Protein AF-A0A7Z9UAU2-F1 (afdb_monomer)

Secondary structure (DSSP, 8-state):
-HHHHHHHHHHHHHHHHHHS-HHHHHHHHHHHIIIIIIIHHHHHHHHSHHHHHHHHHHHIIIIIS-PPPGGG--HHHHHHHHHHHHHHHHTSS---SS-----------HHHHHHHHHHHHH-THHHHHHHHHHHHHHHHHHHHHHHHHHTT----HHHHHHHHHHHHHHHHHTT--S-----TTHHHHHHTT--HHHHHHHHHHHHHHHHTTHHHHHHHHS-HHHHHHHHHHHHHHHHHHHHHSS-GGGHHHHHHHTHHHHHHHHHHHHHHHHHHHT---SHHHHHHHHHTT--HHHHHHHHTTHHHHHHHHHHHHHHHHTT-HHHHHHHHHHHHHHHHTTSSSSSSSS----HHHHHHHHHHHHHHHTTTPPPSS----

Sequence (381 aa):
MGGAIECLGSILGPSLKKITPRAGMLGTLAGIALAYIATVPLAAIMEHPLVGLPALGVVLAGLVAGLRLPGGLPAGLVAIVIGCVVGLITGVGEVDTTWRPALYAPLPVFSDLMEGFKLLMSRPAILAVVLPIEIYNFIETMNNVESAEAAGDKYPVGICQVADGAGTMIGALFGSTFPTTVYIGHPAYKKLGSRLGYAAAVGVVLFLVAVTGLHAFFYKLIPTAAVAPLLVFVGTVIVAQAFAESPKNHGVAVAFAMLCHMSNLLVTKVGGVLKVGGIANDDELTGQLATQGIHWAGHQIMAQGAIVSGLIWGAIVAYLIDNKVKLAAAFCFAGAILTFFGVVHGPTLGFYPNEIAGGYALLGLVCLGFSGSESIYKTHD

pLDDT: mean 93.26, std 6.2, range [40.53, 98.56]

Mean predicted aligned error: 4.86 Å

Foldseek 3Di:
DLLVLLLVLLVCLLVVLVLFALLLLLLLLLLQLVLPLAPVLVVLCVVVVQLQVVLLVLCCCCQVVVHADPPRDRSLVVLQVSSLVSCPVVVVFDQPPPDDFDFPDQAFPVVVVVVVVVVCVVCVQVCQQVVLVSVLQSSNQSSLQSLLVLLPDHDSSSVQSNVQSVVQVVCVRSPDPDGGHRDNLNSSVVSVVDDPVNVVVVVVVVVVCVRRVVVVRCPRSGRSSSNSSVSNSSSVSSNVSSCVSGDVLLNVLSNQLSVLSVLLSVCVVVVVVCVVVVNDPDPVVCVVCVVVVRNNLVSLLSNFSSSLSSSLSSRLSVCVSVVVLLSSLVSLQVQLVCVQQQSGSHNTGDGDPDVVSVVSNVVSVVSVVCVPPDDPDDPPD

Radius of gyration: 22.79 Å; Cα contacts (8 Å, |Δi|>4): 597; chains: 1; bounding box: 64×56×61 Å

Structure (mmCIF, N/CA/C/O backbone):
data_AF-A0A7Z9UAU2-F1
#
_entry.id   AF-A0A7Z9UAU2-F1
#
loop_
_atom_site.group_PDB
_atom_site.id
_atom_site.type_symbol
_atom_site.label_atom_id
_atom_site.label_alt_id
_atom_site.label_comp_id
_atom_site.label_asym_id
_atom_site.label_entity_id
_atom_site.label_seq_id
_atom_site.pdbx_PDB_ins_code
_atom_site.Cartn_x
_atom_site.Cartn_y
_atom_site.Cartn_z
_atom_site.occupancy
_atom_site.B_iso_or_equiv
_atom_site.auth_seq_id
_atom_site.auth_comp_id
_atom_site.auth_asym_id
_atom_site.auth_atom_id
_atom_site.pdbx_PDB_model_num
ATOM 1 N N . MET A 1 1 ? 16.978 -6.053 9.794 1.00 87.38 1 MET A N 1
ATOM 2 C CA . MET A 1 1 ? 16.294 -5.402 10.935 1.00 87.38 1 MET A CA 1
ATOM 3 C C . MET A 1 1 ? 14.794 -5.430 10.781 1.00 87.38 1 MET A C 1
ATOM 5 O O . MET A 1 1 ? 14.156 -5.929 11.693 1.00 87.38 1 MET A O 1
ATOM 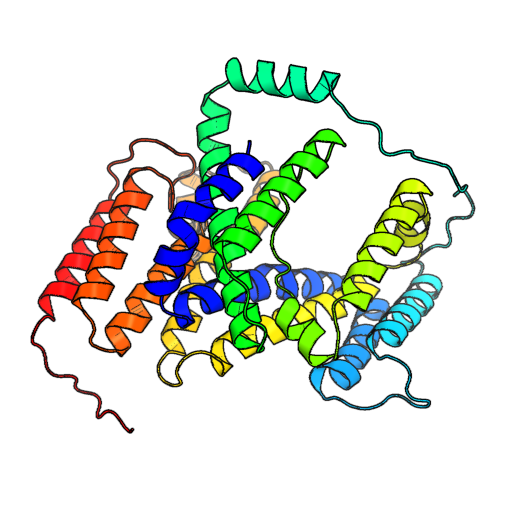9 N N . GLY A 1 2 ? 14.260 -4.975 9.644 1.00 89.25 2 GLY A N 1
ATOM 10 C CA . GLY A 1 2 ? 12.832 -5.064 9.342 1.00 89.25 2 GLY A CA 1
ATOM 11 C C . GLY A 1 2 ? 12.214 -6.421 9.630 1.00 89.25 2 GLY A C 1
ATOM 12 O O . GLY A 1 2 ? 11.377 -6.539 10.512 1.00 89.25 2 GLY A O 1
ATOM 13 N N . GLY A 1 3 ? 12.795 -7.48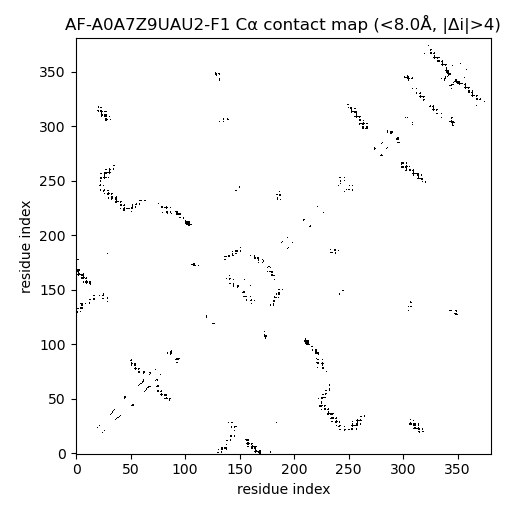4 9.070 1.00 92.81 3 GLY A N 1
ATOM 14 C CA . GLY A 1 3 ? 12.328 -8.840 9.363 1.00 92.81 3 GLY A CA 1
ATOM 15 C C . GLY A 1 3 ? 12.386 -9.264 10.841 1.00 92.81 3 GLY A C 1
ATOM 16 O O . GLY A 1 3 ? 11.594 -10.093 11.269 1.00 92.81 3 GLY A O 1
ATOM 17 N N . ALA A 1 4 ? 13.261 -8.679 11.666 1.00 93.44 4 ALA A N 1
ATOM 18 C CA . ALA A 1 4 ? 13.241 -8.931 13.109 1.00 93.44 4 ALA A CA 1
ATOM 19 C C . ALA A 1 4 ? 12.083 -8.188 13.800 1.00 93.44 4 ALA A C 1
ATOM 21 O O . ALA A 1 4 ? 11.458 -8.741 14.701 1.00 93.44 4 ALA A O 1
ATOM 22 N N . ILE A 1 5 ? 11.783 -6.961 13.365 1.00 92.06 5 ILE A N 1
ATOM 23 C CA . ILE A 1 5 ? 10.633 -6.174 13.833 1.00 92.06 5 ILE A CA 1
ATOM 24 C C . ILE A 1 5 ? 9.324 -6.870 13.434 1.00 92.06 5 ILE A C 1
ATOM 26 O O . ILE A 1 5 ? 8.452 -7.038 14.281 1.00 92.06 5 ILE A O 1
ATOM 30 N N .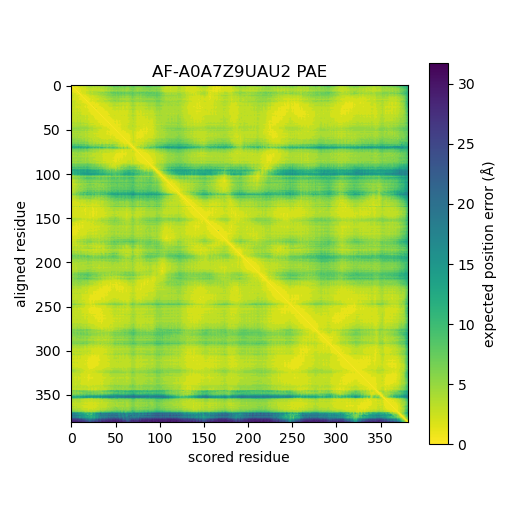 GLU A 1 6 ? 9.233 -7.364 12.199 1.00 94.12 6 GLU A N 1
ATOM 31 C CA . GLU A 1 6 ? 8.122 -8.186 11.705 1.00 94.12 6 GLU A CA 1
ATOM 32 C C . GLU A 1 6 ? 7.912 -9.429 12.589 1.00 94.12 6 GLU A C 1
ATOM 34 O O . GLU A 1 6 ? 6.819 -9.659 13.110 1.00 94.12 6 GLU A O 1
ATOM 39 N N . CYS A 1 7 ? 8.984 -10.182 12.871 1.00 95.25 7 CYS A N 1
ATOM 40 C CA . CYS A 1 7 ? 8.930 -11.327 13.783 1.00 95.25 7 CYS A CA 1
ATOM 41 C C . CYS A 1 7 ? 8.467 -10.936 15.195 1.00 95.25 7 CYS A C 1
ATOM 43 O O . CYS A 1 7 ? 7.680 -11.667 15.795 1.00 95.25 7 CYS A O 1
ATOM 45 N N . LEU A 1 8 ? 8.916 -9.800 15.743 1.00 93.81 8 LEU A N 1
ATOM 46 C CA . LEU A 1 8 ? 8.436 -9.292 17.038 1.00 93.81 8 LEU A CA 1
ATOM 47 C C . LEU A 1 8 ? 6.948 -8.917 16.987 1.00 93.81 8 LEU A C 1
ATOM 49 O O . LEU A 1 8 ? 6.228 -9.110 17.971 1.00 93.81 8 LEU A O 1
ATOM 53 N N . GLY A 1 9 ? 6.474 -8.469 15.824 1.00 90.12 9 GLY A N 1
ATOM 54 C CA . GLY A 1 9 ? 5.064 -8.255 15.524 1.00 90.12 9 GLY A CA 1
ATOM 55 C C . GLY A 1 9 ? 4.195 -9.478 15.825 1.00 90.12 9 GLY A C 1
ATOM 56 O O . GLY A 1 9 ? 3.066 -9.293 16.269 1.00 90.12 9 GLY A O 1
ATOM 57 N N . SER A 1 10 ? 4.728 -10.705 15.725 1.00 93.06 10 SER A N 1
ATOM 58 C CA . SER A 1 10 ? 4.001 -11.953 16.038 1.00 93.06 10 SER A CA 1
ATOM 59 C C . SER A 1 10 ? 3.455 -12.045 17.466 1.00 93.06 10 SER A C 1
ATOM 61 O O . SER A 1 10 ? 2.488 -12.771 17.707 1.00 93.06 10 SER A O 1
ATOM 63 N N . ILE A 1 11 ? 4.031 -11.285 18.402 1.00 94.19 11 ILE A N 1
ATOM 64 C CA . ILE A 1 11 ? 3.594 -11.230 19.801 1.00 94.19 11 ILE A CA 1
ATOM 65 C C . ILE A 1 11 ? 2.292 -10.424 19.926 1.00 94.19 11 ILE A C 1
ATOM 67 O O . ILE A 1 11 ? 1.385 -10.804 20.669 1.00 94.19 11 ILE A O 1
ATOM 71 N N . LEU A 1 12 ? 2.188 -9.309 19.197 1.00 93.00 12 LEU A N 1
ATOM 72 C CA . LEU A 1 12 ? 1.081 -8.352 19.312 1.00 93.00 12 LEU A CA 1
ATOM 73 C C . LEU A 1 12 ? 0.032 -8.512 18.204 1.00 93.00 12 LEU A C 1
ATOM 75 O O . LEU A 1 12 ? -1.151 -8.278 18.449 1.00 93.00 12 LEU A O 1
ATOM 79 N N . GLY A 1 13 ? 0.442 -8.944 17.011 1.00 93.50 13 GLY A N 1
ATOM 80 C CA . GLY A 1 13 ? -0.379 -9.057 15.807 1.00 93.50 13 GLY A CA 1
ATOM 81 C C . GLY A 1 13 ? -1.668 -9.861 15.999 1.00 93.50 13 GLY A C 1
ATOM 82 O O . GLY A 1 13 ? -2.734 -9.354 15.648 1.00 93.50 13 GLY A O 1
ATOM 83 N N . PRO A 1 14 ? -1.644 -11.060 16.619 1.00 95.06 14 PRO A N 1
ATOM 84 C CA . PRO A 1 14 ? -2.865 -11.825 16.881 1.00 95.06 14 PRO A CA 1
ATOM 85 C C . PRO A 1 14 ? -3.883 -11.071 17.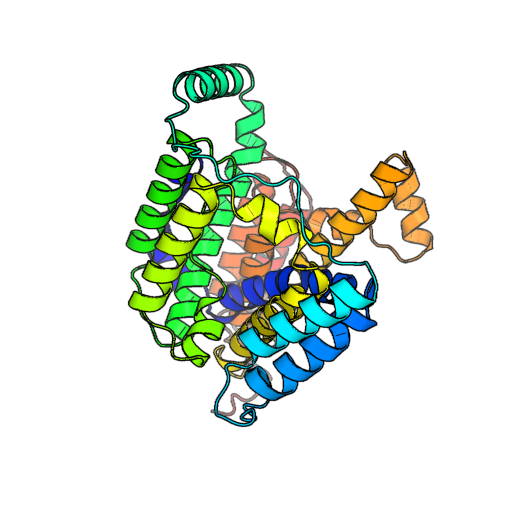749 1.00 95.06 14 PRO A C 1
ATOM 87 O O . PRO A 1 14 ? -5.082 -11.077 17.459 1.00 95.06 14 PRO A O 1
ATOM 90 N N . SER A 1 15 ? -3.412 -10.394 18.798 1.00 95.50 15 SER A N 1
ATOM 91 C CA . SER A 1 15 ? -4.259 -9.590 19.685 1.00 95.50 15 SER A CA 1
ATOM 92 C C . SER A 1 15 ? -4.794 -8.353 18.970 1.00 95.50 15 SER A C 1
ATOM 94 O O . SER A 1 15 ? -5.971 -8.024 19.114 1.00 95.50 15 SER A O 1
ATOM 96 N N . LEU A 1 16 ? -3.956 -7.704 18.157 1.00 95.00 16 LEU A N 1
ATOM 97 C CA . LEU A 1 16 ? -4.322 -6.516 17.397 1.00 95.00 16 LEU A CA 1
ATOM 98 C C . LEU A 1 16 ? -5.384 -6.821 16.331 1.00 95.00 16 LEU A C 1
ATOM 100 O O . LEU A 1 16 ? -6.385 -6.107 16.256 1.00 95.00 16 LEU A O 1
ATOM 104 N N . LYS A 1 17 ? -5.242 -7.927 15.586 1.00 95.44 17 LYS A N 1
ATOM 105 C CA . LYS A 1 17 ? -6.261 -8.394 14.628 1.00 95.44 17 LYS A CA 1
ATOM 106 C C . LYS A 1 17 ? -7.600 -8.633 15.315 1.00 95.44 17 LYS A C 1
ATOM 108 O O . LYS A 1 17 ? -8.640 -8.283 14.775 1.00 95.44 17 LYS A O 1
ATOM 113 N N . LYS A 1 18 ? -7.583 -9.206 16.524 1.00 94.69 18 LYS A N 1
ATOM 114 C CA . LYS A 1 18 ? -8.804 -9.525 17.276 1.00 94.69 18 LYS A CA 1
ATOM 115 C C . LYS A 1 18 ? -9.594 -8.280 17.693 1.00 94.69 18 LYS A C 1
ATOM 117 O O . LYS A 1 18 ? -10.819 -8.341 17.741 1.00 94.69 18 LYS A O 1
ATOM 122 N N . ILE A 1 19 ? -8.913 -7.185 18.035 1.00 95.88 19 ILE A N 1
ATOM 123 C CA . ILE A 1 19 ? -9.561 -5.936 18.473 1.00 95.88 19 ILE A CA 1
ATOM 124 C C . ILE A 1 19 ? -9.836 -4.963 17.327 1.00 95.88 19 ILE A C 1
ATOM 126 O O . ILE A 1 19 ? -10.555 -3.985 17.523 1.00 95.88 19 ILE A O 1
ATOM 130 N N . THR A 1 20 ? -9.256 -5.184 16.151 1.00 97.56 20 THR A N 1
ATOM 131 C CA . THR A 1 20 ? -9.450 -4.310 14.995 1.00 97.56 20 THR A CA 1
ATOM 132 C C . THR A 1 20 ? -10.646 -4.812 14.188 1.00 97.56 20 THR A C 1
ATOM 134 O O . THR A 1 20 ? -10.720 -6.000 13.882 1.00 97.56 20 THR A O 1
ATOM 137 N N . PRO A 1 21 ? -11.614 -3.957 13.829 1.00 97.56 21 PRO A N 1
ATOM 138 C CA . PRO A 1 21 ? -12.729 -4.375 12.997 1.00 97.56 21 PRO A CA 1
ATOM 139 C C . PRO A 1 21 ? -12.259 -4.624 11.561 1.00 97.56 21 PRO A C 1
ATOM 141 O O . PRO A 1 21 ? -11.422 -3.895 11.020 1.00 97.56 21 PRO A O 1
ATOM 144 N N . ARG A 1 22 ? -12.859 -5.630 10.916 1.00 97.56 22 ARG A N 1
ATOM 145 C CA . ARG A 1 22 ? -12.548 -6.031 9.537 1.00 97.56 22 ARG A CA 1
ATOM 146 C C . ARG A 1 22 ? -12.593 -4.865 8.550 1.00 97.56 22 ARG A C 1
ATOM 148 O O . ARG A 1 22 ? -11.700 -4.756 7.720 1.00 97.56 22 ARG A O 1
ATOM 155 N N . ALA A 1 23 ? -13.572 -3.968 8.681 1.00 97.69 23 ALA A N 1
ATOM 156 C CA . ALA A 1 23 ? -13.707 -2.802 7.809 1.00 97.69 23 ALA A CA 1
ATOM 157 C C . ALA A 1 23 ? -12.482 -1.872 7.840 1.00 97.69 23 ALA A C 1
ATOM 159 O O . ALA A 1 23 ? -12.114 -1.323 6.805 1.00 97.69 23 ALA A O 1
ATOM 160 N N . GLY A 1 24 ? -11.810 -1.736 8.990 1.00 97.31 24 GLY A N 1
ATOM 161 C CA . GLY A 1 24 ? -10.564 -0.973 9.096 1.00 97.31 24 GLY A CA 1
ATOM 162 C C . GLY A 1 24 ? -9.391 -1.673 8.407 1.00 97.31 24 GLY A C 1
ATOM 163 O O . GLY A 1 24 ? -8.683 -1.045 7.623 1.00 97.31 24 GLY A O 1
ATOM 164 N N . MET A 1 25 ? -9.226 -2.980 8.643 1.00 97.69 25 MET A N 1
ATOM 165 C CA . MET A 1 25 ? -8.147 -3.784 8.044 1.00 97.69 25 MET A CA 1
ATOM 166 C C . MET A 1 25 ? -8.289 -3.908 6.521 1.00 97.69 25 MET A C 1
ATOM 168 O O . MET A 1 25 ? -7.346 -3.639 5.782 1.00 97.69 25 MET A O 1
ATOM 172 N N . LEU A 1 26 ? -9.476 -4.274 6.030 1.00 98.00 26 LEU A N 1
ATOM 173 C CA . LEU A 1 26 ? -9.719 -4.413 4.593 1.00 98.00 26 LEU A CA 1
ATOM 174 C C . LEU A 1 26 ? -9.846 -3.055 3.898 1.00 98.00 26 LEU A C 1
ATOM 176 O O . LEU A 1 26 ? -9.425 -2.923 2.754 1.00 98.00 26 LEU A O 1
ATOM 180 N N . GLY A 1 27 ? -10.390 -2.036 4.569 1.00 98.00 27 GLY A N 1
ATOM 181 C CA . GLY A 1 27 ? -10.528 -0.696 3.998 1.00 98.00 27 GLY A CA 1
ATOM 182 C C . GLY A 1 27 ? -9.187 -0.015 3.740 1.00 98.00 27 GLY A C 1
ATOM 183 O O . GLY A 1 27 ? -8.999 0.583 2.681 1.00 98.00 27 GLY A O 1
ATOM 184 N N . THR A 1 28 ? -8.209 -0.172 4.638 1.00 97.38 28 THR A N 1
ATOM 185 C CA . THR A 1 28 ? -6.857 0.337 4.369 1.00 97.38 28 THR A CA 1
ATOM 186 C C . THR A 1 28 ? -6.175 -0.425 3.221 1.00 97.38 28 THR A C 1
ATOM 188 O O . THR A 1 28 ? -5.557 0.204 2.361 1.00 97.38 28 THR A O 1
ATOM 191 N N . LEU A 1 29 ? -6.380 -1.749 3.107 1.00 96.88 29 LEU A N 1
ATOM 192 C CA . LEU A 1 29 ? -5.908 -2.529 1.951 1.00 96.88 29 LEU A CA 1
ATOM 193 C C . LEU A 1 29 ? -6.572 -2.096 0.640 1.00 96.88 29 LEU A C 1
ATOM 195 O O . LEU A 1 29 ? -5.905 -1.969 -0.384 1.00 96.88 29 LEU A O 1
ATOM 199 N N . ALA A 1 30 ? -7.877 -1.823 0.663 1.00 98.12 30 ALA A N 1
ATOM 200 C CA . ALA A 1 30 ? -8.589 -1.270 -0.483 1.00 98.12 30 ALA A CA 1
ATOM 201 C C . ALA A 1 30 ? -8.031 0.100 -0.886 1.00 98.12 30 ALA A C 1
ATOM 203 O O . ALA A 1 30 ? -7.935 0.393 -2.075 1.00 98.12 30 ALA A O 1
ATOM 204 N N . GLY A 1 31 ? -7.620 0.919 0.084 1.00 97.94 31 GLY A N 1
ATOM 205 C CA . GLY A 1 31 ? -7.011 2.223 -0.162 1.00 97.94 31 GLY A CA 1
ATOM 206 C C . GLY A 1 31 ? -5.713 2.114 -0.958 1.00 97.94 31 GLY A C 1
ATOM 207 O O . GLY A 1 31 ? -5.608 2.718 -2.027 1.00 97.94 31 GLY A O 1
ATOM 208 N N . ILE A 1 32 ? -4.754 1.310 -0.485 1.00 97.06 32 ILE A N 1
ATOM 209 C CA . ILE A 1 32 ? -3.480 1.097 -1.193 1.00 97.06 32 ILE A CA 1
ATOM 210 C C . ILE A 1 32 ? -3.688 0.382 -2.535 1.00 97.06 32 ILE A C 1
ATOM 212 O O . ILE A 1 32 ? -3.072 0.753 -3.539 1.00 97.06 32 ILE A O 1
ATOM 216 N N . ALA A 1 33 ? -4.615 -0.580 -2.593 1.00 97.62 33 ALA A N 1
ATOM 217 C CA . ALA A 1 33 ? -4.954 -1.291 -3.819 1.00 97.62 33 ALA A CA 1
ATOM 218 C C . ALA A 1 33 ? -5.544 -0.353 -4.881 1.00 97.62 33 ALA A C 1
ATOM 220 O O . ALA A 1 33 ? -5.125 -0.393 -6.038 1.00 97.62 33 ALA A O 1
ATOM 221 N N . LEU A 1 34 ? -6.464 0.536 -4.502 1.00 98.06 34 LEU A N 1
ATOM 222 C CA . LEU A 1 34 ? -7.025 1.521 -5.422 1.00 98.06 34 LEU A CA 1
ATOM 223 C C . LEU A 1 34 ? -5.961 2.532 -5.865 1.00 98.06 34 LEU A C 1
ATOM 225 O O . LEU A 1 34 ? -5.818 2.790 -7.062 1.00 98.06 34 LEU A O 1
ATOM 229 N N . ALA A 1 35 ? -5.202 3.079 -4.912 1.00 97.56 35 ALA A N 1
ATOM 230 C CA . ALA A 1 35 ? -4.219 4.129 -5.155 1.00 97.56 35 ALA A CA 1
ATOM 231 C C . ALA A 1 35 ? -3.071 3.673 -6.066 1.00 97.56 35 ALA A C 1
ATOM 233 O O . ALA A 1 35 ? -2.763 4.329 -7.060 1.00 97.56 35 ALA A O 1
ATOM 234 N N . TYR A 1 36 ? -2.441 2.545 -5.735 1.00 97.06 36 TYR A N 1
ATOM 235 C CA . TYR A 1 36 ? -1.174 2.138 -6.343 1.00 97.06 36 TYR A CA 1
ATOM 236 C C . TYR A 1 36 ? -1.278 0.892 -7.215 1.00 97.06 36 TYR A C 1
ATOM 238 O O . TYR A 1 36 ? -0.581 0.818 -8.221 1.00 97.06 36 TYR A O 1
ATOM 246 N N . ILE A 1 37 ? -2.145 -0.067 -6.879 1.00 96.69 37 ILE A N 1
ATOM 247 C CA . ILE A 1 37 ? -2.260 -1.321 -7.643 1.00 96.69 37 ILE A CA 1
ATOM 248 C C . ILE A 1 37 ? -3.203 -1.151 -8.844 1.00 96.69 37 ILE A C 1
ATOM 250 O O . ILE A 1 37 ? -2.955 -1.720 -9.902 1.00 96.69 37 ILE A O 1
ATOM 254 N N . ALA A 1 38 ? -4.253 -0.336 -8.723 1.00 97.12 38 ALA A N 1
ATOM 255 C CA . ALA A 1 38 ? -5.190 -0.077 -9.813 1.00 97.12 38 ALA A CA 1
ATOM 256 C C . ALA A 1 38 ? -4.876 1.220 -10.571 1.00 97.12 38 ALA A C 1
ATOM 258 O O . ALA A 1 38 ? -4.618 1.181 -11.773 1.00 97.12 38 ALA A O 1
ATOM 259 N N . THR A 1 39 ? -4.880 2.369 -9.888 1.00 98.06 39 THR A N 1
ATOM 260 C CA . THR A 1 39 ? -4.842 3.682 -10.561 1.00 98.06 39 THR A CA 1
ATOM 261 C C . THR A 1 39 ? -3.531 3.925 -11.314 1.00 98.06 39 THR A C 1
ATOM 263 O O . THR A 1 39 ? -3.557 4.392 -12.450 1.00 98.06 39 THR A O 1
ATOM 266 N N . VAL A 1 40 ? -2.379 3.577 -10.727 1.00 96.88 40 VAL A N 1
ATOM 267 C CA . VAL A 1 40 ? -1.071 3.801 -11.371 1.00 96.88 40 VAL A CA 1
ATOM 268 C C . VAL A 1 40 ? -0.880 2.918 -12.618 1.00 96.88 40 VAL A C 1
ATOM 270 O O . VAL A 1 40 ? -0.560 3.467 -13.672 1.00 96.88 40 VAL A O 1
ATOM 273 N N . PRO A 1 41 ? -1.123 1.593 -12.580 1.00 97.12 41 PRO A N 1
ATOM 274 C CA . PRO A 1 41 ? -1.075 0.765 -13.786 1.00 97.12 41 PRO A CA 1
ATOM 275 C C . PRO A 1 41 ? -2.105 1.166 -14.844 1.00 97.12 41 PRO A C 1
ATOM 277 O O . PRO A 1 41 ? -1.817 1.076 -16.036 1.00 97.12 41 PRO A O 1
ATOM 280 N N . LEU A 1 42 ? -3.282 1.653 -14.438 1.00 97.81 42 LEU A N 1
ATOM 281 C CA . LEU A 1 42 ? -4.266 2.172 -15.386 1.00 97.81 42 LEU A CA 1
ATOM 282 C C . LEU A 1 42 ? -3.738 3.399 -16.145 1.00 97.81 42 LEU A C 1
ATOM 284 O O . LEU A 1 42 ? -3.952 3.498 -17.350 1.00 97.81 42 LEU A O 1
ATOM 288 N N . ALA A 1 43 ? -2.997 4.292 -15.486 1.00 97.19 43 ALA A N 1
ATOM 289 C CA . ALA A 1 43 ? -2.320 5.394 -16.170 1.00 97.19 43 ALA A CA 1
ATOM 290 C C . ALA A 1 43 ? -1.270 4.885 -17.179 1.00 97.19 43 ALA A C 1
ATOM 292 O O . ALA A 1 43 ? -1.258 5.344 -18.317 1.00 97.19 43 ALA A O 1
ATOM 293 N N . ALA A 1 44 ? -0.477 3.869 -16.818 1.00 95.12 44 ALA A N 1
ATOM 294 C CA . ALA A 1 44 ? 0.499 3.255 -17.728 1.00 95.12 44 ALA A CA 1
ATOM 295 C C . ALA A 1 44 ? -0.155 2.592 -18.962 1.00 95.12 44 ALA A C 1
ATOM 297 O O . ALA A 1 44 ? 0.407 2.601 -20.056 1.00 95.12 44 ALA A O 1
ATOM 298 N N . ILE A 1 45 ? -1.371 2.045 -18.819 1.00 97.62 45 ILE A N 1
ATOM 299 C CA . ILE A 1 45 ? -2.177 1.580 -19.963 1.00 97.62 45 ILE A CA 1
ATOM 300 C C . ILE A 1 45 ? -2.497 2.747 -20.902 1.00 97.62 45 ILE A C 1
ATOM 302 O O . ILE A 1 45 ? -2.408 2.593 -22.118 1.00 97.62 45 ILE A O 1
ATOM 306 N N . MET A 1 46 ? -2.859 3.905 -20.350 1.00 97.56 46 MET A N 1
ATOM 307 C CA . MET A 1 46 ? -3.235 5.086 -21.131 1.00 97.56 46 MET A CA 1
ATOM 308 C C . MET A 1 46 ? -2.045 5.776 -21.807 1.00 97.56 46 MET A C 1
ATOM 310 O O . MET A 1 46 ? -2.248 6.440 -22.820 1.00 97.56 46 MET A O 1
ATOM 314 N N . GLU A 1 47 ? -0.821 5.590 -21.309 1.00 96.81 47 GLU A N 1
ATOM 315 C CA . GLU A 1 47 ? 0.412 6.025 -21.986 1.00 96.81 47 GLU A CA 1
ATOM 316 C C . GLU A 1 47 ? 0.690 5.204 -23.262 1.00 96.81 47 GLU A C 1
ATOM 318 O O . GLU A 1 47 ? 1.236 5.726 -24.234 1.00 96.81 47 GLU A O 1
ATOM 323 N N . HIS A 1 48 ? 0.243 3.941 -23.307 1.00 96.69 48 HIS A N 1
ATOM 324 C CA . HIS A 1 48 ? 0.372 3.051 -24.469 1.00 96.69 48 HIS A CA 1
ATOM 325 C C . HIS A 1 48 ? -0.959 2.348 -24.805 1.00 96.69 48 HIS A C 1
ATOM 327 O O . HIS A 1 48 ? -1.065 1.117 -24.724 1.00 96.69 48 HIS A O 1
ATOM 333 N N . PRO A 1 49 ? -1.993 3.097 -25.232 1.00 97.19 49 PRO A N 1
ATOM 334 C CA . PRO A 1 49 ? -3.368 2.603 -25.275 1.00 97.19 49 PRO A CA 1
ATOM 335 C C . PRO A 1 49 ? -3.578 1.489 -26.303 1.00 97.19 49 PRO A C 1
ATOM 337 O O . PRO A 1 49 ? -4.373 0.584 -26.060 1.00 97.19 49 PRO A O 1
ATOM 340 N N . LEU A 1 50 ? -2.837 1.500 -27.419 1.00 97.31 50 LEU A N 1
ATOM 341 C CA . LEU A 1 50 ? -2.898 0.427 -28.419 1.00 97.31 50 LEU A CA 1
ATOM 342 C C . LEU A 1 50 ? -2.457 -0.923 -27.843 1.00 97.31 50 LEU A C 1
ATOM 344 O O . LEU A 1 50 ? -2.998 -1.950 -28.232 1.00 97.31 50 LEU A O 1
ATOM 348 N N . VAL A 1 51 ? -1.509 -0.926 -26.904 1.00 97.06 51 VAL A N 1
ATOM 349 C CA . VAL A 1 51 ? -1.028 -2.143 -26.237 1.00 97.06 51 VAL A CA 1
ATOM 350 C C . VAL A 1 51 ? -1.946 -2.511 -25.072 1.00 97.06 51 VAL A C 1
ATOM 352 O O . VAL A 1 51 ? -2.392 -3.653 -24.958 1.00 97.06 51 VAL A O 1
ATOM 355 N N . GLY A 1 52 ? -2.235 -1.539 -24.204 1.00 97.25 52 GLY A N 1
ATOM 356 C CA . GLY A 1 52 ? -2.885 -1.806 -22.928 1.00 97.25 52 GLY A CA 1
ATOM 357 C C . GLY A 1 52 ? -4.405 -1.965 -22.998 1.00 97.25 52 GLY A C 1
ATOM 358 O O . GLY A 1 52 ? -4.939 -2.816 -22.292 1.00 97.25 52 GLY A O 1
ATOM 359 N N . LEU A 1 53 ? -5.126 -1.216 -23.846 1.00 98.06 53 LEU A N 1
ATOM 360 C CA . LEU A 1 53 ? -6.595 -1.304 -23.902 1.00 98.06 53 LEU A CA 1
ATOM 361 C C . LEU A 1 53 ? -7.105 -2.652 -24.437 1.00 98.06 53 LEU A C 1
ATOM 363 O O . LEU A 1 53 ? -8.044 -3.184 -23.840 1.00 98.06 53 LEU A O 1
ATOM 367 N N . PRO A 1 54 ? -6.515 -3.266 -25.486 1.00 97.44 54 PRO A N 1
ATOM 368 C CA . PRO A 1 54 ? -6.910 -4.612 -25.901 1.00 97.44 54 PRO A CA 1
ATOM 369 C C . PRO A 1 54 ? -6.674 -5.654 -24.803 1.00 97.44 54 PRO A C 1
ATOM 371 O O . PRO A 1 54 ? -7.562 -6.457 -24.511 1.00 97.44 54 PRO A O 1
ATOM 374 N N . ALA A 1 55 ? -5.512 -5.605 -24.143 1.00 97.25 55 ALA A N 1
ATOM 375 C CA . ALA A 1 55 ? -5.192 -6.484 -23.020 1.00 97.25 55 ALA A CA 1
ATOM 376 C C . ALA A 1 55 ? -6.164 -6.272 -21.841 1.00 97.25 55 ALA A C 1
ATOM 378 O O . ALA A 1 55 ? -6.648 -7.240 -21.249 1.00 97.25 55 ALA A O 1
ATOM 379 N N . LEU A 1 56 ? -6.530 -5.019 -21.554 1.00 97.69 56 LEU A N 1
ATOM 380 C CA . LEU A 1 56 ? -7.542 -4.667 -20.560 1.00 97.69 56 LEU A CA 1
ATOM 381 C C . LEU A 1 56 ? -8.921 -5.212 -20.919 1.00 97.69 56 LEU A C 1
ATOM 383 O O . LEU A 1 56 ? -9.567 -5.802 -20.058 1.00 97.69 56 LEU A O 1
ATOM 387 N N . GLY A 1 57 ? -9.354 -5.094 -22.175 1.00 97.12 57 GLY A N 1
ATOM 388 C CA . GLY A 1 57 ? -10.617 -5.666 -22.640 1.00 97.12 57 GLY A CA 1
ATOM 389 C C . GLY A 1 57 ? -10.694 -7.175 -22.391 1.00 97.12 57 GLY A C 1
ATOM 390 O O . GLY A 1 57 ? -11.700 -7.664 -21.877 1.00 97.12 57 GLY A O 1
ATOM 391 N N . VAL A 1 58 ? -9.607 -7.905 -22.665 1.00 96.75 58 VAL A N 1
ATOM 392 C CA . VAL A 1 58 ? -9.516 -9.350 -22.392 1.00 96.75 58 VAL A CA 1
ATOM 393 C C . VAL A 1 58 ? -9.572 -9.649 -20.895 1.00 96.75 58 VAL A C 1
ATOM 395 O O . VAL A 1 58 ? -10.284 -10.564 -20.483 1.00 96.75 58 VAL A O 1
ATOM 398 N N . VAL A 1 59 ? -8.858 -8.882 -20.069 1.00 95.62 59 VAL A N 1
ATOM 399 C CA . VAL A 1 59 ? -8.877 -9.053 -18.610 1.00 95.62 59 VAL A CA 1
ATOM 400 C C . VAL A 1 59 ? -10.262 -8.762 -18.027 1.00 95.62 59 VAL A C 1
ATOM 402 O O . VAL A 1 59 ? -10.753 -9.544 -17.213 1.00 95.62 59 VAL A O 1
ATOM 405 N N . LEU A 1 60 ? -10.928 -7.692 -18.462 1.00 95.50 60 LEU A N 1
ATOM 406 C CA . LEU A 1 60 ? -12.277 -7.355 -18.009 1.00 95.50 60 LEU A CA 1
ATOM 407 C C . LEU A 1 60 ? -13.293 -8.421 -18.443 1.00 95.50 60 LEU A C 1
ATOM 409 O O . LEU A 1 60 ? -14.051 -8.922 -17.615 1.00 95.50 60 LEU A O 1
ATOM 413 N N . ALA A 1 61 ? -13.275 -8.832 -19.712 1.00 95.44 61 ALA A N 1
ATOM 414 C CA . ALA A 1 61 ? -14.166 -9.879 -20.204 1.00 95.44 61 ALA A CA 1
A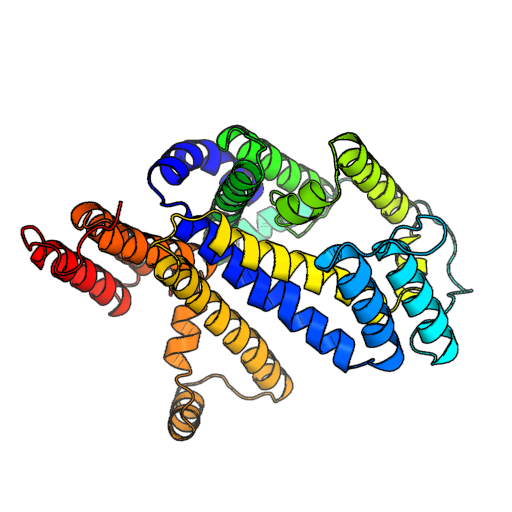TOM 415 C C . ALA A 1 61 ? -13.918 -11.221 -19.493 1.00 95.44 61 ALA A C 1
ATOM 417 O O . ALA A 1 61 ? -14.855 -11.874 -19.036 1.00 95.44 61 ALA A O 1
ATOM 418 N N . GLY A 1 62 ? -12.655 -11.629 -19.372 1.00 94.06 62 GLY A N 1
ATOM 419 C CA . GLY A 1 62 ? -12.298 -12.961 -18.901 1.00 94.06 62 GLY A CA 1
ATOM 420 C C . GLY A 1 62 ? -12.219 -13.113 -17.384 1.00 94.06 62 GLY A C 1
ATOM 421 O O . GLY A 1 62 ? -12.727 -14.093 -16.845 1.00 94.06 62 GLY A O 1
ATOM 422 N N . LEU A 1 63 ? -11.590 -12.168 -16.681 1.00 91.94 63 LEU A N 1
ATOM 423 C CA . LEU A 1 63 ? -11.319 -12.279 -15.240 1.00 91.94 63 LEU A CA 1
ATOM 424 C C . LEU A 1 63 ? -12.357 -11.546 -14.379 1.00 91.94 63 LEU A C 1
ATOM 426 O O . LEU A 1 63 ? -12.677 -12.019 -13.287 1.00 91.94 63 LEU A O 1
ATOM 430 N N . VAL A 1 64 ? -12.911 -10.426 -14.860 1.00 91.00 64 VAL A N 1
ATOM 431 C CA . VAL A 1 64 ? -13.984 -9.709 -14.144 1.00 91.00 64 VAL A CA 1
ATOM 432 C C . VAL A 1 64 ? -15.347 -10.320 -14.460 1.00 91.00 64 VAL A C 1
ATOM 434 O O . VAL A 1 64 ? -16.027 -10.781 -13.544 1.00 91.00 64 VAL A O 1
ATOM 437 N N . ALA A 1 65 ? -15.733 -10.361 -15.739 1.00 92.44 65 ALA A N 1
ATOM 438 C CA . ALA A 1 65 ? -17.044 -10.855 -16.167 1.00 92.44 65 ALA A CA 1
ATOM 439 C C . ALA A 1 65 ? -17.134 -12.391 -16.257 1.00 92.44 65 ALA A C 1
ATOM 441 O O . ALA A 1 65 ? -18.232 -12.934 -16.355 1.00 92.44 65 ALA A O 1
ATOM 442 N N . GLY A 1 66 ? -16.003 -13.104 -16.205 1.00 89.81 66 GLY A N 1
ATOM 443 C CA . GLY A 1 66 ? -15.977 -14.571 -16.228 1.00 89.81 66 GLY A CA 1
ATOM 444 C C . GLY A 1 66 ? -16.298 -15.189 -17.594 1.00 89.81 66 GLY A C 1
ATOM 445 O O . GLY A 1 66 ? -16.669 -16.364 -17.663 1.00 89.81 66 GLY A O 1
ATOM 446 N N . LEU A 1 67 ? -16.179 -14.423 -18.683 1.00 93.50 67 LEU A N 1
ATOM 447 C CA . LEU A 1 67 ? -16.418 -14.916 -20.037 1.00 93.50 67 LEU A CA 1
ATOM 448 C C . LEU A 1 67 ? -15.278 -15.842 -20.473 1.00 93.50 67 LEU A C 1
ATOM 450 O O . LEU A 1 67 ? -14.096 -15.525 -20.341 1.00 93.50 67 LEU A O 1
ATOM 454 N N . ARG A 1 68 ? -15.630 -17.008 -21.017 1.00 90.00 68 ARG A N 1
ATOM 455 C CA . ARG A 1 68 ? -14.642 -17.986 -21.482 1.00 90.00 68 ARG A CA 1
ATOM 456 C C . ARG A 1 68 ? -14.144 -17.618 -22.873 1.00 90.00 68 ARG A C 1
ATOM 458 O O . ARG A 1 68 ? -14.943 -17.403 -23.780 1.00 90.00 68 ARG A O 1
ATOM 465 N N . LEU A 1 69 ? -12.826 -17.614 -23.046 1.00 91.31 69 LEU A N 1
ATOM 466 C CA . LEU A 1 69 ? -12.214 -17.491 -24.365 1.00 91.31 69 LEU A CA 1
ATOM 467 C C . LEU A 1 69 ? -12.369 -18.795 -25.170 1.00 91.31 69 LEU A C 1
ATOM 469 O O . LEU A 1 69 ? -12.450 -19.880 -24.575 1.00 91.31 69 LEU A O 1
ATOM 473 N N . PRO A 1 70 ? -12.376 -18.715 -26.515 1.00 88.44 70 PRO A N 1
ATOM 474 C CA . PRO A 1 70 ? -12.368 -19.893 -27.376 1.00 88.44 70 PRO A CA 1
ATOM 475 C C . PRO A 1 70 ? -11.238 -20.858 -26.997 1.00 88.44 70 PRO A C 1
ATOM 477 O O . PRO A 1 70 ? -10.110 -20.440 -26.739 1.00 88.44 70 PRO A O 1
ATOM 480 N N . GLY A 1 71 ? -11.546 -22.155 -26.924 1.00 88.00 71 GLY A N 1
ATOM 481 C CA . GLY A 1 71 ? -10.570 -23.187 -26.554 1.00 88.00 71 GLY A CA 1
ATOM 482 C C . GLY A 1 71 ? -10.186 -23.232 -25.068 1.00 88.00 71 GLY A C 1
ATOM 483 O O . GLY A 1 71 ? -9.305 -24.003 -24.706 1.00 88.00 71 GLY A O 1
ATOM 484 N N . GLY A 1 72 ? -10.829 -22.442 -24.197 1.00 87.06 72 GLY A N 1
ATOM 485 C CA . GLY A 1 72 ? -10.569 -22.474 -22.751 1.00 87.06 72 GLY A CA 1
ATOM 486 C C . GLY A 1 72 ? -9.244 -21.829 -22.336 1.00 87.06 72 GLY A C 1
ATOM 487 O O . GLY A 1 72 ? -8.725 -22.134 -21.263 1.00 87.06 72 GLY A O 1
ATOM 488 N N . LEU A 1 73 ? -8.687 -20.951 -23.175 1.00 92.62 73 LEU A N 1
ATOM 489 C CA . LEU A 1 73 ? -7.425 -20.270 -22.894 1.00 92.62 73 LEU A CA 1
ATOM 490 C C . LEU A 1 73 ? -7.540 -19.329 -21.675 1.00 92.62 73 LEU A C 1
ATOM 492 O O . LEU A 1 73 ? -8.539 -18.611 -21.551 1.00 92.62 73 LEU A O 1
ATOM 496 N N . PRO A 1 74 ? -6.521 -19.264 -20.793 1.00 91.69 74 PRO A N 1
ATOM 497 C CA . PRO A 1 74 ? -6.518 -18.335 -19.667 1.00 91.69 74 PRO A CA 1
ATOM 498 C C . PRO A 1 74 ? -6.495 -16.877 -20.136 1.00 91.69 74 PRO A C 1
ATOM 500 O O . PRO A 1 74 ? -5.577 -16.461 -20.844 1.00 91.69 74 PRO A O 1
ATOM 503 N N . ALA A 1 75 ? -7.463 -16.076 -19.689 1.00 93.31 75 ALA A N 1
ATOM 504 C CA . ALA A 1 75 ? -7.592 -14.682 -20.114 1.00 93.31 75 ALA A CA 1
ATOM 505 C C . ALA A 1 75 ? -6.348 -13.836 -19.809 1.00 93.31 75 ALA A C 1
ATOM 507 O O . ALA A 1 75 ? -5.928 -13.051 -20.652 1.00 93.31 75 ALA A O 1
ATOM 508 N N . GLY A 1 76 ? -5.707 -14.044 -18.653 1.00 92.56 76 GLY A N 1
ATOM 509 C CA . GLY A 1 76 ? -4.465 -13.343 -18.310 1.00 92.56 76 GLY A CA 1
ATOM 510 C C . GLY A 1 76 ? -3.310 -13.646 -19.270 1.00 92.56 76 GLY A C 1
ATOM 511 O O . GLY A 1 76 ? -2.595 -12.733 -19.669 1.00 92.56 76 GLY A O 1
ATOM 512 N N . LEU A 1 77 ? -3.165 -14.904 -19.705 1.00 93.44 77 LEU A N 1
ATOM 513 C CA . LEU A 1 77 ? -2.148 -15.290 -20.688 1.00 93.44 77 LEU A CA 1
ATOM 514 C C . LEU A 1 77 ? -2.433 -14.643 -22.047 1.00 93.44 77 LEU A C 1
ATOM 516 O O . LEU A 1 77 ? -1.537 -14.073 -22.661 1.00 93.44 77 LEU A O 1
ATOM 520 N N . VAL A 1 78 ? -3.687 -14.704 -22.497 1.00 96.12 78 VAL A N 1
ATOM 521 C CA . VAL A 1 78 ? -4.097 -14.125 -23.782 1.00 96.12 78 VAL A CA 1
ATOM 522 C C . VAL A 1 78 ? -3.926 -12.605 -23.789 1.00 96.12 78 VAL A C 1
ATOM 524 O O . VAL A 1 78 ? -3.447 -12.062 -24.781 1.00 96.12 78 VAL A O 1
ATOM 527 N N . ALA A 1 79 ? -4.235 -11.926 -22.682 1.00 96.25 79 ALA A N 1
ATOM 528 C CA . ALA A 1 79 ? -4.021 -10.489 -22.537 1.00 96.25 79 ALA A CA 1
ATOM 529 C C . ALA A 1 79 ? -2.541 -10.106 -22.702 1.00 96.25 79 ALA A C 1
ATOM 531 O O . ALA A 1 79 ? -2.233 -9.207 -23.484 1.00 96.25 79 ALA A O 1
ATOM 532 N N . ILE A 1 80 ? -1.630 -10.832 -22.040 1.00 95.94 80 ILE A N 1
ATOM 533 C CA . ILE A 1 80 ? -0.183 -10.603 -22.170 1.00 95.94 80 ILE A CA 1
ATOM 534 C C . ILE A 1 80 ? 0.275 -10.865 -23.607 1.00 95.94 80 ILE A C 1
ATOM 536 O O . ILE A 1 80 ? 0.969 -10.033 -24.177 1.00 95.94 80 ILE A O 1
ATOM 540 N N . VAL A 1 81 ? -0.132 -11.984 -24.219 1.00 96.69 81 VAL A N 1
ATOM 541 C CA . VAL A 1 81 ? 0.267 -12.326 -25.596 1.00 96.69 81 VAL A CA 1
ATOM 542 C C . VAL A 1 81 ? -0.195 -11.262 -26.589 1.00 96.69 81 VAL A C 1
ATOM 544 O O . VAL A 1 81 ? 0.606 -10.814 -27.405 1.00 96.69 81 VAL A O 1
ATOM 547 N N . ILE A 1 82 ? -1.453 -10.820 -26.505 1.00 96.56 82 ILE A N 1
ATOM 548 C CA . ILE A 1 82 ? -1.974 -9.745 -27.360 1.00 96.56 82 ILE A CA 1
ATOM 549 C C . ILE A 1 82 ? -1.182 -8.458 -27.132 1.00 96.56 82 ILE A C 1
ATOM 551 O O . ILE A 1 82 ? -0.751 -7.837 -28.101 1.00 96.56 82 ILE A O 1
ATOM 555 N N . GLY A 1 83 ? -0.938 -8.086 -25.873 1.00 96.69 83 GLY A N 1
ATOM 556 C CA . GLY A 1 83 ? -0.147 -6.906 -25.543 1.00 96.69 83 GLY A CA 1
ATOM 557 C C . GLY A 1 83 ? 1.283 -6.977 -26.094 1.00 96.69 83 GLY A C 1
ATOM 558 O O . GLY A 1 83 ? 1.757 -6.004 -26.670 1.00 96.69 83 GLY A O 1
ATOM 559 N N . CYS A 1 84 ? 1.951 -8.129 -26.012 1.00 96.56 84 CYS A N 1
ATOM 560 C CA . CYS A 1 84 ? 3.280 -8.323 -26.597 1.00 96.56 84 CYS A CA 1
ATOM 561 C C . CYS A 1 84 ? 3.256 -8.244 -28.126 1.00 96.56 84 CYS A C 1
ATOM 563 O O . CYS A 1 84 ? 4.098 -7.572 -28.710 1.00 96.56 84 CYS A O 1
ATOM 565 N N . VAL A 1 85 ? 2.290 -8.892 -28.788 1.00 97.31 85 VAL A N 1
ATOM 566 C CA . VAL A 1 85 ? 2.167 -8.853 -30.256 1.00 97.31 85 VAL A CA 1
ATOM 567 C C . VAL A 1 85 ? 1.947 -7.424 -30.736 1.00 97.31 85 VAL A C 1
ATOM 569 O O . VAL A 1 85 ? 2.658 -6.961 -31.625 1.00 97.31 85 VAL A O 1
ATOM 572 N N . VAL A 1 86 ? 1.003 -6.703 -30.126 1.00 96.88 86 VAL A N 1
ATOM 573 C CA . VAL A 1 86 ? 0.764 -5.301 -30.480 1.00 96.88 86 VAL A CA 1
ATOM 574 C C . VAL A 1 86 ? 1.981 -4.448 -30.135 1.00 96.88 86 VAL A C 1
ATOM 576 O O . VAL A 1 86 ? 2.373 -3.623 -30.949 1.00 96.88 86 VAL A O 1
ATOM 579 N N . GLY A 1 87 ? 2.620 -4.687 -28.987 1.00 96.38 87 GLY A N 1
ATOM 580 C CA . GLY A 1 87 ? 3.835 -3.991 -28.568 1.00 96.38 87 GLY A CA 1
ATOM 581 C C . GLY A 1 87 ? 4.993 -4.143 -29.551 1.00 96.38 87 GLY A C 1
ATOM 582 O O . GLY A 1 87 ? 5.670 -3.161 -29.836 1.00 96.38 87 GLY A O 1
ATOM 583 N N . LEU A 1 88 ? 5.187 -5.336 -30.115 1.00 96.19 88 LEU A N 1
ATOM 584 C CA . LEU A 1 88 ? 6.192 -5.587 -31.151 1.00 96.19 88 LEU A CA 1
ATOM 585 C C . LEU A 1 88 ? 5.845 -4.875 -32.466 1.00 96.19 88 LEU A C 1
ATOM 587 O O . LEU A 1 88 ? 6.730 -4.330 -33.117 1.00 96.19 88 LEU A O 1
ATOM 591 N N . ILE A 1 89 ? 4.563 -4.847 -32.850 1.00 96.50 89 ILE A N 1
ATOM 592 C CA . ILE A 1 89 ? 4.103 -4.154 -34.067 1.00 96.50 89 ILE A CA 1
ATOM 593 C C . ILE A 1 89 ? 4.267 -2.634 -33.934 1.00 96.50 89 ILE A C 1
ATOM 595 O O . ILE A 1 89 ? 4.640 -1.969 -34.898 1.00 96.50 89 ILE A O 1
ATOM 599 N N . THR A 1 90 ? 3.983 -2.074 -32.757 1.00 94.75 90 THR A N 1
ATOM 600 C CA . THR A 1 90 ? 4.066 -0.629 -32.502 1.00 94.75 90 THR A CA 1
ATOM 601 C C . THR A 1 90 ? 5.469 -0.156 -32.120 1.00 94.75 90 THR A C 1
ATOM 603 O O . THR A 1 90 ? 5.681 1.050 -32.011 1.00 94.75 90 THR A O 1
ATOM 606 N N . GLY A 1 91 ? 6.418 -1.074 -31.909 1.00 92.81 91 GLY A N 1
ATOM 607 C CA . GLY A 1 91 ? 7.783 -0.768 -31.470 1.00 92.81 91 GLY A CA 1
ATOM 608 C C . GLY A 1 91 ? 7.906 -0.393 -29.988 1.00 92.81 91 GLY A C 1
ATOM 609 O O . GLY A 1 91 ? 8.949 0.098 -29.573 1.00 92.81 91 GLY A O 1
ATOM 610 N N . VAL A 1 92 ? 6.854 -0.601 -29.187 1.00 91.69 92 VAL A N 1
ATOM 611 C CA . VAL A 1 92 ? 6.887 -0.401 -27.725 1.00 91.69 92 VAL A CA 1
ATOM 612 C C . VAL A 1 92 ? 7.613 -1.557 -27.028 1.00 91.69 92 VAL A C 1
ATOM 614 O O . VAL A 1 92 ? 8.256 -1.352 -26.003 1.00 91.69 92 VAL A O 1
ATOM 617 N N . GLY A 1 93 ? 7.490 -2.771 -27.567 1.00 91.44 93 GLY A N 1
ATOM 618 C CA . GLY A 1 93 ? 8.261 -3.939 -27.144 1.00 91.44 93 GLY A CA 1
ATOM 619 C C . GLY A 1 93 ? 9.316 -4.294 -28.185 1.00 91.44 93 GLY A C 1
ATOM 620 O O . GLY A 1 93 ? 9.122 -4.061 -29.379 1.00 91.44 93 GLY A O 1
ATOM 621 N N . GLU A 1 94 ? 10.409 -4.908 -27.743 1.00 92.81 94 GLU A N 1
ATOM 622 C CA . GLU A 1 94 ? 11.483 -5.370 -28.621 1.00 92.81 94 GLU A CA 1
ATOM 623 C C . GLU A 1 94 ? 11.986 -6.762 -28.220 1.00 92.81 94 GLU A C 1
ATOM 625 O O . GLU A 1 94 ? 11.998 -7.142 -27.048 1.00 92.81 94 GLU A O 1
ATOM 630 N N . VAL A 1 95 ? 12.426 -7.542 -29.210 1.00 90.69 95 VAL A N 1
ATOM 631 C CA . VAL A 1 95 ? 13.124 -8.806 -28.952 1.00 90.69 95 VAL A CA 1
ATOM 632 C C . VAL A 1 95 ? 14.601 -8.498 -28.759 1.00 90.69 95 VAL A C 1
ATOM 634 O O . VAL A 1 95 ? 15.293 -8.143 -29.714 1.00 90.69 95 VAL A O 1
ATOM 637 N N . ASP A 1 96 ? 15.099 -8.669 -27.536 1.00 86.19 96 ASP A N 1
ATOM 638 C CA . ASP A 1 96 ? 16.519 -8.473 -27.264 1.00 86.19 96 ASP A CA 1
ATOM 639 C C . ASP A 1 96 ? 17.361 -9.616 -27.849 1.00 86.19 96 ASP A C 1
ATOM 641 O O . ASP A 1 96 ? 17.459 -10.706 -27.283 1.00 86.19 96 ASP A O 1
ATOM 645 N N . THR A 1 97 ? 18.002 -9.353 -28.988 1.00 84.38 97 THR A N 1
ATOM 646 C CA . THR A 1 97 ? 18.920 -10.291 -29.651 1.00 84.38 97 THR A CA 1
ATOM 647 C C . THR A 1 97 ? 20.329 -10.275 -29.052 1.00 84.38 97 THR A C 1
ATOM 649 O O . THR A 1 97 ? 21.155 -11.136 -29.376 1.00 84.38 97 THR A O 1
ATOM 652 N N . THR A 1 98 ? 20.625 -9.328 -28.158 1.00 86.00 98 THR A N 1
ATOM 653 C CA . THR A 1 98 ? 21.914 -9.198 -27.462 1.00 86.00 98 THR A CA 1
ATOM 654 C C . THR A 1 98 ? 21.948 -9.956 -26.140 1.00 86.00 98 THR A C 1
ATOM 656 O O . THR A 1 98 ? 23.031 -10.306 -25.669 1.00 86.00 98 THR A O 1
ATOM 659 N N . TRP A 1 99 ? 20.781 -10.296 -25.586 1.00 85.75 99 TRP A N 1
ATOM 660 C CA . TRP A 1 99 ? 20.676 -11.089 -24.368 1.00 85.75 99 TRP A CA 1
ATOM 661 C C . TRP A 1 99 ? 21.364 -12.453 -24.515 1.00 85.75 99 TRP A C 1
ATOM 663 O O . TRP A 1 99 ? 21.273 -13.123 -25.550 1.00 85.75 99 TRP A O 1
ATOM 673 N N . ARG A 1 100 ? 22.070 -12.874 -23.466 1.00 85.38 100 ARG A N 1
ATOM 674 C CA . ARG A 1 100 ? 22.712 -14.186 -23.372 1.00 85.38 100 ARG A CA 1
ATOM 675 C C . ARG A 1 100 ? 22.334 -14.813 -22.030 1.00 85.38 100 ARG A C 1
ATOM 677 O O . ARG A 1 100 ? 22.443 -14.118 -21.019 1.00 85.38 100 ARG A O 1
ATOM 684 N N . PRO A 1 101 ? 21.925 -16.095 -21.994 1.00 82.94 101 PRO A N 1
ATOM 685 C CA . PRO A 1 101 ? 21.737 -16.795 -20.733 1.00 82.94 101 PRO A CA 1
ATOM 686 C C . PRO A 1 101 ? 23.039 -16.774 -19.930 1.00 82.94 101 PRO A C 1
ATOM 688 O O . PRO A 1 101 ? 24.097 -17.131 -20.451 1.00 82.94 101 PRO A O 1
ATOM 691 N N . ALA A 1 102 ? 22.956 -16.381 -18.665 1.00 87.12 102 ALA A N 1
ATOM 692 C CA . ALA A 1 102 ? 24.079 -16.417 -17.741 1.00 87.12 102 ALA A CA 1
ATOM 693 C C . ALA A 1 102 ? 23.602 -16.908 -16.377 1.00 87.12 102 ALA A C 1
ATOM 695 O O . ALA A 1 102 ? 22.447 -16.713 -16.012 1.00 87.12 102 ALA A O 1
ATOM 696 N N . LEU A 1 103 ? 24.486 -17.576 -15.636 1.00 91.69 103 LEU A N 1
ATOM 697 C CA . LEU A 1 103 ? 24.173 -18.051 -14.294 1.00 91.69 103 LEU A CA 1
ATOM 698 C C . LEU A 1 103 ? 24.567 -16.989 -13.263 1.00 91.69 103 LEU A C 1
ATOM 700 O O . LEU A 1 103 ? 25.739 -16.837 -12.926 1.00 91.69 103 LEU A O 1
ATOM 704 N N . TYR A 1 104 ? 23.569 -16.291 -12.742 1.00 91.00 104 TYR A N 1
ATOM 705 C CA . TYR A 1 104 ? 23.669 -15.369 -11.620 1.00 91.00 104 TYR A CA 1
ATOM 706 C C . TYR A 1 104 ? 23.331 -16.129 -10.337 1.00 91.00 104 TYR A C 1
ATOM 708 O O . TYR A 1 104 ? 22.185 -16.160 -9.890 1.00 91.00 104 TYR A O 1
ATOM 716 N N . ALA A 1 105 ? 24.327 -16.811 -9.770 1.00 90.69 105 ALA A N 1
ATOM 717 C CA . ALA A 1 105 ? 24.139 -17.531 -8.517 1.00 90.69 105 ALA A CA 1
ATOM 718 C C . ALA A 1 105 ? 23.804 -16.543 -7.377 1.00 90.69 105 ALA A C 1
ATOM 720 O O . ALA A 1 105 ? 24.485 -15.523 -7.251 1.00 90.69 105 ALA A O 1
ATOM 721 N N . PRO A 1 106 ? 22.796 -16.829 -6.531 1.00 90.12 106 PRO A N 1
ATOM 722 C CA . PRO A 1 106 ? 22.495 -15.999 -5.372 1.00 90.12 106 PRO A CA 1
ATOM 723 C C . PRO A 1 106 ? 23.604 -16.194 -4.335 1.00 90.12 106 PRO A C 1
ATOM 725 O O . PRO A 1 106 ? 23.660 -17.212 -3.644 1.00 90.12 106 PRO A O 1
ATOM 728 N N . LEU A 1 107 ? 24.521 -15.233 -4.253 1.00 93.44 107 LEU A N 1
ATOM 729 C CA . LEU A 1 107 ? 25.621 -15.256 -3.296 1.00 93.44 107 LEU A CA 1
ATOM 730 C C . LEU A 1 107 ? 25.261 -14.413 -2.067 1.00 93.44 107 LEU A C 1
ATOM 732 O O . LEU A 1 107 ? 24.748 -13.305 -2.228 1.00 93.44 107 LEU A O 1
ATOM 736 N N . PRO A 1 108 ? 25.523 -14.903 -0.843 1.00 95.06 108 PRO A N 1
ATOM 737 C CA . PRO A 1 108 ? 25.329 -14.095 0.349 1.00 95.06 108 PRO A CA 1
ATOM 738 C C . PRO A 1 108 ? 26.228 -12.850 0.365 1.00 95.06 108 PRO A C 1
ATOM 740 O O . PRO A 1 108 ? 27.433 -12.948 0.127 1.00 95.06 108 PRO A O 1
ATOM 743 N N . VAL A 1 109 ? 25.671 -11.694 0.725 1.00 95.31 109 VAL A N 1
ATOM 744 C CA . VAL A 1 109 ? 26.354 -10.385 0.735 1.00 95.31 109 VAL A CA 1
ATOM 745 C C . VAL A 1 109 ? 26.824 -9.990 2.143 1.00 95.31 109 VAL A C 1
ATOM 747 O O . VAL A 1 109 ? 26.504 -8.927 2.675 1.00 95.31 109 VAL A O 1
ATOM 750 N N . PHE A 1 110 ? 27.583 -10.873 2.802 1.00 94.19 110 PHE A N 1
ATOM 751 C CA . PHE A 1 110 ? 27.999 -10.672 4.200 1.00 94.19 110 PHE A CA 1
ATOM 752 C C . PHE A 1 110 ? 28.831 -9.400 4.432 1.00 94.19 110 PHE A C 1
ATOM 754 O O . PHE A 1 110 ? 28.673 -8.756 5.472 1.00 94.19 110 PHE A O 1
ATOM 761 N N . SER A 1 111 ? 29.710 -9.038 3.490 1.00 93.50 111 SER A N 1
ATOM 762 C CA . SER A 1 111 ? 30.517 -7.810 3.567 1.00 93.50 111 SER A CA 1
ATOM 763 C C . SER A 1 111 ? 29.636 -6.568 3.609 1.00 93.50 111 SER A C 1
ATOM 765 O O . SER A 1 111 ? 29.785 -5.731 4.500 1.00 93.50 111 SER A O 1
ATOM 767 N N . ASP A 1 112 ? 28.678 -6.508 2.690 1.00 93.38 112 ASP A N 1
ATOM 768 C CA . ASP A 1 112 ? 27.823 -5.346 2.469 1.00 93.38 112 ASP A CA 1
ATOM 769 C C . ASP A 1 112 ? 26.836 -5.195 3.625 1.00 93.38 112 ASP A C 1
ATOM 771 O O . ASP A 1 112 ? 26.581 -4.090 4.097 1.00 93.38 112 ASP A O 1
ATOM 775 N N . LEU A 1 113 ? 26.347 -6.316 4.169 1.00 92.44 113 LEU A N 1
ATOM 776 C CA . LEU A 1 113 ? 25.545 -6.309 5.391 1.00 92.44 113 LEU A CA 1
ATOM 777 C C . LEU A 1 113 ? 26.326 -5.766 6.584 1.00 92.44 113 LEU A C 1
ATOM 779 O O . LEU A 1 113 ? 25.799 -4.948 7.338 1.00 92.44 113 LEU A O 1
ATOM 783 N N . MET A 1 114 ? 27.576 -6.194 6.768 1.00 92.62 114 MET A N 1
ATOM 784 C CA . MET A 1 114 ? 28.414 -5.699 7.860 1.00 92.62 114 MET A CA 1
ATOM 785 C C . MET A 1 114 ? 28.685 -4.196 7.721 1.00 92.62 114 MET A C 1
ATOM 787 O O . MET A 1 114 ? 28.655 -3.470 8.716 1.00 92.62 114 MET A O 1
ATOM 791 N N . GLU A 1 115 ? 28.916 -3.712 6.502 1.00 92.38 115 GLU A N 1
ATOM 792 C CA . GLU A 1 115 ? 29.040 -2.281 6.226 1.00 92.38 115 GLU A CA 1
ATOM 793 C C . GLU A 1 115 ? 27.727 -1.530 6.491 1.00 92.38 115 GLU A C 1
ATOM 795 O O . GLU A 1 115 ? 27.731 -0.516 7.192 1.00 92.38 115 GLU A O 1
ATOM 800 N N . GLY A 1 116 ? 26.593 -2.079 6.051 1.00 89.62 116 GLY A N 1
ATOM 801 C CA . GLY A 1 116 ? 25.260 -1.556 6.338 1.00 89.62 116 GLY A CA 1
ATOM 802 C C . GLY A 1 116 ? 24.985 -1.430 7.839 1.00 89.62 116 GLY A C 1
ATOM 803 O O . GLY A 1 116 ? 24.489 -0.398 8.292 1.00 89.62 116 GLY A O 1
ATOM 804 N N . PHE A 1 117 ? 25.385 -2.422 8.643 1.00 89.12 117 PHE A N 1
ATOM 805 C CA . PHE A 1 117 ? 25.282 -2.350 10.104 1.00 89.12 117 PHE A CA 1
ATOM 806 C C . PHE A 1 117 ? 26.190 -1.271 10.709 1.00 89.12 117 PHE A C 1
ATOM 808 O O . PHE A 1 117 ? 25.759 -0.559 11.616 1.00 89.12 117 PHE A O 1
ATOM 815 N N . LYS A 1 118 ? 27.418 -1.090 10.207 1.00 91.12 118 LYS A N 1
ATOM 816 C CA . LYS A 1 118 ? 28.298 0.008 10.656 1.00 91.12 118 LYS A CA 1
ATOM 817 C C . LYS A 1 118 ? 27.692 1.375 10.333 1.00 91.12 118 LYS A C 1
ATOM 819 O O . LYS A 1 118 ? 27.691 2.263 11.187 1.00 91.12 118 LYS A O 1
ATOM 824 N N . LEU A 1 119 ? 27.138 1.534 9.131 1.00 89.12 119 LEU A N 1
ATOM 825 C CA . LEU A 1 119 ? 26.450 2.756 8.713 1.00 89.12 119 LEU A CA 1
ATOM 826 C C . LEU A 1 119 ? 25.248 3.046 9.609 1.00 89.12 119 LEU A C 1
ATOM 828 O O . LEU A 1 119 ? 25.113 4.164 10.101 1.00 89.12 119 LEU A O 1
ATOM 832 N N . LEU A 1 120 ? 24.437 2.031 9.896 1.00 87.31 120 LEU A N 1
ATOM 833 C CA . LEU A 1 120 ? 23.298 2.149 10.793 1.00 87.31 120 LEU A CA 1
ATOM 834 C C . LEU A 1 120 ? 23.715 2.588 12.206 1.00 87.31 120 LEU A C 1
ATOM 836 O O . LEU A 1 120 ? 23.128 3.518 12.757 1.00 87.31 120 LEU A O 1
ATOM 840 N N . MET A 1 121 ? 24.750 1.961 12.775 1.00 86.25 121 MET A N 1
ATOM 841 C CA . MET A 1 121 ? 25.257 2.313 14.106 1.00 86.25 121 MET A CA 1
ATOM 842 C C . MET A 1 121 ? 25.851 3.726 14.150 1.00 86.25 121 MET A C 1
ATOM 844 O O . MET A 1 121 ? 25.711 4.418 15.154 1.00 86.25 121 MET A O 1
ATOM 848 N N . SER A 1 122 ? 26.484 4.179 13.063 1.00 90.50 122 SER A N 1
ATOM 849 C CA . SER A 1 122 ? 27.022 5.545 12.965 1.00 90.50 122 SER A CA 1
ATOM 850 C C . SER A 1 122 ? 25.953 6.612 12.695 1.00 90.50 122 SER A C 1
ATOM 852 O O . SER A 1 122 ? 26.188 7.794 12.946 1.00 90.50 122 SER A O 1
ATOM 854 N N . ARG A 1 123 ? 24.773 6.218 12.199 1.00 88.81 123 ARG A N 1
ATOM 855 C CA . ARG A 1 123 ? 23.651 7.111 11.876 1.00 88.81 123 ARG A CA 1
ATOM 856 C C . ARG A 1 123 ? 22.347 6.576 12.472 1.00 88.81 123 ARG A C 1
ATOM 858 O O . ARG A 1 123 ? 21.447 6.181 11.726 1.00 88.81 123 ARG A O 1
ATOM 865 N N . PRO A 1 124 ? 22.188 6.625 13.807 1.00 81.12 124 PRO A N 1
ATOM 866 C CA . PRO A 1 124 ? 21.004 6.090 14.478 1.00 81.12 124 PRO A CA 1
ATOM 867 C C . PRO A 1 124 ? 19.699 6.765 14.030 1.00 81.12 124 PRO A C 1
ATOM 869 O O . PRO A 1 124 ? 18.643 6.152 14.122 1.00 81.12 124 PRO A O 1
ATOM 872 N N . ALA A 1 125 ? 19.753 7.977 13.465 1.00 85.06 125 ALA A N 1
ATOM 873 C CA . ALA A 1 125 ? 18.598 8.643 12.856 1.00 85.06 125 ALA A CA 1
ATOM 874 C C . ALA A 1 125 ? 17.927 7.820 11.735 1.00 85.06 125 ALA A C 1
ATOM 876 O O . ALA A 1 125 ? 16.728 7.958 11.514 1.00 85.06 125 ALA A O 1
ATOM 877 N N . ILE A 1 126 ? 18.659 6.919 11.066 1.00 84.81 126 ILE A N 1
ATOM 878 C CA . ILE A 1 126 ? 18.083 5.995 10.077 1.00 84.81 126 ILE A CA 1
ATOM 879 C C . ILE A 1 126 ? 17.029 5.091 10.734 1.00 84.81 126 ILE A C 1
ATOM 881 O O . ILE A 1 126 ? 16.001 4.808 10.124 1.00 84.81 126 ILE A O 1
ATOM 885 N N . LEU A 1 127 ? 17.222 4.698 11.999 1.00 84.69 127 LEU A N 1
ATOM 886 C CA . LEU A 1 127 ? 16.246 3.888 12.735 1.00 84.69 127 LEU A CA 1
ATOM 887 C C . LEU A 1 127 ? 14.922 4.619 12.943 1.00 84.69 127 LEU A C 1
ATOM 889 O O . LEU A 1 127 ? 13.875 3.980 12.895 1.00 84.69 127 LEU A O 1
ATOM 893 N N . ALA A 1 128 ? 14.951 5.942 13.118 1.00 85.94 128 ALA A N 1
ATOM 894 C CA . ALA A 1 128 ? 13.740 6.742 13.268 1.00 85.94 128 ALA A CA 1
ATOM 895 C C . ALA A 1 128 ? 12.890 6.783 11.984 1.00 85.94 128 ALA A C 1
ATOM 897 O O . ALA A 1 128 ? 11.693 7.044 12.059 1.00 85.94 128 ALA A O 1
ATOM 898 N N . VAL A 1 129 ? 13.489 6.506 10.821 1.00 84.69 129 VAL A N 1
ATOM 899 C CA . VAL A 1 129 ? 12.792 6.410 9.527 1.00 84.69 129 VAL A CA 1
ATOM 900 C C . VAL A 1 129 ? 12.372 4.969 9.233 1.00 84.69 129 VAL A C 1
ATOM 902 O O . VAL A 1 129 ? 11.251 4.724 8.800 1.00 84.69 129 VAL A O 1
ATOM 905 N N . VAL A 1 130 ? 13.264 4.006 9.481 1.00 85.62 130 VAL A N 1
ATOM 906 C CA . VAL A 1 130 ? 13.025 2.590 9.165 1.00 85.62 130 VAL A CA 1
ATOM 907 C C . VAL A 1 130 ? 11.983 1.980 10.099 1.00 85.62 130 VAL A C 1
ATOM 909 O O . VAL A 1 130 ? 11.111 1.255 9.636 1.00 85.62 130 VAL A O 1
ATOM 912 N N . LEU A 1 131 ? 12.020 2.280 11.401 1.00 88.25 131 LEU A N 1
ATOM 913 C CA . LEU A 1 131 ? 11.132 1.634 12.370 1.00 88.25 131 LEU A CA 1
ATOM 914 C C . LEU A 1 131 ? 9.634 1.850 12.060 1.00 88.25 131 LEU A C 1
ATOM 916 O O . LEU A 1 131 ? 8.909 0.857 12.073 1.00 88.25 131 LEU A O 1
ATOM 920 N N . PRO A 1 132 ? 9.148 3.066 11.729 1.00 87.69 132 PRO A N 1
ATOM 921 C CA . PRO A 1 132 ? 7.764 3.253 11.287 1.00 87.69 132 PRO A CA 1
ATOM 922 C C . PRO A 1 132 ? 7.394 2.438 10.042 1.00 87.69 132 PRO A C 1
ATOM 924 O O . PRO A 1 132 ? 6.326 1.837 10.017 1.00 87.69 132 PRO A O 1
ATOM 927 N N . ILE A 1 133 ? 8.279 2.362 9.041 1.00 89.00 133 ILE A N 1
ATOM 928 C CA . ILE A 1 133 ? 8.034 1.594 7.807 1.00 89.00 133 ILE A CA 1
ATOM 929 C C . ILE A 1 133 ? 7.819 0.111 8.133 1.00 89.00 133 ILE A C 1
ATOM 931 O O . ILE A 1 133 ? 6.881 -0.506 7.639 1.00 89.00 133 ILE A O 1
ATOM 935 N N . GLU A 1 134 ? 8.636 -0.445 9.024 1.00 90.81 134 GLU A N 1
ATOM 936 C CA . GLU A 1 134 ? 8.536 -1.849 9.441 1.00 90.81 134 GLU A CA 1
ATOM 937 C C . GLU A 1 134 ? 7.333 -2.099 10.364 1.00 90.81 134 GLU A C 1
ATOM 939 O O . GLU A 1 134 ? 6.731 -3.171 10.334 1.00 90.81 134 GLU A O 1
ATOM 944 N N . ILE A 1 135 ? 6.922 -1.091 11.146 1.00 90.38 135 ILE A N 1
ATOM 945 C CA . ILE A 1 135 ? 5.638 -1.119 11.859 1.00 90.38 135 ILE A CA 1
ATOM 946 C C . ILE A 1 135 ? 4.483 -1.227 10.857 1.00 90.38 135 ILE A C 1
ATOM 948 O O . ILE A 1 135 ? 3.537 -1.980 11.077 1.00 90.38 135 ILE A O 1
ATOM 952 N N . TYR A 1 136 ? 4.550 -0.500 9.742 1.00 91.12 136 TYR A N 1
ATOM 953 C CA . TYR A 1 136 ? 3.518 -0.577 8.711 1.00 91.12 136 TYR A CA 1
ATOM 954 C C . TYR A 1 136 ? 3.511 -1.939 8.021 1.00 91.12 136 TYR A C 1
ATOM 956 O O . TYR A 1 136 ? 2.426 -2.476 7.814 1.00 91.12 136 TYR A O 1
ATOM 964 N N . ASN A 1 137 ? 4.687 -2.516 7.750 1.00 92.00 137 ASN A N 1
ATOM 965 C CA . ASN A 1 137 ? 4.812 -3.831 7.121 1.00 92.00 137 ASN A CA 1
ATOM 966 C C . ASN A 1 137 ? 4.126 -4.934 7.942 1.00 92.00 137 ASN A C 1
ATOM 968 O O . ASN A 1 137 ? 3.326 -5.693 7.395 1.00 92.00 137 ASN A O 1
ATOM 972 N N . PHE A 1 138 ? 4.318 -4.967 9.267 1.00 92.06 138 PHE A N 1
ATOM 973 C CA . PHE A 1 138 ? 3.683 -6.024 10.066 1.00 92.06 138 PHE A CA 1
ATOM 974 C C . PHE A 1 138 ? 2.168 -5.849 10.170 1.00 92.06 138 PHE A C 1
ATOM 976 O O . PHE A 1 138 ? 1.421 -6.833 10.227 1.00 92.06 138 PHE A O 1
ATOM 983 N N . ILE A 1 139 ? 1.698 -4.598 10.215 1.00 94.81 139 ILE A N 1
ATOM 984 C CA . ILE A 1 139 ? 0.267 -4.279 10.177 1.00 94.81 139 ILE A CA 1
ATOM 985 C C . ILE A 1 139 ? -0.315 -4.685 8.822 1.00 94.81 139 ILE A C 1
ATOM 987 O O . ILE A 1 139 ? -1.423 -5.215 8.758 1.00 94.81 139 ILE A O 1
ATOM 991 N N . GLU A 1 140 ? 0.434 -4.484 7.744 1.00 94.56 140 GLU A N 1
ATOM 992 C CA . GLU A 1 140 ? 0.057 -4.913 6.404 1.00 94.56 140 GLU A CA 1
ATOM 993 C C . GLU A 1 140 ? -0.034 -6.441 6.310 1.00 94.56 140 GLU A C 1
ATOM 995 O O . GLU A 1 140 ? -1.059 -6.955 5.859 1.00 94.56 140 GLU A O 1
ATOM 1000 N N . THR A 1 141 ? 0.936 -7.176 6.857 1.00 95.69 141 THR A N 1
ATOM 1001 C CA . THR A 1 141 ? 0.873 -8.640 6.968 1.00 95.69 141 THR A CA 1
ATOM 1002 C C . THR A 1 141 ? -0.370 -9.097 7.737 1.00 95.69 141 THR A C 1
ATOM 1004 O O . THR A 1 141 ? -1.084 -9.995 7.281 1.00 95.69 141 THR A O 1
ATOM 1007 N N . MET A 1 142 ? -0.705 -8.447 8.855 1.00 95.94 142 MET A N 1
ATOM 1008 C CA . MET A 1 142 ? -1.940 -8.721 9.599 1.00 95.94 142 MET A CA 1
ATOM 1009 C C . MET A 1 142 ? -3.199 -8.488 8.747 1.00 95.94 142 MET A C 1
ATOM 1011 O O . MET A 1 142 ? -4.097 -9.336 8.734 1.00 95.94 142 MET A O 1
ATOM 1015 N N . ASN A 1 143 ? -3.264 -7.371 8.019 1.00 96.88 143 ASN A N 1
ATOM 1016 C CA . ASN A 1 143 ? -4.400 -7.050 7.157 1.00 96.88 143 ASN A CA 1
ATOM 1017 C C . ASN A 1 143 ? -4.530 -8.054 6.001 1.00 96.88 143 ASN A C 1
ATOM 1019 O O . ASN A 1 143 ? -5.639 -8.473 5.668 1.00 96.88 143 ASN A O 1
ATOM 1023 N N . ASN A 1 144 ? -3.413 -8.480 5.409 1.00 96.38 144 ASN A N 1
ATOM 1024 C CA . ASN A 1 144 ? -3.402 -9.457 4.320 1.00 96.38 144 ASN A CA 1
ATOM 1025 C C . ASN A 1 144 ? -3.860 -10.840 4.803 1.00 96.38 144 ASN A C 1
ATOM 1027 O O . ASN A 1 144 ? -4.589 -11.532 4.091 1.00 96.38 144 ASN A O 1
ATOM 1031 N N . VAL A 1 145 ? -3.525 -11.217 6.042 1.00 96.56 145 VAL A N 1
ATOM 1032 C CA . VAL A 1 145 ? -4.078 -12.420 6.684 1.00 96.56 145 VAL A CA 1
ATOM 1033 C C . VAL A 1 145 ? -5.590 -12.291 6.904 1.00 96.56 145 VAL A C 1
ATOM 1035 O O . VAL A 1 145 ? -6.315 -13.257 6.673 1.00 96.56 145 VAL A O 1
ATOM 1038 N N . GLU A 1 146 ? -6.097 -11.116 7.295 1.00 96.88 146 GLU A N 1
ATOM 1039 C CA . GLU A 1 146 ? -7.547 -10.872 7.365 1.00 96.88 146 GLU A CA 1
ATOM 1040 C C . GLU A 1 146 ? -8.216 -10.969 5.983 1.00 96.88 146 GLU A C 1
ATOM 1042 O O . GLU A 1 146 ? -9.282 -11.570 5.867 1.00 96.88 146 GLU A O 1
ATOM 1047 N N . SER A 1 147 ? -7.595 -10.432 4.928 1.00 96.19 147 SER A N 1
ATOM 1048 C CA . SER A 1 147 ? -8.100 -10.541 3.550 1.00 96.19 147 SER A CA 1
ATOM 1049 C C . SER A 1 147 ? -8.130 -11.994 3.061 1.00 96.19 147 SER A C 1
ATOM 1051 O O . SER A 1 147 ? -9.110 -12.411 2.434 1.00 96.19 147 SER A O 1
ATOM 1053 N N . ALA A 1 148 ? -7.112 -12.792 3.400 1.00 95.62 148 ALA A N 1
ATOM 1054 C CA . ALA A 1 148 ? -7.093 -14.224 3.115 1.00 95.62 148 ALA A CA 1
ATOM 1055 C C . ALA A 1 148 ? -8.203 -14.976 3.870 1.00 95.62 148 ALA A C 1
ATOM 1057 O O . ALA A 1 148 ? -8.911 -15.790 3.270 1.00 95.62 148 ALA A O 1
ATOM 1058 N N . GLU A 1 149 ? -8.421 -14.649 5.148 1.00 96.19 149 GLU A N 1
ATOM 1059 C CA . GLU A 1 149 ? -9.506 -15.226 5.947 1.00 96.19 149 GLU A CA 1
ATOM 1060 C C . GLU A 1 149 ? -10.886 -14.842 5.398 1.00 96.19 149 GLU A C 1
ATOM 1062 O O . GLU A 1 149 ? -11.767 -15.699 5.305 1.00 96.19 149 GLU A O 1
ATOM 1067 N N . ALA A 1 150 ? -11.061 -13.594 4.959 1.00 94.75 150 ALA A N 1
ATOM 1068 C CA . ALA A 1 150 ? -12.264 -13.137 4.268 1.00 94.75 150 ALA A CA 1
ATOM 1069 C C . ALA A 1 150 ? -12.480 -13.851 2.918 1.00 94.75 150 ALA A C 1
ATOM 1071 O O . ALA A 1 150 ? -13.612 -14.010 2.484 1.00 94.75 150 ALA A O 1
ATOM 1072 N N . ALA A 1 151 ? -11.418 -14.341 2.270 1.00 92.88 151 ALA A N 1
ATOM 1073 C CA . ALA A 1 151 ? -11.503 -15.179 1.070 1.00 92.88 151 ALA A CA 1
ATOM 1074 C C . ALA A 1 151 ? -11.694 -16.684 1.373 1.00 92.88 151 ALA A C 1
ATOM 1076 O O . ALA A 1 151 ? -11.756 -17.500 0.448 1.00 92.88 151 ALA A O 1
ATOM 1077 N N . GLY A 1 152 ? -11.781 -17.065 2.653 1.00 93.38 152 GLY A N 1
ATOM 1078 C CA . GLY A 1 152 ? -12.051 -18.430 3.109 1.00 93.38 152 GLY A CA 1
ATOM 1079 C C . GLY A 1 152 ? -10.830 -19.238 3.562 1.00 93.38 152 GLY A C 1
ATOM 1080 O O . GLY A 1 152 ? -10.999 -20.400 3.931 1.00 93.38 152 GLY A O 1
ATOM 1081 N N . ASP A 1 153 ? -9.624 -18.661 3.577 1.00 94.19 153 ASP A N 1
ATOM 1082 C CA . ASP A 1 153 ? -8.406 -19.344 4.028 1.00 94.19 153 ASP A CA 1
ATOM 1083 C C . ASP A 1 153 ? -7.912 -18.780 5.366 1.00 94.19 153 ASP A C 1
ATOM 1085 O O . ASP A 1 153 ? -7.433 -17.653 5.457 1.00 94.19 153 ASP A O 1
ATOM 1089 N N . LYS A 1 154 ? -8.013 -19.581 6.431 1.00 95.25 154 LYS A N 1
ATOM 1090 C CA . LYS A 1 154 ? -7.614 -19.170 7.782 1.00 95.25 154 LYS A CA 1
ATOM 1091 C C . LYS A 1 154 ? -6.144 -19.464 8.039 1.00 95.25 154 LYS A C 1
ATOM 1093 O O . LYS A 1 154 ? -5.740 -20.627 8.042 1.00 95.25 154 LYS A O 1
ATOM 1098 N N . TYR A 1 155 ? -5.382 -18.420 8.352 1.00 94.75 155 TYR A N 1
ATOM 1099 C CA . TYR A 1 155 ? -3.978 -18.529 8.737 1.00 94.75 155 TYR A CA 1
ATOM 1100 C C . TYR A 1 155 ? -3.710 -17.872 10.098 1.00 94.75 155 TYR A C 1
ATOM 1102 O O . TYR A 1 155 ? -4.264 -16.812 10.400 1.00 94.75 155 TYR A O 1
ATOM 1110 N N . PRO A 1 156 ? -2.858 -18.474 10.945 1.00 96.75 156 PRO A N 1
ATOM 1111 C CA . PRO A 1 156 ? -2.448 -17.860 12.201 1.00 96.75 156 PRO A CA 1
ATOM 1112 C C . PRO A 1 156 ? -1.496 -16.681 11.950 1.00 96.75 156 PRO A C 1
ATOM 1114 O O . PRO A 1 156 ? -0.359 -16.877 11.524 1.00 96.75 156 PRO A O 1
ATOM 1117 N N . VAL A 1 157 ? -1.947 -15.467 12.288 1.00 96.19 157 VAL A N 1
ATOM 1118 C CA . VAL A 1 157 ? -1.218 -14.197 12.076 1.00 96.19 157 VAL A CA 1
ATOM 1119 C C . VAL A 1 157 ? 0.228 -14.262 12.552 1.00 96.19 157 VAL A C 1
ATOM 1121 O O . VAL A 1 157 ? 1.129 -13.930 11.794 1.00 96.19 157 VAL A O 1
ATOM 1124 N N . GLY A 1 158 ? 0.464 -14.738 13.779 1.00 96.25 158 GLY A N 1
ATOM 1125 C CA . GLY A 1 158 ? 1.812 -14.771 14.347 1.00 96.25 158 GLY A CA 1
ATOM 1126 C C . GLY A 1 158 ? 2.779 -15.641 13.539 1.00 96.25 158 GLY A C 1
ATOM 1127 O O . GLY A 1 158 ? 3.926 -15.258 13.346 1.00 96.25 158 GLY A O 1
ATOM 1128 N N . ILE A 1 159 ? 2.313 -16.772 12.994 1.00 96.94 159 ILE A N 1
ATOM 1129 C CA . ILE A 1 159 ? 3.145 -17.623 12.130 1.00 96.94 159 ILE A CA 1
ATOM 1130 C C . ILE A 1 159 ? 3.403 -16.928 10.794 1.00 96.94 159 ILE A C 1
ATOM 1132 O O . ILE A 1 159 ? 4.526 -16.977 10.302 1.00 96.94 159 ILE A O 1
ATOM 1136 N N . CYS A 1 160 ? 2.396 -16.260 10.223 1.00 96.56 160 CYS A N 1
ATOM 1137 C CA . CYS A 1 160 ? 2.567 -15.484 8.996 1.00 96.56 160 CYS A CA 1
ATOM 1138 C C . CYS A 1 160 ? 3.612 -14.375 9.166 1.00 96.56 160 CYS A C 1
ATOM 1140 O O . CYS A 1 160 ? 4.476 -14.251 8.309 1.00 96.56 160 CYS A O 1
ATOM 1142 N N . GLN A 1 161 ? 3.591 -13.650 10.286 1.00 96.62 161 GLN A N 1
ATOM 1143 C CA . GLN A 1 161 ? 4.575 -12.606 10.596 1.00 96.62 161 GLN A CA 1
ATOM 1144 C C . GLN A 1 161 ? 5.979 -13.182 10.807 1.00 96.62 161 GLN A C 1
ATOM 1146 O O . GLN A 1 161 ? 6.951 -12.660 10.277 1.00 96.62 161 GLN A O 1
ATOM 1151 N N . VAL A 1 162 ? 6.121 -14.309 11.515 1.00 97.25 162 VAL A N 1
ATOM 1152 C CA . VAL A 1 162 ? 7.440 -14.958 11.640 1.00 97.25 162 VAL A CA 1
ATOM 1153 C C . VAL A 1 162 ? 7.956 -15.440 10.282 1.00 97.25 162 VAL A C 1
ATOM 1155 O O . VAL A 1 162 ? 9.137 -15.270 9.986 1.00 97.25 162 VAL A O 1
ATOM 1158 N N . ALA A 1 163 ? 7.096 -16.031 9.450 1.00 96.25 163 ALA A N 1
ATOM 1159 C CA . ALA A 1 163 ? 7.478 -16.497 8.120 1.00 96.25 163 ALA A CA 1
ATOM 1160 C C . ALA A 1 163 ? 7.890 -15.335 7.206 1.00 96.25 163 ALA A C 1
ATOM 1162 O O . ALA A 1 163 ? 8.897 -15.433 6.506 1.00 96.25 163 ALA A O 1
ATOM 1163 N N . ASP A 1 164 ? 7.146 -14.234 7.253 1.00 95.94 164 ASP A N 1
ATOM 1164 C CA . ASP A 1 164 ? 7.437 -13.012 6.516 1.00 95.94 164 ASP A CA 1
ATOM 1165 C C . ASP A 1 164 ? 8.752 -12.365 6.978 1.00 95.94 164 ASP A C 1
ATOM 1167 O O . ASP A 1 164 ? 9.673 -12.148 6.189 1.00 95.94 164 ASP A O 1
ATOM 1171 N N . GLY A 1 165 ? 8.915 -12.176 8.287 1.00 96.44 165 GLY A N 1
ATOM 1172 C CA . GLY A 1 165 ? 10.132 -11.613 8.855 1.00 96.44 165 GLY A CA 1
ATOM 1173 C C . GLY A 1 165 ? 11.370 -12.470 8.585 1.00 96.44 165 GLY A C 1
ATOM 1174 O O . GLY A 1 165 ? 12.438 -11.948 8.244 1.00 96.44 165 GLY A O 1
ATOM 1175 N N . ALA A 1 166 ? 11.235 -13.797 8.655 1.00 96.81 166 ALA A N 1
ATOM 1176 C CA . ALA A 1 166 ? 12.287 -14.726 8.258 1.00 96.81 166 ALA A CA 1
ATOM 1177 C C . ALA A 1 166 ? 12.607 -14.617 6.760 1.00 96.81 166 ALA A C 1
ATOM 1179 O O . ALA A 1 166 ? 13.782 -14.546 6.402 1.00 96.81 166 ALA A O 1
ATOM 1180 N N . GLY A 1 167 ? 11.588 -14.544 5.899 1.00 95.50 167 GLY A N 1
ATOM 1181 C CA . GLY A 1 167 ? 11.741 -14.332 4.459 1.00 95.50 167 GLY A CA 1
ATOM 1182 C C . GLY A 1 167 ? 12.497 -13.044 4.139 1.00 95.50 167 GLY A C 1
ATOM 1183 O O . GLY A 1 167 ? 13.460 -13.074 3.375 1.00 95.50 167 GLY A O 1
ATOM 1184 N N . THR A 1 168 ? 12.149 -11.946 4.811 1.00 95.81 168 THR A N 1
ATOM 1185 C CA . THR A 1 168 ? 12.854 -10.661 4.714 1.00 95.81 168 THR A CA 1
ATOM 1186 C C . THR A 1 168 ? 14.320 -10.782 5.129 1.00 95.81 168 THR A C 1
ATOM 1188 O O . THR A 1 168 ? 15.206 -10.289 4.431 1.00 95.81 168 THR A O 1
ATOM 1191 N N . MET A 1 169 ? 14.613 -11.445 6.253 1.00 95.50 169 MET A N 1
ATOM 1192 C CA . MET A 1 169 ? 15.996 -11.623 6.713 1.00 95.50 169 MET A CA 1
ATOM 1193 C C . MET A 1 169 ? 16.809 -12.508 5.767 1.00 95.50 169 MET A C 1
ATOM 1195 O O . MET A 1 169 ? 17.954 -12.174 5.467 1.00 95.50 169 MET A O 1
ATOM 1199 N N . ILE A 1 170 ? 16.223 -13.596 5.263 1.00 95.38 170 ILE A N 1
ATOM 1200 C CA . ILE A 1 170 ? 16.860 -14.458 4.263 1.00 95.38 170 ILE A CA 1
ATOM 1201 C C . ILE A 1 170 ? 17.105 -13.662 2.979 1.00 95.38 170 ILE A C 1
ATOM 1203 O O . ILE A 1 170 ? 18.218 -13.673 2.469 1.00 95.38 170 ILE A O 1
ATOM 1207 N N . GLY A 1 171 ? 16.117 -12.911 2.491 1.00 94.62 171 GLY A N 1
ATOM 1208 C CA . GLY A 1 171 ? 16.269 -12.046 1.322 1.00 94.62 171 GLY A CA 1
ATOM 1209 C C . GLY A 1 171 ? 17.410 -11.042 1.491 1.00 94.62 171 GLY A C 1
ATOM 1210 O O . GLY A 1 171 ? 18.237 -10.903 0.592 1.00 94.62 171 GLY A O 1
ATOM 1211 N N . ALA A 1 172 ? 17.510 -10.400 2.657 1.00 94.25 172 ALA A N 1
ATOM 1212 C CA . ALA A 1 172 ? 18.594 -9.471 2.969 1.00 94.25 172 ALA A CA 1
ATOM 1213 C C . ALA A 1 172 ? 19.979 -10.145 2.964 1.00 94.25 172 ALA A C 1
ATOM 1215 O O . ALA A 1 172 ? 20.938 -9.539 2.489 1.00 94.25 172 ALA A O 1
ATOM 1216 N N . LEU A 1 173 ? 20.094 -11.406 3.416 1.00 95.19 173 LEU A N 1
ATOM 1217 C CA . LEU A 1 173 ? 21.343 -12.182 3.317 1.00 95.19 173 LEU A CA 1
ATOM 1218 C C . LEU A 1 173 ? 21.836 -12.317 1.876 1.00 95.19 173 LEU A C 1
ATOM 1220 O O . LEU A 1 173 ? 23.043 -12.342 1.664 1.00 95.19 173 LEU A O 1
ATOM 1224 N N . PHE A 1 174 ? 20.923 -12.354 0.907 1.00 94.62 174 PHE A N 1
ATOM 1225 C CA . PHE A 1 174 ? 21.221 -12.434 -0.525 1.00 94.62 174 PHE A CA 1
ATOM 1226 C C . PHE A 1 174 ? 21.072 -11.086 -1.256 1.00 94.62 174 PHE A C 1
ATOM 1228 O O . PHE A 1 174 ? 20.997 -11.057 -2.481 1.00 94.62 174 PHE A O 1
ATOM 1235 N N . GLY A 1 175 ? 21.037 -9.967 -0.521 1.00 92.06 175 GLY A N 1
ATOM 1236 C CA . GLY A 1 175 ? 21.100 -8.618 -1.090 1.00 92.06 175 GLY A CA 1
ATOM 1237 C C . GLY A 1 175 ? 19.758 -7.980 -1.448 1.00 92.06 175 GLY A C 1
ATOM 1238 O O . GLY A 1 175 ? 19.747 -6.928 -2.082 1.00 92.06 175 GLY A O 1
ATOM 1239 N N . SER A 1 176 ? 18.625 -8.558 -1.034 1.00 92.38 176 SER A N 1
ATOM 1240 C CA . SER A 1 176 ? 17.333 -7.874 -1.159 1.00 92.38 176 SER A CA 1
ATOM 1241 C C . SER A 1 176 ? 17.305 -6.623 -0.282 1.00 92.38 176 SER A C 1
ATOM 1243 O O . SER A 1 176 ? 17.488 -6.699 0.933 1.00 92.38 176 SER A O 1
ATOM 1245 N N . THR A 1 177 ? 17.021 -5.473 -0.891 1.00 89.31 177 THR A N 1
ATOM 1246 C CA . THR A 1 177 ? 16.836 -4.194 -0.187 1.00 89.31 177 THR A CA 1
ATOM 1247 C C . THR A 1 177 ? 15.388 -3.939 0.217 1.00 89.31 177 THR A C 1
ATOM 1249 O O . THR A 1 177 ? 15.107 -2.929 0.857 1.00 89.31 177 THR A O 1
ATOM 1252 N N . PHE A 1 178 ? 14.466 -4.820 -0.176 1.00 88.06 178 PHE A N 1
ATOM 1253 C CA . PHE A 1 178 ? 13.037 -4.665 0.066 1.00 88.06 178 PHE A CA 1
ATO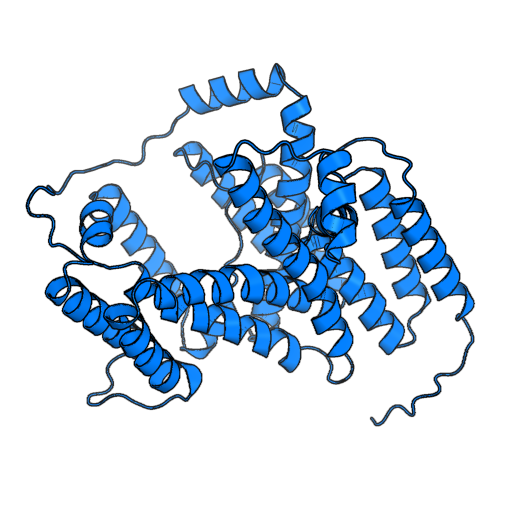M 1254 C C . PHE A 1 178 ? 12.546 -5.706 1.076 1.00 88.06 178 PHE A C 1
ATOM 1256 O O . PHE A 1 178 ? 12.900 -6.886 0.937 1.00 88.06 178 PHE A O 1
ATOM 1263 N N . PRO A 1 179 ? 11.745 -5.293 2.076 1.00 90.19 179 PRO A N 1
ATOM 1264 C CA . PRO A 1 179 ? 11.055 -6.229 2.947 1.00 90.19 179 PRO A CA 1
ATOM 1265 C C . PRO A 1 179 ? 10.021 -7.029 2.150 1.00 90.19 179 PRO A C 1
ATOM 1267 O O . PRO A 1 179 ? 9.511 -6.586 1.117 1.00 90.19 179 PRO A O 1
ATOM 1270 N N . THR A 1 180 ? 9.747 -8.237 2.622 1.00 92.38 180 THR A N 1
ATOM 1271 C CA . THR A 1 180 ? 8.648 -9.062 2.126 1.00 92.38 180 THR A CA 1
ATOM 1272 C C . THR A 1 180 ? 7.368 -8.742 2.895 1.00 92.38 180 THR A C 1
ATOM 1274 O O . THR A 1 180 ? 7.409 -8.111 3.948 1.00 92.38 180 THR A O 1
ATOM 1277 N N . THR A 1 181 ? 6.230 -9.165 2.346 1.00 91.06 181 THR A N 1
ATOM 1278 C CA . THR A 1 181 ? 4.951 -9.187 3.061 1.00 91.06 181 THR A CA 1
ATOM 1279 C C . THR A 1 181 ? 4.080 -10.337 2.558 1.00 91.06 181 THR A C 1
ATOM 1281 O O . THR A 1 181 ? 4.329 -10.913 1.488 1.00 91.06 181 THR A O 1
ATOM 1284 N N . VAL A 1 182 ? 3.036 -10.682 3.314 1.00 91.81 182 VAL A N 1
ATOM 1285 C CA . VAL A 1 182 ? 1.994 -11.606 2.852 1.00 91.81 182 VAL A CA 1
ATOM 1286 C C . VAL A 1 182 ? 1.314 -11.034 1.614 1.00 91.81 182 VAL A C 1
ATOM 1288 O O . VAL A 1 182 ? 1.012 -9.852 1.518 1.00 91.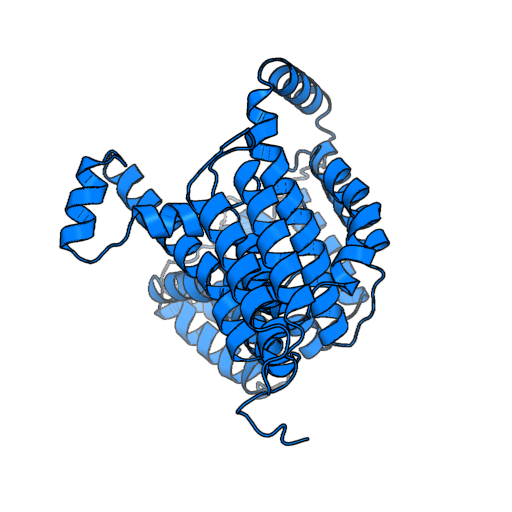81 182 VAL A O 1
ATOM 1291 N N . TYR A 1 183 ? 1.058 -11.894 0.639 1.00 89.25 183 TYR A N 1
ATOM 1292 C CA . TYR A 1 183 ? 0.633 -11.460 -0.678 1.00 89.25 183 TYR A CA 1
ATOM 1293 C C . TYR A 1 183 ? -0.793 -10.869 -0.700 1.00 89.25 183 TYR A C 1
ATOM 1295 O O . TYR A 1 183 ? -1.780 -11.601 -0.620 1.00 89.25 183 TYR A O 1
ATOM 1303 N N . ILE A 1 184 ? -0.898 -9.550 -0.902 1.00 91.25 184 ILE A N 1
ATOM 1304 C CA . ILE A 1 184 ? -2.165 -8.785 -0.924 1.00 91.25 184 ILE A CA 1
ATOM 1305 C C . ILE A 1 184 ? -3.175 -9.277 -1.976 1.00 91.25 184 ILE A C 1
ATOM 1307 O O . ILE A 1 184 ? -4.383 -9.125 -1.823 1.00 91.25 184 ILE A O 1
ATOM 1311 N N . GLY A 1 185 ? -2.695 -9.902 -3.056 1.00 88.25 185 GLY A N 1
ATOM 1312 C CA . GLY A 1 185 ? -3.540 -10.410 -4.134 1.00 88.25 185 GLY A CA 1
ATOM 1313 C C . GLY A 1 185 ? -4.285 -11.707 -3.806 1.00 88.25 185 GLY A C 1
ATOM 1314 O O . GLY A 1 185 ? -5.082 -12.141 -4.639 1.00 88.25 185 GLY A O 1
ATOM 1315 N N . HIS A 1 186 ? -4.058 -12.338 -2.642 1.00 92.62 186 HIS A N 1
ATOM 1316 C CA . HIS A 1 186 ? -4.691 -13.607 -2.231 1.00 92.62 186 HIS A CA 1
ATOM 1317 C C . HIS A 1 186 ? -6.162 -13.766 -2.666 1.00 92.62 186 HIS A C 1
ATOM 1319 O O . HIS A 1 186 ? -6.449 -14.749 -3.357 1.00 92.62 186 HIS A O 1
ATOM 1325 N N . PRO A 1 187 ? -7.089 -12.827 -2.376 1.00 91.50 187 PRO A N 1
ATOM 1326 C CA . PRO A 1 187 ? -8.490 -12.933 -2.803 1.00 91.50 187 PRO A CA 1
ATOM 1327 C C . PRO A 1 187 ? -8.676 -13.066 -4.321 1.00 91.50 187 PRO A C 1
ATOM 1329 O O . PRO A 1 187 ? -9.491 -13.870 -4.782 1.00 91.50 187 PRO A O 1
ATOM 1332 N N . ALA A 1 188 ? -7.899 -12.329 -5.117 1.00 89.19 188 ALA A N 1
ATOM 1333 C CA . ALA A 1 188 ? -7.980 -12.378 -6.572 1.00 89.19 188 ALA A CA 1
ATOM 1334 C C . ALA A 1 188 ? -7.523 -13.738 -7.116 1.00 89.19 188 ALA A C 1
ATOM 1336 O O . ALA A 1 188 ? -8.226 -14.349 -7.921 1.00 89.19 188 ALA A O 1
ATOM 1337 N N . TYR A 1 189 ? -6.392 -14.266 -6.640 1.00 87.94 189 TYR A N 1
ATOM 1338 C CA . TYR A 1 189 ? -5.891 -15.570 -7.097 1.00 87.94 189 TYR A CA 1
ATOM 1339 C C . TYR A 1 189 ? -6.728 -16.732 -6.569 1.00 87.94 189 TYR A C 1
ATOM 1341 O O . TYR A 1 189 ? -6.919 -17.721 -7.282 1.00 87.94 189 TYR A O 1
ATOM 1349 N N . LYS A 1 190 ? -7.281 -16.609 -5.358 1.00 87.81 190 LYS A N 1
ATOM 1350 C CA . LYS A 1 190 ? -8.219 -17.588 -4.807 1.00 87.81 190 LYS A CA 1
ATOM 1351 C C . LYS A 1 190 ? -9.463 -17.714 -5.684 1.00 87.81 190 LYS A C 1
ATOM 1353 O O . LYS A 1 190 ? -9.863 -18.834 -6.000 1.00 87.81 190 LYS A O 1
ATOM 1358 N N . LYS A 1 191 ? -10.014 -16.590 -6.159 1.00 82.50 191 LYS A N 1
ATOM 1359 C CA . LYS A 1 191 ? -11.143 -16.564 -7.106 1.00 82.50 191 LYS A CA 1
ATOM 1360 C C . LYS A 1 191 ? -10.825 -17.276 -8.430 1.00 82.50 191 LYS A C 1
ATOM 1362 O O . LYS A 1 191 ? -11.720 -17.849 -9.041 1.00 82.50 191 LYS A O 1
ATOM 1367 N N . LEU A 1 192 ? -9.555 -17.298 -8.843 1.00 85.75 192 LEU A N 1
ATOM 1368 C CA . LEU A 1 192 ? -9.076 -18.027 -10.026 1.00 85.75 192 LEU A CA 1
ATOM 1369 C C . LEU A 1 192 ? -8.798 -19.521 -9.767 1.00 85.75 192 LEU A C 1
ATOM 1371 O O . LEU A 1 192 ? -8.327 -20.220 -10.661 1.00 85.75 192 LEU A O 1
ATOM 1375 N N . GLY A 1 193 ? -9.072 -20.027 -8.560 1.00 87.44 193 GLY A N 1
ATOM 1376 C CA . GLY A 1 193 ? -8.839 -21.426 -8.194 1.00 87.44 193 GLY A CA 1
ATOM 1377 C C . GLY A 1 193 ? -7.381 -21.756 -7.864 1.00 87.44 193 GLY A C 1
ATOM 1378 O O . GLY A 1 193 ? -7.019 -22.934 -7.815 1.00 87.44 193 GLY A O 1
ATOM 1379 N N . SER A 1 194 ? -6.544 -20.740 -7.630 1.00 89.00 194 SER A N 1
ATOM 1380 C CA . SER A 1 194 ? -5.145 -20.930 -7.246 1.00 89.00 194 SER A CA 1
ATOM 1381 C C . SER A 1 194 ? -5.007 -21.640 -5.893 1.00 89.00 194 SER A C 1
ATOM 1383 O O . SER A 1 194 ? -5.846 -21.508 -4.997 1.00 89.00 194 SER A O 1
ATOM 1385 N N . ARG A 1 195 ? -3.937 -22.428 -5.753 1.00 89.19 195 ARG A N 1
ATOM 1386 C CA . ARG A 1 195 ? -3.611 -23.240 -4.569 1.00 89.19 195 ARG A CA 1
ATOM 1387 C C . ARG A 1 195 ? -2.109 -23.180 -4.288 1.00 89.19 195 ARG A C 1
ATOM 1389 O O . ARG A 1 195 ? -1.346 -22.621 -5.071 1.00 89.19 195 ARG A O 1
ATOM 1396 N N . LEU A 1 196 ? -1.672 -23.838 -3.215 1.00 89.75 196 LEU A N 1
ATOM 1397 C CA . LEU A 1 196 ? -0.265 -23.891 -2.798 1.00 89.75 196 LEU A CA 1
ATOM 1398 C C . LEU A 1 196 ? 0.704 -24.277 -3.931 1.00 89.75 196 LEU A C 1
ATOM 1400 O O . LEU A 1 196 ? 1.751 -23.657 -4.073 1.00 89.75 196 LEU A O 1
ATOM 1404 N N . GLY A 1 197 ? 0.342 -25.258 -4.767 1.00 91.44 197 GLY A N 1
ATOM 1405 C CA . GLY A 1 197 ? 1.188 -25.691 -5.886 1.00 91.44 197 GLY A CA 1
ATOM 1406 C C . GLY A 1 197 ? 1.458 -24.587 -6.913 1.00 91.44 197 GLY A C 1
ATOM 1407 O O . GLY A 1 197 ? 2.568 -24.497 -7.426 1.00 91.44 197 GLY A O 1
ATOM 1408 N N . TYR A 1 198 ? 0.484 -23.704 -7.159 1.00 90.38 198 TYR A N 1
ATOM 1409 C CA . TYR A 1 198 ? 0.679 -22.540 -8.025 1.00 90.38 198 TYR A CA 1
ATOM 1410 C C . TYR A 1 198 ? 1.659 -21.546 -7.397 1.00 90.38 198 TYR A C 1
ATOM 1412 O O . TYR A 1 198 ? 2.598 -21.122 -8.061 1.00 90.38 198 TYR A O 1
ATOM 1420 N N . ALA A 1 199 ? 1.486 -21.216 -6.113 1.00 89.12 199 ALA A N 1
ATOM 1421 C CA . ALA A 1 199 ? 2.390 -20.302 -5.412 1.00 89.12 199 ALA A CA 1
ATOM 1422 C C . ALA A 1 199 ? 3.838 -20.831 -5.393 1.00 89.12 199 ALA A C 1
ATOM 1424 O O . ALA A 1 199 ? 4.772 -20.089 -5.691 1.00 89.12 199 ALA A O 1
ATOM 1425 N N . ALA A 1 200 ? 4.017 -22.131 -5.129 1.00 92.81 200 ALA A N 1
ATOM 1426 C CA . ALA A 1 200 ? 5.323 -22.784 -5.180 1.00 92.81 200 ALA A CA 1
ATOM 1427 C C . ALA A 1 200 ? 5.932 -22.748 -6.592 1.00 92.81 200 ALA A C 1
ATOM 1429 O O . ALA A 1 200 ? 7.103 -22.405 -6.748 1.00 92.81 200 ALA A O 1
ATOM 1430 N N . ALA A 1 201 ? 5.136 -23.044 -7.627 1.00 94.81 201 ALA A N 1
ATOM 1431 C CA . ALA A 1 201 ? 5.587 -22.980 -9.014 1.00 94.81 201 ALA A CA 1
ATOM 1432 C C . ALA A 1 201 ? 6.013 -21.560 -9.416 1.00 94.81 201 ALA A C 1
ATOM 1434 O O . ALA A 1 201 ? 7.063 -21.403 -10.033 1.00 94.81 201 ALA A O 1
ATOM 1435 N N . VAL A 1 202 ? 5.257 -20.528 -9.024 1.00 92.69 202 VAL A N 1
ATOM 1436 C CA . VAL A 1 202 ? 5.634 -19.123 -9.252 1.00 92.69 202 VAL A CA 1
ATOM 1437 C C . VAL A 1 202 ? 6.975 -18.810 -8.590 1.00 92.69 202 VAL A C 1
ATOM 1439 O O . VAL A 1 202 ? 7.849 -18.257 -9.250 1.00 92.69 202 VAL A O 1
ATOM 1442 N N . GLY A 1 203 ? 7.177 -19.216 -7.331 1.00 92.81 203 GLY A N 1
ATOM 1443 C CA . GLY A 1 203 ? 8.451 -19.024 -6.632 1.00 92.81 203 GLY A CA 1
ATOM 1444 C C . GLY A 1 203 ? 9.635 -19.675 -7.356 1.00 92.81 203 GLY A C 1
ATOM 1445 O O . GLY A 1 203 ? 10.653 -19.024 -7.581 1.00 92.81 203 GLY A O 1
ATOM 1446 N N . VAL A 1 204 ? 9.484 -20.930 -7.795 1.00 95.69 204 VAL A N 1
ATOM 1447 C CA . VAL A 1 204 ? 10.521 -21.651 -8.557 1.00 95.69 204 VAL A CA 1
ATOM 1448 C C . VAL A 1 204 ? 10.793 -20.981 -9.904 1.00 95.69 204 VAL A C 1
ATOM 1450 O O . VAL A 1 204 ? 11.950 -20.784 -10.266 1.00 95.69 204 VAL A O 1
ATOM 1453 N N . VAL A 1 205 ? 9.750 -20.603 -10.646 1.00 95.38 205 VAL A N 1
ATOM 1454 C CA . VAL A 1 205 ? 9.899 -19.953 -11.956 1.00 95.38 205 VAL A CA 1
ATOM 1455 C C . VAL A 1 205 ? 10.596 -18.603 -11.816 1.00 95.38 205 VAL A C 1
ATOM 1457 O O . VAL A 1 205 ? 11.542 -18.344 -12.553 1.00 95.38 205 VAL A O 1
ATOM 1460 N N . LEU A 1 206 ? 10.189 -17.763 -10.859 1.00 93.25 206 LEU A N 1
ATOM 1461 C CA . LEU A 1 206 ? 10.828 -16.464 -10.631 1.00 93.25 206 LEU A CA 1
ATOM 1462 C C . LEU A 1 206 ? 12.282 -16.615 -10.181 1.00 93.25 206 LEU A C 1
ATOM 1464 O O . LEU A 1 206 ? 13.140 -15.876 -10.660 1.00 93.25 206 LEU A O 1
ATOM 1468 N N . PHE A 1 207 ? 12.576 -17.605 -9.334 1.00 93.12 207 PHE A N 1
ATOM 1469 C CA . PHE A 1 207 ? 13.948 -17.939 -8.964 1.00 93.12 207 PHE A CA 1
ATOM 1470 C C . PHE A 1 207 ? 14.782 -18.308 -10.196 1.00 93.12 207 PHE A C 1
ATOM 1472 O O . PHE A 1 207 ? 15.843 -17.727 -10.407 1.00 93.12 207 PHE A O 1
ATOM 1479 N N . LEU A 1 208 ? 14.282 -19.204 -11.055 1.00 93.56 208 LEU A N 1
ATOM 1480 C CA . LEU A 1 208 ? 14.962 -19.596 -12.293 1.00 93.56 208 LEU A CA 1
ATOM 1481 C C . LEU A 1 208 ? 15.160 -18.410 -13.246 1.00 93.56 208 LEU A C 1
ATOM 1483 O O . LEU A 1 208 ? 16.246 -18.234 -13.795 1.00 93.56 208 LEU A O 1
ATOM 1487 N N . VAL A 1 209 ? 14.142 -17.566 -13.419 1.00 92.81 209 VAL A N 1
ATOM 1488 C CA . VAL A 1 209 ? 14.210 -16.355 -14.252 1.00 92.81 209 VAL A CA 1
ATOM 1489 C C . VAL A 1 209 ? 15.262 -15.371 -13.724 1.00 92.81 209 VAL A C 1
ATOM 1491 O O . VAL A 1 209 ? 15.991 -14.770 -14.518 1.00 92.81 209 VAL A O 1
ATOM 1494 N N . ALA A 1 210 ? 15.378 -15.229 -12.402 1.00 91.50 210 ALA A N 1
ATOM 1495 C CA . ALA A 1 210 ? 16.392 -14.392 -11.773 1.00 91.50 210 ALA A CA 1
ATOM 1496 C C . ALA A 1 210 ? 17.804 -14.964 -11.984 1.00 91.50 210 ALA A C 1
ATOM 1498 O O . ALA A 1 210 ? 18.658 -14.270 -12.537 1.00 91.50 210 ALA A O 1
ATOM 1499 N N . VAL A 1 211 ? 18.040 -16.238 -11.639 1.00 93.38 211 VAL A N 1
ATOM 1500 C CA . VAL A 1 211 ? 19.385 -16.843 -11.716 1.00 93.38 211 VAL A CA 1
ATOM 1501 C C . VAL A 1 211 ? 19.868 -17.087 -13.141 1.00 93.38 211 VAL A C 1
ATOM 1503 O O . VAL A 1 211 ? 21.062 -17.231 -13.346 1.00 93.38 211 VAL A O 1
ATOM 1506 N N . THR A 1 212 ? 18.981 -17.135 -14.136 1.00 92.31 212 THR A N 1
ATOM 1507 C CA . THR A 1 212 ? 19.372 -17.265 -15.555 1.00 92.31 212 THR A CA 1
ATOM 1508 C C . THR A 1 212 ? 19.548 -15.919 -16.266 1.00 92.31 212 THR A C 1
ATOM 1510 O O . THR A 1 212 ? 19.943 -15.877 -17.433 1.00 92.31 212 THR A O 1
ATOM 1513 N N . GLY A 1 213 ? 19.205 -14.809 -15.600 1.00 90.06 213 GLY A N 1
ATOM 1514 C CA . GLY A 1 213 ? 19.172 -13.481 -16.214 1.00 90.06 213 GLY A CA 1
ATOM 1515 C C . GLY A 1 213 ? 18.044 -13.291 -17.228 1.00 90.06 213 GLY A C 1
ATOM 1516 O O . GLY A 1 213 ? 18.026 -12.287 -17.939 1.00 90.06 213 GLY A O 1
ATOM 1517 N N . LEU A 1 214 ? 17.095 -14.229 -17.317 1.00 90.81 214 LEU A N 1
ATOM 1518 C CA . LEU A 1 214 ? 16.001 -14.198 -18.291 1.00 90.81 214 LEU A CA 1
ATOM 1519 C C . LEU A 1 214 ? 15.037 -13.022 -18.057 1.00 90.81 214 LEU A C 1
ATOM 1521 O O . LEU A 1 214 ? 14.327 -12.606 -18.970 1.00 90.81 214 LEU A O 1
ATOM 1525 N N . HIS A 1 215 ? 15.050 -12.430 -16.859 1.00 88.44 215 HIS A N 1
ATOM 1526 C CA . HIS A 1 215 ? 14.295 -11.212 -16.569 1.00 88.44 215 HIS A CA 1
ATOM 1527 C C . HIS A 1 215 ? 14.639 -10.066 -17.538 1.00 88.44 215 HIS A C 1
ATOM 1529 O O . HIS A 1 215 ? 13.730 -9.366 -17.971 1.00 88.44 215 HIS A O 1
ATOM 1535 N N . ALA A 1 216 ? 15.911 -9.902 -17.930 1.00 87.56 216 ALA A N 1
ATOM 1536 C CA . ALA A 1 216 ? 16.342 -8.836 -18.838 1.00 87.56 216 ALA A CA 1
ATOM 1537 C C . ALA A 1 216 ? 15.742 -8.999 -20.244 1.00 87.56 216 ALA A C 1
ATOM 1539 O O . ALA A 1 216 ? 15.340 -8.018 -20.868 1.00 87.56 216 ALA A O 1
ATOM 1540 N N . PHE A 1 217 ? 15.613 -10.246 -20.706 1.00 89.56 217 PHE A N 1
ATOM 1541 C CA . PHE A 1 217 ? 14.933 -10.572 -21.956 1.00 89.56 217 PHE A CA 1
ATOM 1542 C C . PHE A 1 217 ? 13.437 -10.237 -21.883 1.00 89.56 217 PHE A C 1
ATOM 1544 O O . PHE A 1 217 ? 12.915 -9.518 -22.736 1.00 89.56 217 PHE A O 1
ATOM 1551 N N . PHE A 1 218 ? 12.743 -10.708 -20.839 1.00 90.25 218 PHE A N 1
ATOM 1552 C CA . PHE A 1 218 ? 11.310 -10.444 -20.684 1.00 90.25 218 PHE A CA 1
ATOM 1553 C C . PHE A 1 218 ? 10.989 -8.965 -20.462 1.00 90.25 218 PHE A C 1
ATOM 1555 O O . PHE A 1 218 ? 9.946 -8.512 -20.922 1.00 90.25 218 PHE A O 1
ATOM 1562 N N . TYR A 1 219 ? 11.875 -8.212 -19.807 1.00 88.25 219 TYR A N 1
ATOM 1563 C CA . TYR A 1 219 ? 11.688 -6.785 -19.543 1.00 88.25 219 TYR A CA 1
ATOM 1564 C C . TYR A 1 219 ? 11.561 -5.955 -20.828 1.00 88.25 219 TYR A C 1
ATOM 1566 O O . TYR A 1 219 ? 10.773 -5.016 -20.877 1.00 88.25 219 TYR A O 1
ATOM 1574 N N . LYS A 1 220 ? 12.304 -6.320 -21.878 1.00 89.44 220 LYS A N 1
ATOM 1575 C CA . LYS A 1 220 ? 12.218 -5.675 -23.196 1.00 89.44 220 LYS A CA 1
ATOM 1576 C C . LYS A 1 220 ? 11.087 -6.224 -24.062 1.00 89.44 220 LYS A C 1
ATOM 1578 O O . LYS A 1 220 ? 10.458 -5.478 -24.810 1.00 89.44 220 LYS A O 1
ATOM 1583 N N . LEU A 1 221 ? 10.818 -7.525 -23.940 1.00 93.62 221 LEU A N 1
ATOM 1584 C CA . LEU A 1 221 ? 9.804 -8.204 -24.742 1.00 93.62 221 LEU A CA 1
ATOM 1585 C C . LEU A 1 221 ? 8.374 -7.851 -24.325 1.00 93.62 221 LEU A C 1
ATOM 1587 O O . LEU A 1 221 ? 7.496 -7.780 -25.181 1.00 93.62 221 LEU A O 1
ATOM 1591 N N . ILE A 1 222 ? 8.124 -7.709 -23.022 1.00 94.94 222 ILE A N 1
ATOM 1592 C CA . ILE A 1 222 ? 6.783 -7.559 -22.457 1.00 94.94 222 ILE A CA 1
ATOM 1593 C C . ILE A 1 222 ? 6.591 -6.100 -22.026 1.00 94.94 222 ILE A C 1
ATOM 1595 O O . ILE A 1 222 ? 7.070 -5.720 -20.954 1.00 94.94 222 ILE A O 1
ATOM 1599 N N . PRO A 1 223 ? 5.858 -5.279 -22.803 1.00 94.50 223 PRO A N 1
ATOM 1600 C CA . PRO A 1 223 ? 5.558 -3.914 -22.403 1.00 94.50 223 PRO A CA 1
ATOM 1601 C C . PRO A 1 223 ? 4.844 -3.872 -21.055 1.00 94.50 223 PRO A C 1
ATOM 1603 O O . PRO A 1 223 ? 3.943 -4.672 -20.788 1.00 94.50 223 PRO A O 1
ATOM 1606 N N . THR A 1 224 ? 5.161 -2.873 -20.238 1.00 94.25 224 THR A N 1
ATOM 1607 C CA . THR A 1 224 ? 4.483 -2.642 -18.952 1.00 94.25 224 THR A CA 1
ATOM 1608 C C . THR A 1 224 ? 2.964 -2.538 -19.126 1.00 94.25 224 THR A C 1
ATOM 1610 O O . THR A 1 224 ? 2.210 -3.157 -18.373 1.00 94.25 224 THR A O 1
ATOM 1613 N N . ALA A 1 225 ? 2.510 -1.860 -20.185 1.00 95.50 225 ALA A N 1
ATOM 1614 C CA . ALA A 1 225 ? 1.100 -1.721 -20.542 1.00 95.50 225 ALA A CA 1
ATOM 1615 C C . ALA A 1 225 ? 0.392 -3.055 -20.859 1.00 95.50 225 ALA A C 1
ATOM 1617 O O . ALA A 1 225 ? -0.826 -3.128 -20.731 1.00 95.50 225 ALA A O 1
ATOM 1618 N N . ALA A 1 226 ? 1.120 -4.116 -21.232 1.00 96.12 226 ALA A N 1
ATOM 1619 C CA . ALA A 1 226 ? 0.544 -5.443 -21.477 1.00 96.12 226 ALA A CA 1
ATOM 1620 C C . ALA A 1 226 ? 0.228 -6.201 -20.174 1.00 96.12 226 ALA A C 1
ATOM 1622 O O . ALA A 1 226 ? -0.714 -6.992 -20.126 1.00 96.12 226 ALA A O 1
ATOM 1623 N N . VAL A 1 227 ? 1.000 -5.957 -19.109 1.00 95.19 227 VAL A N 1
ATOM 1624 C CA . VAL A 1 227 ? 0.847 -6.626 -17.801 1.00 95.19 227 VAL A CA 1
ATOM 1625 C C . VAL A 1 227 ? -0.013 -5.802 -16.844 1.00 95.19 227 VAL A C 1
ATOM 1627 O O . VAL A 1 227 ? -0.747 -6.365 -16.031 1.00 95.19 227 VAL A O 1
ATOM 1630 N N . ALA A 1 228 ? 0.025 -4.473 -16.971 1.00 96.88 228 ALA A N 1
ATOM 1631 C CA . ALA A 1 228 ? -0.725 -3.528 -16.149 1.00 96.88 228 ALA A CA 1
ATOM 1632 C C . ALA A 1 228 ? -2.221 -3.873 -15.967 1.00 96.88 228 ALA A C 1
ATOM 1634 O O . ALA A 1 228 ? -2.705 -3.756 -14.838 1.00 96.88 228 ALA A O 1
ATOM 1635 N N . PRO A 1 229 ? -2.960 -4.377 -16.980 1.00 96.75 229 PRO A N 1
ATOM 1636 C CA . PRO A 1 229 ? -4.348 -4.797 -16.805 1.00 96.75 229 PRO A CA 1
ATOM 1637 C C . PRO A 1 229 ? -4.585 -5.831 -15.701 1.00 96.75 229 PRO A C 1
ATOM 1639 O O . PRO A 1 229 ? -5.609 -5.776 -15.020 1.00 96.75 229 PRO A O 1
ATOM 1642 N N . LEU A 1 230 ? -3.645 -6.760 -15.488 1.00 94.81 230 LEU A N 1
ATOM 1643 C CA . LEU A 1 230 ? -3.753 -7.741 -14.405 1.00 94.81 230 LEU A CA 1
ATOM 1644 C C . LEU A 1 230 ? -3.671 -7.071 -13.032 1.00 94.81 230 LEU A C 1
ATOM 1646 O O . LEU A 1 230 ? -4.390 -7.478 -12.123 1.00 94.81 230 LEU A O 1
ATOM 1650 N N . LEU A 1 231 ? -2.855 -6.023 -12.890 1.00 95.12 231 LEU A N 1
ATOM 1651 C CA . LEU A 1 231 ? -2.784 -5.241 -11.655 1.00 95.12 231 LEU A CA 1
ATOM 1652 C C . LEU A 1 231 ? -4.089 -4.472 -11.422 1.00 95.12 231 LEU A C 1
ATOM 1654 O O . LEU A 1 231 ? -4.630 -4.527 -10.321 1.00 95.12 231 LEU A O 1
ATOM 1658 N N . VAL A 1 232 ? -4.666 -3.866 -12.468 1.00 96.56 232 VAL A N 1
ATOM 1659 C CA . VAL A 1 232 ? -5.989 -3.214 -12.385 1.00 96.56 232 VAL A CA 1
ATOM 1660 C C . VAL A 1 232 ? -7.062 -4.201 -11.914 1.00 96.56 232 VAL A C 1
ATOM 1662 O O . VAL A 1 232 ? -7.851 -3.885 -11.020 1.00 96.56 232 VAL A O 1
ATOM 1665 N N . PHE A 1 233 ? -7.068 -5.423 -12.453 1.00 94.94 233 PHE A N 1
ATOM 1666 C CA . PHE A 1 233 ? -7.957 -6.490 -11.992 1.00 94.94 233 PHE A CA 1
ATOM 1667 C C . PHE A 1 233 ? -7.735 -6.839 -10.515 1.00 94.94 233 PHE A C 1
ATOM 1669 O O . PHE A 1 233 ? -8.687 -6.839 -9.738 1.00 94.94 233 PHE A O 1
ATOM 1676 N N . VAL A 1 234 ? -6.491 -7.103 -10.105 1.00 94.81 234 VAL A N 1
ATOM 1677 C CA . VAL A 1 234 ? -6.181 -7.458 -8.712 1.00 94.81 234 VAL A CA 1
ATOM 1678 C C . VAL A 1 234 ? -6.597 -6.333 -7.760 1.00 94.81 234 VAL A C 1
ATOM 1680 O O . VAL A 1 234 ? -7.298 -6.593 -6.783 1.00 94.81 234 VAL A O 1
ATOM 1683 N N . GLY A 1 235 ? -6.244 -5.083 -8.073 1.00 95.94 235 GLY A N 1
ATOM 1684 C CA . GLY A 1 235 ? -6.571 -3.923 -7.247 1.00 95.94 235 GLY A CA 1
ATOM 1685 C C . GLY A 1 235 ? -8.078 -3.715 -7.090 1.00 95.94 235 GLY A C 1
ATOM 1686 O O . GLY A 1 235 ? -8.568 -3.536 -5.977 1.00 95.94 235 GLY A O 1
ATOM 1687 N N . THR A 1 236 ? -8.841 -3.815 -8.182 1.00 95.19 236 THR A N 1
ATOM 1688 C CA . THR A 1 236 ? -10.308 -3.669 -8.137 1.00 95.19 236 THR A CA 1
ATOM 1689 C C . THR A 1 236 ? -11.001 -4.818 -7.402 1.00 95.19 236 THR A C 1
ATOM 1691 O O . THR A 1 236 ? -11.984 -4.576 -6.701 1.00 95.19 236 THR A O 1
ATOM 1694 N N . VAL A 1 237 ? -10.478 -6.048 -7.482 1.00 94.88 237 VAL A N 1
ATOM 1695 C CA . VAL A 1 237 ? -10.989 -7.184 -6.696 1.00 94.88 237 VAL A CA 1
ATOM 1696 C C . VAL A 1 237 ? -10.758 -6.983 -5.199 1.00 94.88 237 VAL A C 1
ATOM 1698 O O . VAL A 1 237 ? -11.669 -7.260 -4.422 1.00 94.88 237 VAL A O 1
ATOM 1701 N N . ILE A 1 238 ? -9.593 -6.471 -4.788 1.00 96.38 238 ILE A N 1
ATOM 1702 C CA . ILE A 1 238 ? -9.309 -6.166 -3.374 1.00 96.38 238 ILE A CA 1
ATOM 1703 C C . ILE A 1 238 ? -10.281 -5.101 -2.851 1.00 96.38 238 ILE A C 1
ATOM 1705 O O . ILE A 1 238 ? -10.870 -5.273 -1.784 1.00 96.38 238 ILE A O 1
ATOM 1709 N N . VAL A 1 239 ? -10.513 -4.033 -3.626 1.00 97.50 239 VAL A N 1
ATOM 1710 C CA . VAL A 1 239 ? -11.491 -2.991 -3.271 1.00 97.50 239 VAL A CA 1
ATOM 1711 C C . VAL A 1 239 ? -12.890 -3.590 -3.134 1.00 97.50 239 VAL A C 1
ATOM 1713 O O . VAL A 1 239 ? -13.539 -3.399 -2.109 1.00 97.50 239 VAL A O 1
ATOM 1716 N N . ALA A 1 240 ? -13.344 -4.361 -4.125 1.00 96.50 240 ALA A N 1
ATOM 1717 C CA . ALA A 1 240 ? -14.658 -4.997 -4.085 1.00 96.50 240 ALA A CA 1
ATOM 1718 C C . ALA A 1 240 ? -14.814 -5.932 -2.872 1.00 96.50 240 ALA A C 1
ATOM 1720 O O . ALA A 1 240 ? -15.852 -5.903 -2.212 1.00 96.50 240 ALA A O 1
ATOM 1721 N N . GLN A 1 241 ? -13.779 -6.714 -2.543 1.00 96.38 241 GLN A N 1
ATOM 1722 C CA . GLN A 1 241 ? -13.781 -7.599 -1.379 1.00 96.38 241 GLN A CA 1
ATOM 1723 C C . GLN A 1 241 ? -13.917 -6.811 -0.072 1.00 96.38 241 GLN A C 1
ATOM 1725 O O . GLN A 1 241 ? -14.686 -7.214 0.794 1.00 96.38 241 GLN A O 1
ATOM 1730 N N . ALA A 1 242 ? -13.217 -5.684 0.080 1.00 97.69 242 ALA A N 1
ATOM 1731 C CA . ALA A 1 242 ? -13.289 -4.896 1.307 1.00 97.69 242 ALA A CA 1
ATOM 1732 C C . ALA A 1 242 ? -14.714 -4.420 1.620 1.00 97.69 242 ALA A C 1
ATOM 1734 O O . ALA A 1 242 ? -15.126 -4.465 2.779 1.00 97.69 242 ALA A O 1
ATOM 1735 N N . PHE A 1 243 ? -15.483 -4.023 0.602 1.00 97.94 243 PHE A N 1
ATOM 1736 C CA . PHE A 1 243 ? -16.898 -3.682 0.774 1.00 97.94 243 PHE A CA 1
ATOM 1737 C C . PHE A 1 243 ? -17.788 -4.916 0.959 1.00 97.94 243 PHE A C 1
ATOM 1739 O O . PHE A 1 243 ? -18.696 -4.881 1.784 1.00 97.94 243 PHE A O 1
ATOM 1746 N N . ALA A 1 244 ? -17.543 -5.994 0.209 1.00 96.50 244 ALA A N 1
ATOM 1747 C CA . ALA A 1 244 ? -18.397 -7.183 0.215 1.00 96.50 244 ALA A CA 1
ATOM 1748 C C . ALA A 1 244 ? -18.259 -8.037 1.487 1.00 96.50 244 ALA A C 1
ATOM 1750 O O . ALA A 1 244 ? -19.252 -8.573 1.972 1.00 96.50 244 ALA A O 1
ATOM 1751 N N . GLU A 1 245 ? -17.043 -8.153 2.024 1.00 96.69 245 GLU A N 1
ATOM 1752 C CA . GLU A 1 245 ? -16.717 -9.037 3.151 1.00 96.69 245 GLU A CA 1
ATOM 1753 C C . GLU A 1 245 ? -16.708 -8.322 4.509 1.00 96.69 245 GLU A C 1
ATOM 1755 O O . GLU A 1 245 ? -16.550 -8.963 5.555 1.00 96.69 245 GLU A O 1
ATOM 1760 N N . SER A 1 246 ? -16.872 -6.997 4.509 1.00 96.81 246 SER A N 1
ATOM 1761 C CA . SER A 1 246 ? -17.152 -6.226 5.722 1.00 96.81 246 SER A CA 1
ATOM 1762 C C . SER A 1 246 ? -18.641 -6.311 6.083 1.00 96.81 246 SER A C 1
ATOM 1764 O O . SER A 1 246 ? -19.476 -6.553 5.209 1.00 96.81 246 SER A O 1
ATOM 1766 N N . PRO A 1 247 ? -19.021 -6.091 7.357 1.00 96.00 247 PRO A N 1
ATOM 1767 C CA . PRO A 1 247 ? -20.428 -5.979 7.734 1.00 96.00 247 PRO A CA 1
ATOM 1768 C C . PRO A 1 247 ? -21.174 -4.974 6.845 1.00 96.00 247 PRO A C 1
ATOM 1770 O O . PRO A 1 247 ? -20.635 -3.921 6.503 1.00 96.00 247 PRO A O 1
ATOM 1773 N N . LYS A 1 248 ? -22.424 -5.281 6.473 1.00 93.81 248 LYS A N 1
ATOM 1774 C CA . LYS A 1 248 ? -23.191 -4.509 5.471 1.00 93.81 248 LYS A CA 1
ATOM 1775 C C . LYS A 1 248 ? -23.312 -3.016 5.800 1.00 93.81 248 LYS A C 1
ATOM 1777 O O . LYS A 1 248 ? -23.327 -2.181 4.902 1.00 93.81 248 LYS A O 1
ATOM 1782 N N . ASN A 1 249 ? -23.393 -2.677 7.083 1.00 94.50 249 ASN A N 1
ATOM 1783 C CA . ASN A 1 249 ? -23.479 -1.306 7.584 1.00 94.50 249 ASN A CA 1
ATOM 1784 C C . ASN A 1 249 ? -22.117 -0.582 7.637 1.00 94.50 249 ASN A C 1
ATOM 1786 O O . ASN A 1 249 ? -22.088 0.627 7.839 1.00 94.50 249 ASN A O 1
ATOM 1790 N N . HIS A 1 250 ? -20.989 -1.274 7.440 1.00 97.75 250 HIS A N 1
ATOM 1791 C CA . HIS A 1 250 ? -19.637 -0.710 7.568 1.00 97.75 250 HIS A CA 1
ATOM 1792 C C . HIS A 1 250 ? -19.072 -0.126 6.265 1.00 97.75 250 HIS A C 1
ATOM 1794 O O . HIS A 1 250 ? -17.913 0.281 6.241 1.00 97.75 250 HIS A O 1
ATOM 1800 N N . GLY A 1 251 ? -19.858 -0.017 5.189 1.00 97.50 251 GLY A N 1
ATOM 1801 C CA . GLY A 1 251 ? -19.377 0.535 3.912 1.00 97.50 251 GLY A CA 1
ATOM 1802 C C . GLY A 1 251 ? -18.746 1.930 4.042 1.00 97.50 251 GLY A C 1
ATOM 1803 O O . GLY A 1 251 ? -17.712 2.204 3.435 1.00 97.50 251 GLY A O 1
ATOM 1804 N N . VAL A 1 252 ? -19.300 2.790 4.906 1.00 97.38 252 VAL A N 1
ATOM 1805 C CA . VAL A 1 252 ? -18.720 4.114 5.199 1.00 97.38 252 VAL A CA 1
ATOM 1806 C C . VAL A 1 252 ? -17.363 3.994 5.900 1.00 97.38 252 VAL A C 1
ATOM 1808 O O . VAL A 1 252 ? -16.450 4.746 5.577 1.00 97.38 252 VAL A O 1
ATOM 1811 N N . ALA A 1 253 ? -17.193 3.030 6.811 1.00 98.38 253 ALA A N 1
ATOM 1812 C CA . ALA A 1 253 ? -15.918 2.795 7.490 1.00 98.38 253 ALA A CA 1
ATOM 1813 C C . ALA A 1 253 ? -14.824 2.336 6.516 1.00 98.38 253 ALA A C 1
ATOM 1815 O O . ALA A 1 253 ? -13.698 2.828 6.588 1.00 98.38 253 ALA A O 1
ATOM 1816 N N . VAL A 1 254 ? -15.175 1.453 5.572 1.00 98.56 254 VAL A N 1
ATOM 1817 C CA . VAL A 1 254 ? -14.275 1.019 4.492 1.00 98.56 254 VAL A CA 1
ATOM 1818 C C . VAL A 1 254 ? -13.838 2.222 3.656 1.00 98.56 254 VAL A C 1
ATOM 1820 O O . VAL A 1 254 ? -12.642 2.448 3.501 1.00 98.56 254 VAL A O 1
ATOM 1823 N N . ALA A 1 255 ? -14.785 3.035 3.177 1.00 98.38 255 ALA A N 1
ATOM 1824 C CA . ALA A 1 255 ? -14.479 4.217 2.372 1.00 98.38 255 ALA A CA 1
ATOM 1825 C C . ALA A 1 255 ? -13.603 5.232 3.129 1.00 98.38 255 ALA A C 1
ATOM 1827 O O . ALA A 1 255 ? -12.660 5.784 2.563 1.00 98.38 255 ALA A O 1
ATOM 1828 N N . PHE A 1 256 ? -13.874 5.449 4.418 1.00 97.94 256 PHE A N 1
ATOM 1829 C CA . PHE A 1 256 ? -13.102 6.377 5.240 1.00 97.94 256 PHE A CA 1
ATOM 1830 C C . PHE A 1 256 ? -11.655 5.891 5.442 1.00 97.94 256 PHE A C 1
ATOM 1832 O O . PHE A 1 256 ? -10.718 6.685 5.343 1.00 97.94 256 PHE A O 1
ATOM 1839 N N . ALA A 1 257 ? -11.447 4.584 5.636 1.00 98.19 257 ALA A N 1
ATOM 1840 C CA . ALA A 1 257 ? -10.115 3.986 5.763 1.00 98.19 257 ALA A CA 1
ATOM 1841 C C . ALA A 1 257 ? -9.229 4.185 4.516 1.00 98.19 257 ALA A C 1
ATOM 1843 O O . ALA A 1 257 ? -8.001 4.168 4.613 1.00 98.19 257 ALA A O 1
ATOM 1844 N N . MET A 1 258 ? -9.833 4.406 3.345 1.00 98.44 258 MET A N 1
ATOM 1845 C CA . MET A 1 258 ? -9.116 4.613 2.083 1.00 98.44 258 MET A CA 1
ATOM 1846 C C . MET A 1 258 ? -8.549 6.036 1.932 1.00 98.44 258 MET A C 1
ATOM 1848 O O . MET A 1 258 ? -7.635 6.247 1.133 1.00 98.44 258 MET A O 1
ATOM 1852 N N . LEU A 1 259 ? -9.058 7.022 2.681 1.00 98.06 259 LEU A N 1
ATOM 1853 C CA . LEU A 1 259 ? -8.759 8.445 2.462 1.00 98.06 259 LEU A CA 1
ATOM 1854 C C . LEU A 1 259 ? -7.276 8.793 2.651 1.00 98.06 259 LEU A C 1
ATOM 1856 O O . LEU A 1 259 ? -6.723 9.570 1.871 1.00 98.06 259 LEU A O 1
ATOM 1860 N N . CYS A 1 260 ? -6.600 8.194 3.636 1.00 97.12 260 CYS A N 1
ATOM 1861 C CA . CYS A 1 260 ? -5.169 8.432 3.853 1.00 97.12 260 CYS A CA 1
ATOM 1862 C C . CYS A 1 260 ? -4.316 7.986 2.655 1.00 97.12 260 CYS A C 1
ATOM 1864 O O . CYS A 1 260 ? -3.329 8.644 2.327 1.00 97.12 260 CYS A O 1
ATOM 1866 N N . HIS A 1 261 ? -4.720 6.922 1.956 1.00 97.94 261 HIS A N 1
ATOM 1867 C CA . HIS A 1 261 ? -4.028 6.448 0.754 1.00 97.94 261 HIS A CA 1
ATOM 1868 C C . HIS A 1 261 ? -4.221 7.377 -0.442 1.00 97.94 261 HIS A C 1
ATOM 1870 O O . HIS A 1 261 ? -3.304 7.523 -1.246 1.00 97.94 261 HIS A O 1
ATOM 1876 N N . MET A 1 262 ? -5.368 8.058 -0.538 1.00 97.81 262 MET A N 1
ATOM 1877 C CA . MET A 1 262 ? -5.581 9.086 -1.565 1.00 97.81 262 MET A CA 1
ATOM 1878 C C . MET A 1 262 ? -4.630 10.267 -1.352 1.00 97.81 262 MET A C 1
ATOM 1880 O O . MET A 1 262 ? -3.945 10.681 -2.285 1.00 97.81 262 MET A O 1
ATOM 1884 N N . SER A 1 263 ? -4.513 10.753 -0.112 1.00 97.81 263 SER A N 1
ATOM 1885 C CA . SER A 1 263 ? -3.524 11.779 0.244 1.00 97.81 263 SER A CA 1
ATOM 1886 C C . SER A 1 263 ? -2.093 11.306 -0.007 1.00 97.81 263 SER A C 1
ATOM 1888 O O . SER A 1 263 ? -1.291 12.063 -0.545 1.00 97.81 263 SER A O 1
ATOM 1890 N N . ASN A 1 264 ? -1.780 10.050 0.323 1.00 97.62 264 ASN A N 1
ATOM 1891 C CA . ASN A 1 264 ? -0.464 9.473 0.067 1.00 97.62 264 ASN A CA 1
ATOM 1892 C C . ASN A 1 264 ? -0.119 9.465 -1.428 1.00 97.62 264 ASN A C 1
ATOM 1894 O O . ASN A 1 264 ? 0.935 9.974 -1.801 1.00 97.62 264 ASN A O 1
ATOM 1898 N N . LEU A 1 265 ? -1.033 9.003 -2.288 1.00 97.88 265 LEU A N 1
ATOM 1899 C CA . LEU A 1 265 ? -0.852 9.049 -3.739 1.00 97.88 265 LEU A CA 1
ATOM 1900 C C . LEU A 1 265 ? -0.619 10.482 -4.233 1.00 97.88 265 LEU A C 1
ATOM 1902 O O . LEU A 1 265 ? 0.338 10.724 -4.968 1.00 97.88 265 LEU A O 1
ATOM 1906 N N . LEU A 1 266 ? -1.464 11.431 -3.817 1.00 96.38 266 LEU A N 1
ATOM 1907 C CA . LEU A 1 266 ? -1.345 12.837 -4.213 1.00 96.38 266 LEU A CA 1
ATOM 1908 C C . LEU A 1 266 ? 0.018 13.411 -3.825 1.00 96.38 266 LEU A C 1
ATOM 1910 O O . LEU A 1 266 ? 0.702 13.985 -4.672 1.00 96.38 266 LEU A O 1
ATOM 1914 N N . VAL A 1 267 ? 0.444 13.203 -2.578 1.00 96.81 267 VAL A N 1
ATOM 1915 C CA . VAL A 1 267 ? 1.728 13.704 -2.079 1.00 96.81 267 VAL A CA 1
ATOM 1916 C C . VAL A 1 267 ? 2.897 13.093 -2.840 1.00 96.81 267 VAL A C 1
ATOM 1918 O O . VAL A 1 267 ? 3.811 13.817 -3.235 1.00 96.81 267 VAL A O 1
ATOM 1921 N N . THR A 1 268 ? 2.854 11.792 -3.124 1.00 96.75 268 THR A N 1
ATOM 1922 C CA . THR A 1 268 ? 3.895 11.119 -3.906 1.00 96.75 268 THR A CA 1
ATOM 1923 C C . THR A 1 268 ? 3.974 11.651 -5.338 1.00 96.75 268 THR A C 1
ATOM 1925 O O . THR A 1 268 ? 5.075 11.895 -5.836 1.00 96.75 268 THR A O 1
ATOM 1928 N N . LYS A 1 269 ? 2.836 11.861 -6.016 1.00 96.12 269 LYS A N 1
ATOM 1929 C CA . LYS A 1 269 ? 2.826 12.350 -7.406 1.00 96.12 269 LYS A CA 1
ATOM 1930 C C . LYS A 1 269 ? 3.216 13.823 -7.507 1.00 96.12 269 LYS A C 1
ATOM 1932 O O . LYS A 1 269 ? 4.098 14.149 -8.299 1.00 96.12 269 LYS A O 1
ATOM 1937 N N . VAL A 1 270 ? 2.636 14.689 -6.675 1.00 95.44 270 VAL A N 1
ATOM 1938 C CA . VAL A 1 270 ? 2.995 16.116 -6.626 1.00 95.44 270 VAL A CA 1
ATOM 1939 C C . VAL A 1 270 ? 4.455 16.280 -6.207 1.00 95.44 270 VAL A C 1
ATOM 1941 O O . VAL A 1 270 ? 5.193 17.004 -6.864 1.00 95.44 270 VAL A O 1
ATOM 1944 N N . GLY A 1 271 ? 4.922 15.539 -5.198 1.00 95.44 271 GLY A N 1
ATOM 1945 C CA . GLY A 1 271 ? 6.327 15.555 -4.784 1.00 95.44 271 GLY A CA 1
ATOM 1946 C C . GLY A 1 271 ? 7.292 15.164 -5.909 1.00 95.44 271 GLY A C 1
ATOM 1947 O O . GLY A 1 271 ? 8.356 15.768 -6.044 1.00 95.44 271 GLY A O 1
ATOM 1948 N N . GLY A 1 272 ? 6.906 14.211 -6.766 1.00 96.44 272 GLY A N 1
ATOM 1949 C CA . GLY A 1 272 ? 7.652 13.878 -7.982 1.00 96.44 272 GLY A CA 1
ATOM 1950 C C . GLY A 1 272 ? 7.765 15.058 -8.952 1.00 96.44 272 GLY A C 1
ATOM 1951 O O . GLY A 1 272 ? 8.861 15.348 -9.431 1.00 96.44 272 GLY A O 1
ATOM 1952 N N . VAL A 1 273 ? 6.662 15.776 -9.188 1.00 96.38 273 VAL A N 1
ATOM 1953 C CA . VAL A 1 273 ? 6.639 16.983 -10.034 1.00 96.38 273 VAL A CA 1
ATOM 1954 C C . VAL A 1 273 ? 7.525 18.085 -9.451 1.00 96.38 273 VAL A C 1
ATOM 1956 O O . VAL A 1 273 ? 8.359 18.628 -10.172 1.00 96.38 273 VAL A O 1
ATOM 1959 N N . LEU A 1 274 ? 7.404 18.373 -8.151 1.00 95.69 274 LEU A N 1
ATOM 1960 C CA . LEU A 1 274 ? 8.219 19.391 -7.477 1.00 95.69 274 LEU A CA 1
ATOM 1961 C C . LEU A 1 274 ? 9.715 19.072 -7.586 1.00 95.69 274 LEU A C 1
ATOM 1963 O O . LEU A 1 274 ? 10.511 19.945 -7.928 1.00 95.69 274 LEU A O 1
ATOM 1967 N N . LYS A 1 275 ? 10.089 17.802 -7.382 1.00 96.25 275 LYS A N 1
ATOM 1968 C CA . LYS A 1 275 ? 11.478 17.342 -7.497 1.00 96.25 275 LYS A CA 1
ATOM 1969 C C . LYS A 1 275 ? 12.035 17.521 -8.911 1.00 96.25 275 LYS A C 1
ATOM 1971 O O . LYS A 1 275 ? 13.171 17.961 -9.051 1.00 96.25 275 LYS A O 1
ATOM 1976 N N . VAL A 1 276 ? 11.259 17.185 -9.944 1.00 97.56 276 VAL A N 1
ATOM 1977 C CA . VAL A 1 276 ? 11.670 17.373 -11.349 1.00 97.56 276 VAL A CA 1
ATOM 1978 C C . VAL A 1 276 ? 11.767 18.857 -11.702 1.00 97.56 276 VAL A C 1
ATOM 1980 O O . VAL A 1 276 ? 12.705 19.259 -12.384 1.00 97.56 276 VAL A O 1
ATOM 1983 N N . GLY A 1 277 ? 10.834 19.674 -11.213 1.00 96.56 277 GLY A N 1
ATOM 1984 C CA . GLY A 1 277 ? 10.824 21.118 -11.438 1.00 96.56 277 GLY A CA 1
ATOM 1985 C C . GLY A 1 277 ? 11.851 21.900 -10.616 1.00 96.56 277 GLY A C 1
ATOM 1986 O O . GLY A 1 277 ? 11.971 23.105 -10.812 1.00 96.56 277 GLY A O 1
ATOM 1987 N N . GLY A 1 278 ? 12.565 21.255 -9.686 1.00 96.06 278 GLY A N 1
ATOM 1988 C CA . GLY A 1 278 ? 13.461 21.940 -8.749 1.00 96.06 278 GLY A CA 1
ATOM 1989 C C . GLY A 1 278 ? 12.735 22.922 -7.820 1.00 96.06 278 GLY A C 1
ATOM 1990 O O . GLY A 1 278 ? 13.354 23.858 -7.322 1.00 96.06 278 GLY A O 1
ATOM 1991 N N . ILE A 1 279 ? 11.430 22.730 -7.609 1.00 95.69 279 ILE A N 1
ATOM 1992 C CA . ILE A 1 279 ? 10.592 23.612 -6.795 1.00 95.69 279 ILE A CA 1
ATOM 1993 C C . ILE A 1 279 ? 10.720 23.178 -5.335 1.00 95.69 279 ILE A C 1
ATOM 1995 O O . ILE A 1 279 ? 10.484 22.013 -4.998 1.00 95.69 279 ILE A O 1
ATOM 1999 N N . ALA A 1 280 ? 11.098 24.116 -4.467 1.00 94.81 280 ALA A N 1
ATOM 2000 C CA . ALA A 1 280 ? 11.166 23.875 -3.035 1.00 94.81 280 ALA A CA 1
ATOM 2001 C C . ALA A 1 280 ? 9.762 23.624 -2.467 1.00 94.81 280 ALA A C 1
ATOM 2003 O O . ALA A 1 280 ? 8.799 24.306 -2.803 1.00 94.81 280 ALA A O 1
ATOM 2004 N N . ASN A 1 281 ? 9.649 22.611 -1.613 1.00 93.69 281 ASN A N 1
ATOM 2005 C CA . ASN A 1 281 ? 8.406 22.270 -0.935 1.00 93.69 281 ASN A CA 1
ATOM 2006 C C . ASN A 1 281 ? 8.352 22.988 0.421 1.00 93.69 281 ASN A C 1
ATOM 2008 O O . ASN A 1 281 ? 8.619 22.371 1.452 1.00 93.69 281 ASN A O 1
ATOM 2012 N N . ASP A 1 282 ? 8.096 24.294 0.385 1.00 94.56 282 ASP A N 1
ATOM 2013 C CA . ASP A 1 282 ? 8.134 25.198 1.536 1.00 94.56 282 ASP A CA 1
ATOM 2014 C C . ASP A 1 282 ? 6.764 25.838 1.848 1.00 94.56 282 ASP A C 1
ATOM 2016 O O . ASP A 1 282 ? 5.732 25.535 1.232 1.00 94.56 282 ASP A O 1
ATOM 2020 N N . ASP A 1 283 ? 6.745 26.700 2.866 1.00 94.12 283 ASP A N 1
ATOM 2021 C CA . ASP A 1 283 ? 5.533 27.379 3.331 1.00 94.12 283 ASP A CA 1
ATOM 2022 C C . ASP A 1 283 ? 4.987 28.369 2.291 1.00 94.12 283 ASP A C 1
ATOM 2024 O O . ASP A 1 283 ? 3.771 28.559 2.204 1.00 94.12 283 ASP A O 1
ATOM 2028 N N . GLU A 1 284 ? 5.857 28.964 1.466 1.00 95.38 284 GLU A N 1
ATOM 2029 C CA . GLU A 1 284 ? 5.440 29.859 0.385 1.00 95.38 284 GLU A CA 1
ATOM 2030 C C . GLU A 1 284 ? 4.640 29.084 -0.666 1.00 95.38 284 GLU A C 1
ATOM 2032 O O . GLU A 1 284 ? 3.503 29.459 -0.977 1.00 95.38 284 GLU A O 1
ATOM 2037 N N . LEU A 1 285 ? 5.183 27.960 -1.150 1.00 94.62 285 LEU A N 1
ATOM 2038 C CA . LEU A 1 285 ? 4.467 27.078 -2.068 1.00 94.62 285 LEU A CA 1
ATOM 2039 C C . LEU A 1 285 ? 3.154 26.593 -1.445 1.00 94.62 285 LEU A C 1
ATOM 2041 O O . LEU A 1 285 ? 2.117 26.589 -2.109 1.00 94.62 285 LEU A O 1
ATOM 2045 N N . THR A 1 286 ? 3.175 26.208 -0.167 1.00 95.19 286 THR A N 1
ATOM 2046 C CA . THR A 1 286 ? 1.976 25.756 0.553 1.00 95.19 286 THR A CA 1
ATOM 2047 C C . THR A 1 286 ? 0.890 26.836 0.573 1.00 95.19 286 THR A C 1
ATOM 2049 O O . THR A 1 286 ? -0.279 26.536 0.311 1.00 95.19 286 THR A O 1
ATOM 2052 N N . GLY A 1 287 ? 1.264 28.097 0.812 1.00 95.81 287 GLY A N 1
ATOM 2053 C CA . GLY A 1 287 ? 0.354 29.240 0.748 1.00 95.81 287 GLY A CA 1
ATOM 2054 C C . GLY A 1 287 ? -0.211 29.470 -0.657 1.00 95.81 287 GLY A C 1
ATOM 2055 O O . GLY A 1 287 ? -1.418 29.662 -0.811 1.00 95.81 287 GLY A O 1
ATOM 2056 N N . GLN A 1 288 ? 0.628 29.382 -1.693 1.00 95.88 288 GLN A N 1
ATOM 2057 C CA . GLN A 1 288 ? 0.195 29.521 -3.089 1.00 95.88 288 GLN A CA 1
ATOM 2058 C C . GLN A 1 288 ? -0.769 28.401 -3.504 1.00 95.88 288 GLN A C 1
ATOM 2060 O O . GLN A 1 288 ? -1.823 28.676 -4.082 1.00 95.88 288 GLN A O 1
ATOM 2065 N N . LEU A 1 289 ? -0.458 27.150 -3.155 1.00 95.25 289 LEU A N 1
ATOM 2066 C CA . LEU A 1 289 ? -1.304 25.982 -3.413 1.00 95.25 289 LEU A CA 1
ATOM 2067 C C . LEU A 1 289 ? -2.677 26.115 -2.737 1.00 95.25 289 LEU A C 1
ATOM 2069 O O . LEU A 1 289 ? -3.697 25.785 -3.349 1.00 95.25 289 LEU A O 1
ATOM 2073 N N . ALA A 1 290 ? -2.732 26.679 -1.527 1.00 95.56 290 ALA A N 1
ATOM 2074 C CA . ALA A 1 290 ? -3.992 26.925 -0.833 1.00 95.56 290 ALA A CA 1
ATOM 2075 C C . ALA A 1 290 ? -4.921 27.879 -1.610 1.00 95.56 290 ALA A C 1
ATOM 2077 O O . ALA A 1 290 ? -6.133 27.664 -1.621 1.00 95.56 290 ALA A O 1
ATOM 2078 N N . THR A 1 291 ? -4.380 28.870 -2.335 1.00 96.25 291 THR A N 1
ATOM 2079 C CA . THR A 1 291 ? -5.190 29.763 -3.196 1.00 96.25 291 THR A CA 1
ATOM 2080 C C . THR A 1 291 ? -5.854 29.037 -4.368 1.00 96.25 291 THR A C 1
ATOM 2082 O O . THR A 1 291 ? -6.840 29.524 -4.914 1.00 96.25 291 THR A O 1
ATOM 2085 N N . GLN A 1 292 ? -5.339 27.859 -4.730 1.00 95.75 292 GLN A N 1
ATOM 2086 C CA . GLN A 1 292 ? -5.866 26.994 -5.787 1.00 95.75 292 GLN A CA 1
ATOM 2087 C C . GLN A 1 292 ? -6.745 25.858 -5.233 1.00 95.75 292 GLN A C 1
ATOM 2089 O O . GLN A 1 292 ? -7.087 24.928 -5.959 1.00 95.75 292 GLN A O 1
ATOM 2094 N N . GLY A 1 293 ? -7.092 25.898 -3.940 1.00 93.06 293 GLY A N 1
ATOM 2095 C CA . GLY A 1 293 ? -7.877 24.852 -3.276 1.00 93.06 293 GLY A CA 1
ATOM 2096 C C . GLY A 1 293 ? -7.087 23.578 -2.956 1.00 93.06 293 GLY A C 1
ATOM 2097 O O . GLY A 1 293 ? -7.678 22.560 -2.600 1.00 93.06 293 GLY A O 1
ATOM 2098 N N . ILE A 1 294 ? -5.756 23.607 -3.064 1.00 94.25 294 ILE A N 1
ATOM 2099 C CA . ILE A 1 294 ? -4.902 22.465 -2.741 1.00 94.25 294 ILE A CA 1
ATOM 2100 C C . ILE A 1 294 ? -4.492 22.581 -1.272 1.00 94.25 294 ILE A C 1
ATOM 2102 O O . ILE A 1 294 ? -3.583 23.329 -0.913 1.00 94.25 294 ILE A O 1
ATOM 2106 N N . HIS A 1 295 ? -5.151 21.807 -0.408 1.00 95.38 295 HIS A N 1
ATOM 2107 C CA . HIS A 1 295 ? -4.849 21.726 1.026 1.00 95.38 295 HIS A CA 1
ATOM 2108 C C . HIS A 1 295 ? -3.570 20.911 1.294 1.00 95.38 295 HIS A C 1
ATOM 2110 O O . HIS A 1 295 ? -3.595 19.838 1.901 1.00 95.38 295 HIS A O 1
ATOM 2116 N N . TRP A 1 296 ? -2.438 21.413 0.798 1.00 95.31 296 TRP A N 1
ATOM 2117 C CA . TRP A 1 296 ? -1.192 20.662 0.673 1.00 95.31 296 TRP A CA 1
ATOM 2118 C C . TRP A 1 296 ? -0.630 20.165 2.009 1.00 95.31 296 TRP A C 1
ATOM 2120 O O . TRP A 1 296 ? -0.384 18.967 2.144 1.00 95.31 296 TRP A O 1
ATOM 2130 N N . ALA A 1 297 ? -0.534 21.032 3.022 1.00 93.62 297 ALA A N 1
ATOM 2131 C CA . ALA A 1 297 ? -0.081 20.643 4.362 1.00 93.62 297 ALA A CA 1
ATOM 2132 C C . ALA A 1 297 ? -0.949 19.524 4.972 1.00 93.62 297 ALA A C 1
ATOM 2134 O O . ALA A 1 297 ? -0.435 18.567 5.551 1.00 93.62 297 ALA A O 1
ATOM 2135 N N . GLY A 1 298 ? -2.271 19.590 4.778 1.00 94.69 298 GLY A N 1
ATOM 2136 C CA . GLY A 1 298 ? -3.199 18.555 5.238 1.00 94.69 298 GLY A CA 1
ATOM 2137 C C . GLY A 1 298 ? -2.960 17.210 4.549 1.00 94.69 298 GLY A C 1
ATOM 2138 O O . GLY A 1 298 ? -2.868 16.177 5.215 1.00 94.69 298 GLY A O 1
ATOM 2139 N N . HIS A 1 299 ? -2.785 17.213 3.224 1.00 96.62 299 HIS A N 1
ATOM 2140 C CA . HIS A 1 299 ? -2.450 15.996 2.482 1.00 96.62 299 HIS A CA 1
ATOM 2141 C C . HIS A 1 299 ? -1.091 15.420 2.894 1.00 96.62 299 HIS A C 1
ATOM 2143 O O . HIS A 1 299 ? -0.995 14.207 3.072 1.00 96.62 299 HIS A O 1
ATOM 2149 N N . GLN A 1 300 ? -0.073 16.259 3.110 1.00 95.00 300 GLN A N 1
ATOM 2150 C CA . GLN A 1 300 ? 1.238 15.825 3.606 1.00 95.00 300 GLN A CA 1
ATOM 2151 C C . GLN A 1 300 ? 1.132 15.113 4.953 1.00 95.00 300 GLN A C 1
ATOM 2153 O O . GLN A 1 300 ? 1.707 14.041 5.117 1.00 95.00 300 GLN A O 1
ATOM 2158 N N . ILE A 1 301 ? 0.346 15.655 5.885 1.00 94.50 301 ILE A N 1
ATOM 2159 C CA . ILE A 1 301 ? 0.101 15.039 7.193 1.00 94.50 301 ILE A CA 1
ATOM 2160 C C . ILE A 1 301 ? -0.651 13.707 7.046 1.00 94.50 301 ILE A C 1
ATOM 2162 O O . ILE A 1 301 ? -0.265 12.698 7.638 1.00 94.50 301 ILE A O 1
ATOM 2166 N N . MET A 1 302 ? -1.723 13.674 6.250 1.00 95.25 302 MET A N 1
ATOM 2167 C CA . MET A 1 302 ? -2.529 12.462 6.045 1.00 95.25 302 MET A CA 1
ATOM 2168 C C . MET A 1 302 ? -1.778 11.348 5.308 1.00 95.25 302 MET A C 1
ATOM 2170 O O . MET A 1 302 ? -2.090 10.174 5.508 1.00 95.25 302 MET A O 1
ATOM 2174 N N . ALA A 1 303 ? -0.821 11.708 4.451 1.00 95.62 303 ALA A N 1
ATOM 2175 C CA . ALA A 1 303 ? -0.012 10.768 3.689 1.00 95.62 303 ALA A CA 1
ATOM 2176 C C . ALA A 1 303 ? 0.930 9.937 4.572 1.00 95.62 303 ALA A C 1
ATOM 2178 O O . ALA A 1 303 ? 1.267 8.812 4.195 1.00 95.62 303 ALA A O 1
ATOM 2179 N N . GLN A 1 304 ? 1.349 10.468 5.727 1.00 94.12 304 GLN A N 1
ATOM 2180 C CA . GLN A 1 304 ? 2.275 9.785 6.628 1.00 94.12 304 GLN A CA 1
ATOM 2181 C C . GLN A 1 304 ? 1.571 8.667 7.402 1.00 94.12 304 GLN A C 1
ATOM 2183 O O . GLN A 1 304 ? 0.635 8.903 8.174 1.00 94.12 304 GLN A O 1
ATOM 2188 N N . GLY A 1 305 ? 2.044 7.438 7.202 1.00 94.25 305 GLY A N 1
ATOM 2189 C CA . GLY A 1 305 ? 1.492 6.247 7.842 1.00 94.25 305 GLY A CA 1
ATOM 2190 C C . GLY A 1 305 ? 0.127 5.823 7.321 1.00 94.25 305 GLY A C 1
ATOM 2191 O O . GLY A 1 305 ? -0.661 5.279 8.086 1.00 94.25 305 GLY A O 1
ATOM 2192 N N . ALA A 1 306 ? -0.159 6.045 6.033 1.00 96.44 306 ALA A N 1
ATOM 2193 C CA . ALA A 1 306 ? -1.475 5.810 5.436 1.00 96.44 306 ALA A CA 1
ATOM 2194 C C . ALA A 1 306 ? -2.094 4.433 5.746 1.00 96.44 306 ALA A C 1
ATOM 2196 O O . ALA A 1 306 ? -3.301 4.360 5.967 1.00 96.44 306 ALA A O 1
ATOM 2197 N N . ILE A 1 307 ? -1.285 3.368 5.841 1.00 95.56 307 ILE A N 1
ATOM 2198 C CA . ILE A 1 307 ? -1.753 2.024 6.218 1.00 95.56 307 ILE A CA 1
ATOM 2199 C C . ILE A 1 307 ? -2.367 2.031 7.625 1.00 95.56 307 ILE A C 1
ATOM 2201 O O . ILE A 1 307 ? -3.522 1.639 7.806 1.00 95.56 307 ILE A O 1
ATOM 2205 N N . VAL A 1 308 ? -1.606 2.506 8.614 1.00 96.69 308 VAL A N 1
ATOM 2206 C CA . VAL A 1 308 ? -2.003 2.516 10.029 1.00 96.69 308 VAL A CA 1
ATOM 2207 C C . VAL A 1 308 ? -3.061 3.582 10.292 1.00 96.69 308 VAL A C 1
ATOM 2209 O O . VAL A 1 308 ? -4.067 3.293 10.935 1.00 96.69 308 VAL A O 1
ATOM 2212 N N . SER A 1 309 ? -2.890 4.785 9.744 1.00 96.94 309 SER A N 1
ATOM 2213 C CA . SER A 1 309 ? -3.868 5.872 9.841 1.00 96.94 309 SER A CA 1
ATOM 2214 C C . SER A 1 309 ? -5.215 5.453 9.251 1.00 96.94 309 SER A C 1
ATOM 2216 O O . SER A 1 309 ? -6.244 5.607 9.906 1.00 96.94 309 SER A O 1
ATOM 2218 N N . GLY A 1 310 ? -5.219 4.846 8.058 1.00 97.44 310 GLY A N 1
ATOM 2219 C CA . GLY A 1 310 ? -6.430 4.321 7.427 1.00 97.44 310 GLY A CA 1
ATOM 2220 C C . GLY A 1 310 ? -7.116 3.249 8.276 1.00 97.44 310 GLY A C 1
ATOM 2221 O O . GLY A 1 310 ? -8.329 3.300 8.471 1.00 97.44 310 GLY A O 1
ATOM 2222 N N . LEU A 1 311 ? -6.341 2.328 8.861 1.00 98.12 311 LEU A N 1
ATOM 2223 C CA . LEU A 1 311 ? -6.862 1.303 9.769 1.00 98.12 311 LEU A CA 1
ATOM 2224 C C . LEU A 1 311 ? -7.508 1.915 11.015 1.00 98.12 311 LEU A C 1
ATOM 2226 O O . LEU A 1 311 ? -8.612 1.513 11.381 1.00 98.12 311 LEU A O 1
ATOM 2230 N N . ILE A 1 312 ? -6.848 2.888 11.652 1.00 98.19 312 ILE A N 1
ATOM 2231 C CA . ILE A 1 312 ? -7.354 3.568 12.854 1.00 98.19 312 ILE A CA 1
ATOM 2232 C C . ILE A 1 312 ? -8.660 4.289 12.539 1.00 98.19 312 ILE A C 1
ATOM 2234 O O . ILE A 1 312 ? -9.653 4.081 13.233 1.00 98.19 312 ILE A O 1
ATOM 2238 N N . TRP A 1 313 ? -8.691 5.085 11.471 1.00 98.06 313 TRP A N 1
ATOM 2239 C CA . TRP A 1 313 ? -9.897 5.798 11.070 1.00 98.06 313 TRP A CA 1
ATOM 2240 C C . TRP A 1 313 ? -11.043 4.853 10.703 1.00 98.06 313 TRP A C 1
ATOM 2242 O O . TRP A 1 313 ? -12.164 5.039 11.176 1.00 98.06 313 TRP A O 1
ATOM 2252 N N . GLY A 1 314 ? -10.764 3.800 9.931 1.00 98.19 314 GLY A N 1
ATOM 2253 C CA . GLY A 1 314 ? -11.753 2.768 9.630 1.00 98.19 314 GLY A CA 1
ATOM 2254 C C . GLY A 1 314 ? -12.278 2.082 10.891 1.00 98.19 314 GLY A C 1
ATOM 2255 O O . GLY A 1 314 ? -13.477 1.834 11.004 1.00 98.19 314 GLY A O 1
ATOM 2256 N N . ALA A 1 315 ? -11.414 1.836 11.878 1.00 98.44 315 ALA A N 1
ATOM 2257 C CA . ALA A 1 315 ? -11.811 1.246 13.148 1.00 98.44 315 ALA A CA 1
ATOM 2258 C C . ALA A 1 315 ? -12.688 2.170 13.999 1.00 98.44 315 ALA A C 1
ATOM 2260 O O . ALA A 1 315 ? -13.700 1.716 14.536 1.00 98.44 315 ALA A O 1
ATOM 2261 N N . ILE A 1 316 ? -12.344 3.459 14.078 1.00 98.56 316 ILE A N 1
ATOM 2262 C CA . ILE A 1 316 ? -13.152 4.478 14.761 1.00 98.56 316 ILE A CA 1
ATOM 2263 C C . ILE A 1 316 ? -14.556 4.508 14.152 1.00 98.56 316 ILE A C 1
ATOM 2265 O O . ILE A 1 316 ? -15.541 4.345 14.872 1.00 98.56 316 ILE A O 1
ATOM 2269 N N . VAL A 1 317 ? -14.654 4.647 12.826 1.00 98.31 317 VAL A N 1
ATOM 2270 C CA . VAL A 1 317 ? -15.945 4.748 12.131 1.00 98.31 317 VAL A CA 1
ATOM 2271 C C . VAL A 1 317 ? -16.755 3.457 12.271 1.00 98.31 317 VAL A C 1
ATOM 2273 O O . VAL A 1 317 ? -17.940 3.522 12.589 1.00 98.31 317 VAL A O 1
ATOM 2276 N N . ALA A 1 318 ? -16.134 2.284 12.113 1.00 98.25 318 ALA A N 1
ATOM 2277 C CA . ALA A 1 318 ? -16.816 0.999 12.279 1.00 98.25 318 ALA A CA 1
ATOM 2278 C C . ALA A 1 318 ? -17.390 0.827 13.696 1.00 98.25 318 ALA A C 1
ATOM 2280 O O . ALA A 1 318 ? -18.546 0.435 13.857 1.00 98.25 318 ALA A O 1
ATOM 2281 N N . TYR A 1 319 ? -16.624 1.174 14.735 1.00 97.69 319 TYR A N 1
ATOM 2282 C CA . TYR A 1 319 ? -17.111 1.076 16.110 1.00 97.69 319 TYR A CA 1
ATOM 2283 C C . TYR A 1 319 ? -18.180 2.107 16.460 1.00 97.69 319 TYR A C 1
ATOM 2285 O O . TYR A 1 319 ? -19.061 1.795 17.260 1.00 97.69 319 TYR A O 1
ATOM 2293 N N . LEU A 1 320 ? -18.140 3.302 15.866 1.00 96.81 320 LEU A N 1
ATOM 2294 C CA . LEU A 1 320 ? -19.223 4.276 16.002 1.00 96.81 320 LEU A CA 1
ATOM 2295 C C . LEU A 1 320 ? -20.514 3.774 15.346 1.00 96.81 320 LEU A C 1
ATOM 2297 O O . LEU A 1 320 ? -21.572 3.879 15.959 1.00 96.81 320 LEU A O 1
ATOM 2301 N N . ILE A 1 321 ? -20.425 3.166 14.157 1.00 95.75 321 ILE A N 1
ATOM 2302 C CA . ILE A 1 321 ? -21.573 2.546 13.476 1.00 95.75 321 ILE A CA 1
ATOM 2303 C C . ILE A 1 321 ? -22.189 1.431 14.338 1.00 95.75 321 ILE A C 1
ATOM 2305 O O . ILE A 1 321 ? -23.410 1.316 14.422 1.00 95.75 321 ILE A O 1
ATOM 2309 N N . ASP A 1 322 ? -21.357 0.655 15.033 1.00 94.44 322 ASP A N 1
ATOM 2310 C CA . ASP A 1 322 ? -21.800 -0.392 15.962 1.00 94.44 322 ASP A CA 1
ATOM 2311 C C . ASP A 1 322 ? -22.272 0.145 17.330 1.00 94.44 322 ASP A C 1
ATOM 2313 O O . ASP A 1 322 ? -22.564 -0.643 18.232 1.00 94.44 322 ASP A O 1
ATOM 2317 N N . ASN A 1 323 ? -22.302 1.467 17.533 1.00 93.44 323 ASN A N 1
ATOM 2318 C CA . ASN A 1 323 ? -22.558 2.126 18.821 1.00 93.44 323 ASN A CA 1
ATOM 2319 C C . ASN A 1 323 ? -21.593 1.694 19.955 1.00 93.44 323 ASN A C 1
ATOM 2321 O O . ASN A 1 323 ? -21.862 1.889 21.143 1.00 93.44 323 ASN A O 1
ATOM 2325 N N . LYS A 1 324 ? -20.421 1.139 19.623 1.00 94.31 324 LYS A N 1
ATOM 2326 C CA . LYS A 1 324 ? -19.367 0.737 20.572 1.00 94.31 324 LYS A CA 1
ATOM 2327 C C . LYS A 1 324 ? -18.409 1.900 20.839 1.00 94.31 324 LYS A C 1
ATOM 2329 O O . LYS A 1 324 ? -17.195 1.793 20.657 1.00 94.31 324 LYS A O 1
ATOM 2334 N N . VAL A 1 325 ? -18.954 3.016 21.319 1.00 95.50 325 VAL A N 1
ATOM 2335 C CA . VAL A 1 325 ? -18.243 4.304 21.457 1.00 95.50 325 VAL A CA 1
ATOM 2336 C C . VAL A 1 325 ? -16.966 4.238 22.301 1.00 95.50 325 VAL A C 1
ATOM 2338 O O . VAL A 1 325 ? -15.996 4.930 22.006 1.00 95.50 325 VAL A O 1
ATOM 2341 N N . LYS A 1 326 ? -16.912 3.359 23.313 1.00 95.88 326 LYS A N 1
ATOM 2342 C CA . LYS A 1 326 ? -15.711 3.165 24.145 1.00 95.88 326 LYS A CA 1
ATOM 2343 C C . LYS A 1 326 ? -14.542 2.583 23.348 1.00 95.88 326 LYS A C 1
ATOM 2345 O O . LYS A 1 326 ? -13.401 2.970 23.576 1.00 95.88 326 LYS A O 1
ATOM 2350 N N . LEU A 1 327 ? -14.822 1.673 22.413 1.00 96.69 327 LEU A N 1
ATOM 2351 C CA . LEU A 1 327 ? -13.800 1.104 21.533 1.00 96.69 327 LEU A CA 1
ATOM 2352 C C . LEU A 1 327 ? -13.366 2.125 20.481 1.00 96.69 327 LEU A C 1
ATOM 2354 O O . LEU A 1 327 ? -12.170 2.272 20.257 1.00 96.69 327 LEU A O 1
ATOM 2358 N N . ALA A 1 328 ? -14.306 2.890 19.915 1.00 97.81 328 ALA A N 1
ATOM 2359 C CA . ALA A 1 328 ? -13.968 4.002 19.026 1.00 97.81 328 ALA A CA 1
ATOM 2360 C C . ALA A 1 328 ? -13.024 5.002 19.719 1.00 97.81 328 ALA A C 1
ATOM 2362 O O . ALA A 1 328 ? -11.957 5.310 19.195 1.00 97.81 328 ALA A O 1
ATOM 2363 N N . ALA A 1 329 ? -13.353 5.418 20.948 1.00 98.00 329 ALA A N 1
ATOM 2364 C CA . ALA A 1 329 ? -12.505 6.301 21.744 1.00 98.00 329 ALA A CA 1
ATOM 2365 C C . ALA A 1 329 ? -11.123 5.695 22.039 1.00 98.00 329 ALA A C 1
ATOM 2367 O O . ALA A 1 329 ? -10.120 6.400 21.957 1.00 98.00 329 ALA A O 1
ATOM 2368 N N . ALA A 1 330 ? -11.042 4.392 22.331 1.00 98.00 330 ALA A N 1
ATOM 2369 C CA . ALA A 1 330 ? -9.762 3.711 22.527 1.00 98.00 330 ALA A CA 1
ATOM 2370 C C . ALA A 1 330 ? -8.871 3.778 21.272 1.00 98.00 330 ALA A C 1
ATOM 2372 O O . ALA A 1 330 ? -7.674 4.035 21.395 1.00 98.00 330 ALA A O 1
ATOM 2373 N N . PHE A 1 331 ? -9.446 3.622 20.074 1.00 98.25 331 PHE A N 1
ATOM 2374 C CA . PHE A 1 331 ? -8.716 3.802 18.815 1.00 98.25 331 PHE A CA 1
ATOM 2375 C C . PHE A 1 331 ? -8.303 5.260 18.579 1.00 98.25 331 PHE A C 1
ATOM 2377 O O . PHE A 1 331 ? -7.188 5.495 18.116 1.00 98.25 331 PHE A O 1
ATOM 2384 N N . CYS A 1 332 ? -9.130 6.239 18.961 1.00 98.44 332 CYS A N 1
ATOM 2385 C CA . CYS A 1 332 ? -8.735 7.648 18.936 1.00 98.44 332 CYS A CA 1
ATOM 2386 C C . CYS A 1 332 ? -7.520 7.908 19.840 1.00 98.44 332 CYS A C 1
ATOM 2388 O O . CYS A 1 332 ? -6.549 8.516 19.401 1.00 98.44 332 CYS A O 1
ATOM 2390 N N . PHE A 1 333 ? -7.524 7.405 21.079 1.00 98.31 333 PHE A N 1
ATOM 2391 C CA . PHE A 1 333 ? -6.391 7.575 21.994 1.00 98.31 333 PHE A CA 1
ATOM 2392 C C . PHE A 1 333 ? -5.138 6.825 21.531 1.00 98.31 333 PHE A C 1
ATOM 2394 O O . PHE A 1 333 ? -4.037 7.360 21.645 1.00 98.31 333 PHE A O 1
ATOM 2401 N N . ALA A 1 334 ? -5.285 5.632 20.950 1.00 97.25 334 ALA A N 1
ATOM 2402 C CA . ALA A 1 334 ? -4.177 4.954 20.284 1.00 97.25 334 ALA A CA 1
ATOM 2403 C C . ALA A 1 334 ? -3.616 5.805 19.131 1.00 97.25 334 ALA A C 1
ATOM 2405 O O . ALA A 1 334 ? -2.405 5.999 19.062 1.00 97.25 334 ALA A O 1
ATOM 2406 N N . GLY A 1 335 ? -4.475 6.384 18.285 1.00 97.19 335 GLY A N 1
ATOM 2407 C CA . GLY A 1 335 ? -4.073 7.325 17.235 1.00 97.19 335 GLY A CA 1
ATOM 2408 C C . GLY A 1 335 ? -3.335 8.549 17.780 1.00 97.19 335 GLY A C 1
ATOM 2409 O O . GLY A 1 335 ? -2.303 8.931 17.228 1.00 97.19 335 GLY A O 1
ATOM 2410 N N . ALA A 1 336 ? -3.788 9.107 18.907 1.00 97.38 336 ALA A N 1
ATOM 2411 C CA . ALA A 1 336 ? -3.109 10.206 19.589 1.00 97.38 336 ALA A CA 1
ATOM 2412 C C . ALA A 1 336 ? -1.696 9.807 20.035 1.00 97.38 336 ALA A C 1
ATOM 2414 O O . ALA A 1 336 ? -0.742 10.521 19.737 1.00 97.38 336 ALA A O 1
ATOM 2415 N N . ILE A 1 337 ? -1.546 8.648 20.686 1.00 96.25 337 ILE A N 1
ATOM 2416 C CA . ILE A 1 337 ? -0.248 8.133 21.150 1.00 96.25 337 ILE A CA 1
ATOM 2417 C C . ILE A 1 337 ? 0.688 7.881 19.963 1.00 96.25 337 ILE A C 1
ATOM 2419 O O . ILE A 1 337 ? 1.837 8.315 19.979 1.00 96.25 337 ILE A O 1
ATOM 2423 N N . LEU A 1 338 ? 0.208 7.217 18.911 1.00 95.19 338 LEU A N 1
ATOM 2424 C CA . LEU A 1 338 ? 1.024 6.933 17.730 1.00 95.19 338 LEU A CA 1
ATOM 2425 C C . LEU A 1 338 ? 1.447 8.217 17.006 1.00 95.19 338 LEU A C 1
ATOM 2427 O O . LEU A 1 338 ? 2.596 8.325 16.580 1.00 95.19 338 LEU A O 1
ATOM 2431 N N . THR A 1 339 ? 0.556 9.207 16.921 1.00 95.62 339 THR A N 1
ATOM 2432 C CA . THR A 1 339 ? 0.863 10.529 16.352 1.00 95.62 339 THR A CA 1
ATOM 2433 C C . THR A 1 339 ? 1.904 11.269 17.185 1.00 95.62 339 THR A C 1
ATOM 2435 O O . THR A 1 339 ? 2.841 11.855 16.648 1.00 95.62 339 THR A O 1
ATOM 2438 N N . PHE A 1 340 ? 1.767 11.206 18.507 1.00 94.38 340 PHE A N 1
ATOM 2439 C CA . PHE A 1 340 ? 2.665 11.856 19.453 1.00 94.38 340 PHE A CA 1
ATOM 2440 C C . PHE A 1 340 ? 4.110 11.354 19.336 1.00 94.38 340 PHE A C 1
ATOM 2442 O O . PHE A 1 340 ? 5.050 12.128 19.510 1.00 94.38 340 PHE A O 1
ATOM 2449 N N . PHE A 1 341 ? 4.293 10.078 18.979 1.00 93.50 341 PHE A N 1
ATOM 2450 C CA . PHE A 1 341 ? 5.612 9.495 18.725 1.00 93.50 341 PHE A CA 1
ATOM 2451 C C . PHE A 1 341 ? 6.065 9.549 17.254 1.00 93.50 341 PHE A C 1
ATOM 2453 O O . PHE A 1 341 ? 7.120 9.016 16.908 1.00 93.50 341 PHE A O 1
ATOM 2460 N N . GLY A 1 342 ? 5.276 10.165 16.367 1.00 91.38 342 GLY A N 1
ATOM 2461 C CA . GLY A 1 342 ? 5.568 10.229 14.933 1.00 91.38 342 GLY A CA 1
ATOM 2462 C C . GLY A 1 342 ? 5.455 8.884 14.206 1.00 91.38 342 GLY A C 1
ATOM 2463 O O . GLY A 1 342 ? 5.959 8.748 13.096 1.00 91.38 342 GLY A O 1
ATOM 2464 N N . VAL A 1 343 ? 4.795 7.883 14.806 1.00 92.94 343 VAL A N 1
ATOM 2465 C CA . VAL A 1 343 ? 4.499 6.600 14.142 1.00 92.94 343 VAL A CA 1
ATOM 2466 C C . VAL A 1 343 ? 3.459 6.792 13.043 1.00 92.94 343 VAL A C 1
ATOM 2468 O O . VAL A 1 343 ? 3.485 6.074 12.055 1.00 92.94 343 VAL A O 1
ATOM 2471 N N . VAL A 1 344 ? 2.549 7.752 13.184 1.00 94.88 344 VAL A N 1
ATOM 2472 C CA . VAL A 1 344 ? 1.642 8.207 12.118 1.00 94.88 344 VAL A CA 1
ATOM 2473 C C . VAL A 1 344 ? 1.653 9.728 12.078 1.00 94.88 344 VAL A C 1
ATOM 2475 O O . VAL A 1 344 ? 1.992 10.357 13.079 1.00 94.88 344 VAL A O 1
ATOM 2478 N N . HIS A 1 345 ? 1.296 10.328 10.938 1.00 93.94 345 HIS A N 1
ATOM 2479 C CA . HIS A 1 345 ? 1.211 11.790 10.784 1.00 93.94 345 HIS A CA 1
ATOM 2480 C C . HIS A 1 345 ? 2.509 12.571 11.079 1.00 93.94 345 HIS A C 1
ATOM 2482 O O . HIS A 1 345 ? 2.486 13.798 11.150 1.00 93.94 345 HIS A O 1
ATOM 2488 N N . GLY A 1 346 ? 3.641 11.878 11.218 1.00 88.50 346 GLY A N 1
ATOM 2489 C CA 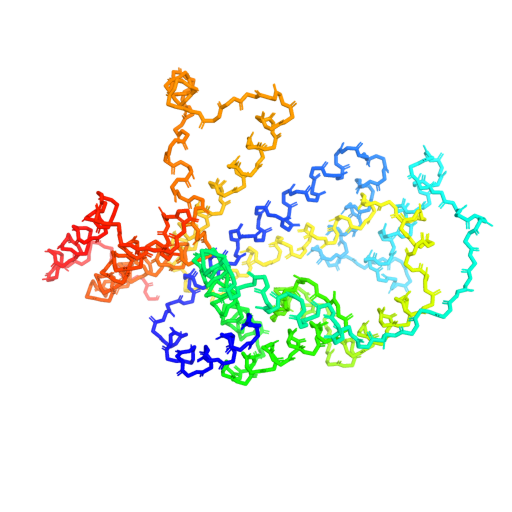. GLY A 1 346 ? 4.971 12.446 11.405 1.00 88.50 346 GLY A CA 1
ATOM 2490 C C . GLY A 1 346 ? 5.932 11.954 10.319 1.00 88.50 346 GLY A C 1
ATOM 2491 O O . GLY A 1 346 ? 5.742 10.858 9.794 1.00 88.50 346 GLY A O 1
ATOM 2492 N N . PRO A 1 347 ? 6.956 12.744 9.953 1.00 83.19 347 PRO A N 1
ATOM 2493 C CA . PRO A 1 347 ? 7.936 12.345 8.942 1.00 83.19 347 PRO A CA 1
ATOM 2494 C C . PRO A 1 347 ? 8.948 11.309 9.461 1.00 83.19 347 PRO A C 1
ATOM 2496 O O . PRO A 1 347 ? 9.538 10.578 8.671 1.00 83.19 347 PRO A O 1
ATOM 2499 N N . THR A 1 348 ? 9.170 11.264 10.777 1.00 86.56 348 THR A N 1
ATOM 2500 C CA . THR A 1 348 ? 10.109 10.366 11.463 1.00 86.56 348 THR A CA 1
ATOM 2501 C C . THR A 1 348 ? 9.600 10.044 12.863 1.00 86.56 348 THR A C 1
ATOM 2503 O O . THR A 1 348 ? 8.800 10.799 13.414 1.00 86.56 348 THR A O 1
ATOM 2506 N N . LEU A 1 349 ? 10.110 8.973 13.474 1.00 88.38 349 LEU A N 1
ATOM 2507 C CA . LEU A 1 349 ? 9.892 8.681 14.889 1.00 88.38 349 LEU A CA 1
ATOM 2508 C C . LEU A 1 349 ? 10.568 9.739 15.779 1.00 88.38 349 LEU A C 1
ATOM 2510 O O . LEU A 1 349 ? 11.710 10.132 15.534 1.00 88.38 349 LEU A O 1
ATOM 2514 N N . GLY A 1 350 ? 9.896 10.160 16.844 1.00 86.62 350 GLY A N 1
ATOM 2515 C CA . GLY A 1 350 ? 10.408 11.167 17.771 1.00 86.62 350 GLY A CA 1
ATOM 2516 C C . GLY A 1 350 ? 9.396 11.495 18.858 1.00 86.62 350 GLY A C 1
ATOM 2517 O O . GLY A 1 350 ? 8.479 10.723 19.101 1.00 86.62 350 GLY A O 1
ATOM 2518 N N . PHE A 1 351 ? 9.561 12.630 19.530 1.00 86.12 351 PHE A N 1
ATOM 2519 C CA . PHE A 1 351 ? 8.590 13.137 20.499 1.00 86.12 351 PHE A CA 1
ATOM 2520 C C . PHE A 1 351 ? 8.013 14.444 19.957 1.00 86.12 351 PHE A C 1
ATOM 2522 O O . PHE A 1 351 ? 8.701 15.466 19.939 1.00 86.12 351 PHE A O 1
ATOM 2529 N N . TYR A 1 352 ? 6.769 14.391 19.483 1.00 80.75 352 TYR A N 1
ATOM 2530 C CA . TYR A 1 352 ? 6.089 15.496 18.813 1.00 80.75 352 TYR A CA 1
ATOM 2531 C C . TYR A 1 352 ? 4.752 15.781 19.501 1.00 80.75 352 TYR A C 1
ATOM 2533 O O . TYR A 1 352 ? 3.706 15.302 19.054 1.00 80.75 352 TYR A O 1
ATOM 2541 N N . PRO A 1 353 ? 4.744 16.578 20.582 1.00 76.12 353 PRO A N 1
ATOM 2542 C CA . PRO A 1 353 ? 3.510 17.174 21.062 1.00 76.12 353 PRO A CA 1
ATOM 2543 C C . PRO A 1 353 ? 2.996 18.121 19.973 1.00 76.12 353 PRO A C 1
ATOM 2545 O O . PRO A 1 353 ? 3.473 19.243 19.833 1.00 76.12 353 PRO A O 1
ATOM 2548 N N . ASN A 1 354 ? 2.069 17.633 19.153 1.00 84.25 354 ASN A N 1
ATOM 2549 C CA . ASN A 1 354 ? 1.497 18.376 18.039 1.00 84.25 354 ASN A CA 1
ATOM 2550 C C . ASN A 1 354 ? -0.032 18.431 18.146 1.00 84.25 354 ASN A C 1
ATOM 2552 O O . ASN A 1 354 ? -0.674 17.633 18.836 1.00 84.25 354 ASN A O 1
ATOM 2556 N N . GLU A 1 355 ? -0.616 19.398 17.444 1.00 93.19 355 GLU A N 1
ATOM 2557 C CA . GLU A 1 355 ? -2.061 19.637 17.439 1.00 93.19 355 GLU A CA 1
ATOM 2558 C C . GLU A 1 355 ? -2.849 18.440 16.890 1.00 93.19 355 GLU A C 1
ATOM 2560 O O . GLU A 1 355 ? -4.002 18.243 17.260 1.00 93.19 355 GLU A O 1
ATOM 2565 N N . ILE A 1 356 ? -2.222 17.589 16.072 1.00 94.06 356 ILE A N 1
ATOM 2566 C CA . ILE A 1 356 ? -2.847 16.397 15.490 1.00 94.06 356 ILE A CA 1
ATOM 2567 C C . ILE A 1 356 ? -3.078 15.339 16.578 1.00 94.06 356 ILE A C 1
ATOM 2569 O O . ILE A 1 356 ? -4.181 14.803 16.690 1.00 94.06 356 ILE A O 1
ATOM 2573 N N . ALA A 1 357 ? -2.078 15.074 17.426 1.00 95.12 357 ALA A N 1
ATOM 2574 C CA . ALA A 1 357 ? -2.220 14.182 18.576 1.00 95.12 357 ALA A CA 1
ATOM 2575 C C . ALA A 1 357 ? -3.299 14.700 19.543 1.00 95.12 357 ALA A C 1
ATOM 2577 O O . ALA A 1 357 ? -4.143 13.928 20.005 1.00 95.12 357 ALA A O 1
ATOM 2578 N N . GLY A 1 358 ? -3.323 16.018 19.782 1.00 95.75 358 GLY A N 1
ATOM 2579 C CA . GLY A 1 358 ? -4.393 16.684 20.528 1.00 95.75 358 GLY A CA 1
ATOM 2580 C C . GLY A 1 358 ? -5.769 16.502 19.877 1.00 95.75 358 GLY A C 1
ATOM 2581 O O . GLY A 1 358 ? -6.736 16.183 20.565 1.00 95.75 358 GLY A O 1
ATOM 2582 N N . GLY A 1 359 ? -5.849 16.613 18.550 1.00 96.62 359 GLY A N 1
ATOM 2583 C CA . GLY A 1 359 ? -7.060 16.390 17.763 1.00 96.62 359 GLY A CA 1
ATOM 2584 C C . GLY A 1 359 ? -7.614 14.972 17.911 1.00 96.62 359 GLY A C 1
ATOM 2585 O O . GLY A 1 359 ? -8.807 14.810 18.163 1.00 96.62 359 GLY A O 1
ATOM 2586 N N . TYR A 1 360 ? -6.760 13.946 17.854 1.00 97.25 360 TYR A N 1
ATOM 2587 C CA . TYR A 1 360 ? -7.165 12.563 18.137 1.00 97.25 360 TYR A CA 1
ATOM 2588 C C . TYR A 1 360 ? -7.652 12.381 19.580 1.00 97.25 360 TYR A C 1
ATOM 2590 O O . TYR A 1 360 ? -8.667 11.721 19.809 1.00 97.25 360 TYR A O 1
ATOM 2598 N N . ALA A 1 361 ? -6.969 12.973 20.564 1.00 97.50 361 ALA A N 1
ATOM 2599 C CA . ALA A 1 361 ? -7.390 12.888 21.960 1.00 97.50 361 ALA A CA 1
ATOM 2600 C C . ALA A 1 361 ? -8.762 13.552 22.178 1.00 97.50 361 ALA A C 1
ATOM 2602 O O . ALA A 1 361 ? -9.645 12.958 22.800 1.00 97.50 361 ALA A O 1
ATOM 2603 N N . LEU A 1 362 ? -8.972 14.743 21.607 1.00 97.88 362 LEU A N 1
ATOM 2604 C CA . LEU A 1 362 ? -10.258 15.440 21.628 1.00 97.88 362 LEU A CA 1
ATOM 2605 C C . LEU A 1 362 ? -11.345 14.637 20.911 1.00 97.88 362 LEU A C 1
ATOM 2607 O O . LEU A 1 362 ? -12.442 14.508 21.446 1.00 97.88 362 LEU A O 1
ATOM 2611 N N . LEU A 1 363 ? -11.046 14.026 19.761 1.00 97.62 363 LEU A N 1
ATOM 2612 C CA . LEU A 1 363 ? -11.977 13.133 19.068 1.00 97.62 363 LEU A CA 1
ATOM 2613 C C . LEU A 1 363 ? -12.382 11.943 19.952 1.00 97.62 363 LEU A C 1
ATOM 2615 O O . LEU A 1 363 ? -13.555 11.572 19.987 1.00 97.62 363 LEU A O 1
ATOM 2619 N N . GLY A 1 364 ? -11.439 11.369 20.703 1.00 97.75 364 GLY A N 1
ATOM 2620 C CA . GLY A 1 364 ? -11.719 10.323 21.687 1.00 97.75 364 GLY A CA 1
ATOM 2621 C C . GLY A 1 364 ? -12.671 10.793 22.787 1.00 97.75 364 GLY A C 1
ATOM 2622 O O . GLY A 1 364 ? -13.645 10.104 23.092 1.00 97.75 364 GLY A O 1
ATOM 2623 N N . LEU A 1 365 ? -12.449 11.993 23.331 1.00 97.69 365 LEU A N 1
ATOM 2624 C CA . LEU A 1 365 ? -13.343 12.605 24.321 1.00 97.69 365 LEU A CA 1
ATOM 2625 C C . LEU A 1 365 ? -14.735 12.896 23.746 1.00 97.69 365 LEU A C 1
ATOM 2627 O O . LEU A 1 365 ? -15.731 12.623 24.412 1.00 97.69 365 LEU A O 1
ATOM 2631 N N . VAL A 1 366 ? -14.819 13.377 22.502 1.00 97.06 366 VAL A N 1
ATOM 2632 C CA . VAL A 1 366 ? -16.094 13.574 21.796 1.00 97.06 366 VAL A CA 1
ATOM 2633 C C . VAL A 1 366 ? -16.838 12.247 21.664 1.00 97.06 366 VAL A C 1
ATOM 2635 O O . VAL A 1 366 ? -18.011 12.181 22.019 1.00 97.06 366 VAL A O 1
ATOM 2638 N N . CYS A 1 367 ? -16.162 11.170 21.249 1.00 95.62 367 CYS A N 1
ATOM 2639 C CA . CYS A 1 367 ? -16.765 9.835 21.179 1.00 95.62 367 CYS A CA 1
ATOM 2640 C C . CYS A 1 367 ? -17.302 9.379 22.547 1.00 95.62 367 CYS A C 1
ATOM 2642 O O . CYS A 1 367 ? -18.407 8.847 22.630 1.00 95.62 367 CYS A O 1
ATOM 2644 N N . LEU A 1 368 ? -16.550 9.614 23.629 1.00 95.50 368 LEU A N 1
ATOM 2645 C CA . LEU A 1 368 ? -16.999 9.305 24.990 1.00 95.50 368 LEU A CA 1
ATOM 2646 C C . LEU A 1 368 ? -18.188 10.163 25.438 1.00 95.50 368 LEU A C 1
ATOM 2648 O O . LEU A 1 368 ? -19.006 9.676 26.213 1.00 95.50 368 LEU A O 1
ATOM 2652 N N . GLY A 1 369 ? -18.327 11.393 24.938 1.00 93.38 369 GLY A N 1
ATOM 2653 C CA . GLY A 1 369 ? -19.491 12.246 25.194 1.00 93.38 369 GLY A CA 1
ATOM 2654 C C . GLY A 1 369 ? -20.814 11.635 24.717 1.00 93.38 369 GLY A C 1
ATOM 2655 O O . GLY A 1 369 ? -21.852 11.878 25.323 1.00 93.38 369 GLY A O 1
ATOM 2656 N N . PHE A 1 370 ? -20.771 10.770 23.698 1.00 91.81 370 PHE A N 1
ATOM 2657 C CA . PHE A 1 370 ? -21.923 9.991 23.224 1.00 91.81 370 PHE A CA 1
ATOM 2658 C C . PHE A 1 370 ? -22.140 8.678 24.003 1.00 91.81 370 PHE A C 1
ATOM 2660 O O . PHE A 1 370 ? -23.008 7.876 23.653 1.00 91.81 370 PHE A O 1
ATOM 2667 N N . SER A 1 371 ? -21.372 8.424 25.071 1.00 85.56 371 SER A N 1
ATOM 2668 C CA . SER A 1 371 ? -21.540 7.248 25.934 1.00 85.56 371 SER A CA 1
ATOM 2669 C C . SER A 1 371 ? -22.840 7.338 26.733 1.00 85.56 371 SER A C 1
ATOM 2671 O O . SER A 1 371 ? -22.861 7.863 27.842 1.00 85.56 371 SER A O 1
ATOM 2673 N N . GLY A 1 372 ? -23.914 6.775 26.181 1.00 76.69 372 GLY A N 1
ATOM 2674 C CA . GLY A 1 372 ? -25.256 6.771 26.773 1.00 76.69 372 GLY A CA 1
ATOM 2675 C C . GLY A 1 372 ? -26.338 7.330 25.850 1.00 76.69 372 GLY A C 1
ATOM 2676 O O . GLY A 1 372 ? -27.509 7.297 26.212 1.00 76.69 372 GLY A O 1
ATOM 2677 N N . SER A 1 373 ? -25.969 7.829 24.668 1.00 81.56 373 SER A N 1
ATOM 2678 C CA . SER A 1 373 ? -26.924 8.249 23.643 1.00 81.56 373 SER A CA 1
ATOM 2679 C C . SER A 1 373 ? -27.581 7.040 22.966 1.00 81.56 373 SER A C 1
ATOM 2681 O O . SER A 1 373 ? -26.915 6.045 22.679 1.00 81.56 373 SER A O 1
ATOM 2683 N N . GLU A 1 374 ? -28.880 7.135 22.682 1.00 76.00 374 GLU A N 1
ATOM 2684 C CA . GLU A 1 374 ? -29.595 6.145 21.871 1.00 76.00 374 GLU A CA 1
ATOM 2685 C C . GLU A 1 374 ? -29.322 6.366 20.377 1.00 76.00 374 GLU A C 1
ATOM 2687 O O . GLU A 1 374 ? -29.189 7.501 19.911 1.00 76.00 374 GLU A O 1
ATOM 2692 N N . SER A 1 375 ? -29.237 5.276 19.611 1.00 78.06 375 SER A N 1
ATOM 2693 C CA . SER A 1 375 ? -29.056 5.370 18.163 1.00 78.06 375 SER A CA 1
ATOM 2694 C C . SER A 1 375 ? -30.343 5.850 17.496 1.00 78.06 375 SER A C 1
ATOM 2696 O O . SER A 1 375 ? -31.411 5.280 17.701 1.00 78.06 375 SER A O 1
ATOM 2698 N N . ILE A 1 376 ? -30.237 6.875 16.648 1.00 77.88 376 ILE A N 1
ATOM 2699 C CA . ILE A 1 376 ? -31.364 7.371 15.841 1.00 77.88 376 ILE A CA 1
ATOM 2700 C C . ILE A 1 376 ? -31.704 6.446 14.662 1.00 77.88 376 ILE A C 1
ATOM 2702 O O . ILE A 1 376 ? -32.788 6.544 14.087 1.00 77.88 376 ILE A O 1
ATOM 2706 N N . TYR A 1 377 ? -30.786 5.552 14.286 1.00 73.38 377 TYR A N 1
ATOM 2707 C CA . TYR A 1 377 ? -30.991 4.584 13.217 1.00 73.38 377 TYR A CA 1
ATOM 2708 C C . TYR A 1 377 ? -31.585 3.303 13.801 1.00 73.38 377 TYR A C 1
ATOM 2710 O O . TYR A 1 377 ? -31.006 2.688 14.694 1.00 73.38 377 TYR A O 1
ATOM 2718 N N . LYS A 1 378 ? -32.736 2.871 13.274 1.00 58.53 378 LYS A N 1
ATOM 2719 C CA . LYS A 1 378 ? -33.275 1.544 13.586 1.00 58.53 378 LYS A CA 1
ATOM 2720 C C . LYS A 1 378 ? -32.325 0.502 13.004 1.00 58.53 378 LYS A C 1
ATOM 2722 O O . LYS A 1 378 ? -32.089 0.501 11.797 1.00 58.53 378 LYS A O 1
ATOM 2727 N N . THR A 1 379 ? -31.782 -0.373 13.845 1.00 53.69 379 THR A N 1
ATOM 2728 C CA . THR A 1 379 ? -31.087 -1.576 13.387 1.00 53.69 379 THR A CA 1
ATOM 2729 C C . THR A 1 379 ? -32.099 -2.427 12.630 1.00 53.69 379 THR A C 1
ATOM 2731 O O . THR A 1 379 ? -33.004 -3.013 13.219 1.00 53.69 379 THR A O 1
ATOM 2734 N N . HIS A 1 380 ? -32.020 -2.406 11.303 1.00 48.78 380 HIS A N 1
ATOM 2735 C CA . HIS A 1 380 ? -32.698 -3.390 10.478 1.00 48.78 380 HIS A CA 1
ATOM 2736 C C . HIS A 1 380 ? -31.822 -4.640 10.509 1.00 48.78 380 HIS A C 1
ATOM 2738 O O . HIS A 1 380 ? -30.800 -4.676 9.822 1.00 48.78 380 HIS A O 1
ATOM 2744 N N . ASP A 1 381 ? -32.179 -5.572 11.394 1.00 40.53 381 ASP A N 1
ATOM 2745 C CA . ASP A 1 381 ? -31.562 -6.901 11.495 1.00 40.53 381 ASP A CA 1
ATOM 2746 C C . ASP A 1 381 ? -31.625 -7.667 10.162 1.00 40.53 381 ASP A C 1
ATOM 2748 O O . ASP A 1 381 ? -32.687 -7.617 9.489 1.00 40.53 381 ASP A O 1
#

Solvent-accessible surface area (backbone atoms only — not comparable to full-atom va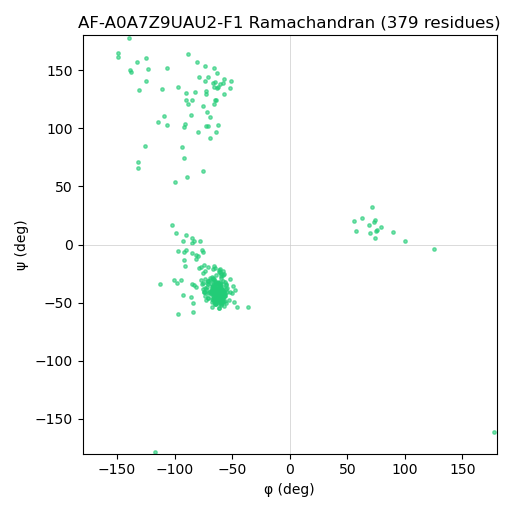lues): 18733 Å² total; per-residue (Å²): 106,53,22,57,53,17,33,58,34,28,76,50,43,51,60,50,58,72,74,47,46,61,24,4,39,29,8,15,52,19,14,47,21,44,45,56,35,18,48,48,29,49,51,46,16,64,78,38,44,83,24,9,48,60,12,30,52,35,30,45,42,26,70,71,70,61,47,79,46,83,92,71,53,58,33,69,60,52,12,36,51,51,6,24,55,42,15,48,75,72,62,71,10,44,81,62,83,82,68,68,87,42,82,50,73,87,55,70,39,64,68,59,50,53,50,50,50,52,51,44,70,77,37,58,69,55,51,30,49,48,51,44,55,31,54,43,46,38,52,47,31,45,27,28,42,49,45,29,37,70,63,71,48,84,66,64,47,30,59,54,28,37,53,30,10,50,50,20,47,55,39,40,44,52,61,44,89,61,79,59,62,56,65,74,52,44,49,48,43,48,75,72,68,57,52,71,69,54,57,52,49,50,51,53,50,51,50,53,32,56,29,33,48,48,52,65,43,48,61,41,34,45,32,66,23,18,53,23,35,59,37,30,50,38,12,50,45,46,34,52,44,24,54,68,71,23,63,86,86,29,49,64,12,19,58,53,2,19,51,20,22,52,25,29,48,50,45,56,53,52,48,50,51,30,62,76,69,71,48,74,94,46,72,66,53,41,54,57,37,44,78,73,72,37,61,49,68,59,29,54,36,41,27,28,39,21,59,57,49,5,23,40,50,2,29,27,45,37,23,48,74,69,67,38,26,70,58,17,18,50,38,23,41,50,50,14,54,35,27,24,34,15,53,23,57,32,95,40,47,52,85,41,95,44,70,64,21,52,48,26,39,50,50,15,53,55,36,49,72,53,68,83,64,80,76,90,66,80,84,80,126